Protein AF-0000000084737582 (afdb_homodimer)

pLDDT: mean 80.28, std 23.09, range [20.3, 98.44]

Nearest PDB structures (foldseek):
  6pgi-assembly1_A  TM=8.277E-01  e=4.341E-05  Bordetella bronchiseptica
  8czj-assembly1_A  TM=6.745E-01  e=1.883E-05  Bordetella bronchiseptica RB50
  8czj-assembly1_B  TM=6.999E-01  e=3.993E-05  Bordetella bronchiseptica RB50
  7z6m-assembly1_A-2  TM=7.904E-01  e=2.985E-05  Bordetella bronchiseptica
  6pgi-assembly1_A  TM=8.278E-01  e=7.444E-05  Bordetella bronchiseptica

Organism: Rhizopus delemar (strain RA 99-880 / ATCC MYA-4621 / FGSC 9543 / NRRL 43880) (NCBI:txid246409)

Foldseek 3Di:
DPPLVVVLCVQQVDALLRSLLSLLCLLQPVLLVCLVVDDLDDDPLVLLLLLLLLLLQLVLLLPLFLVCCLQQHLCPAPPDDDDDDPVSNVVLLVLLVLLLVVLVVLQVVLCVVLVNPHPPVPPPVVVVPPVPVVPDDPDDDDDDCPPPDDDPPVPDPPPVVVVVVVVLVSLVSVLVSVLVSLLQLLLLLSLQLSLQSLSDSLSNSSSSVSSSSNSNSVLSVSLSSCVVSPDDSVVSSVSSSVSSVSNVNSNVVNNVQSVVVVVVVVVVVVVPPDQCPDDPNDVHHPSSSSSSSSSSNSVNCSPVNRVVSSVDDPPDPVVRVVSNVSSVVSSVVSSVVSVVSSVPPNPD/DPPLVVVLCVQQVDALLRSLLSLLCLLQPVLLVCLVVDDLPDDPLVLLLLLLLLLLQLVLLLPLFLVCCLQQHLCPAPPDDDDDDPVSNVVLLVLLVLLLVVLVVLQVVLCVVLVNPPPPVPPPVPVPPVPPPVPPPVDDPDDDCPPPPDDCPVPDPPPVVVVVVVVLVSLVSVLVSVLVSLLQLLLLLSLQLSLQSLSDSLSNSSSSVSSSSNSNSVLSVSLSSVVVSPDDSVRSSVSSSVSSVSNVNSNVVNNVQSVVQVVVVVVVVVVPDDQCPDDPNDVHHPSSSSSSSSSSNSVNCSPVNRVVSSVDDDPDPVVRVVSNVSSVVSSVVSSVVSVVSSVPPNPD

InterPro domains:
  IPR003689 Zinc/iron permease [PF02535] (18-342)

Radius of gyration: 29.08 Å; Cα contacts (8 Å, |Δi|>4): 947; chains: 2; bounding box: 103×105×59 Å

Sequence (696 aa):
MSLQAAAFALLFPGNAMTNSILATAYISIFPNLLLYFVPPDINTGSLNVLVSFAVGGLLGDVFLHLLPHAFLGEHTEENAVVVIDNQKNVLIGSGIFVGLFFFFFMDKMMRVFNGGSGHSHSHIEEVKAAGDSLAVKKESEKEGLRQRKPTNKKENEVSLDAGVHKHEHGIKLSAYLNLLADFTHNMTDGLAMAASFYASPAVGATTAVAVFFHEIPHEVGDYAILVQSGFSKKKAMMAQFTTAVGAFLGTFIGIMIEESSLSSVVAEEKNAGTKANGLLGTDLRIGDLVIPFAAGGFLYIATVGVIPELLEVTGNIKKDRKQAVTEFVAMFIGLGLMFFIAWNDIPAMSLQAAAFALLFPGNAMTNSILATAYISIFPNLLLYFVPPDINTGSLNVLVSFAVGGLLGDVFLHLLPHAFLGEHTEENAVVVIDNQKNVLIGSGIFVGLFFFFFMDKMMRVFNGGSGHSHSHIEEVKAAGDSLAVKKESEKEGLRQRKPTNKKENEVSLDAGVHKHEHGIKLSAYLNLLADFTHNMTDGLAMAASFYASPAVGATTAVAVFFHEIPHEVGDYAILVQSGFSKKKAMMAQFTTAVGAFLGTFIGIMIEESSLSSVVAEEKNAGTKANGLLGTDLRIGDLVIPFAAGGFLYIATVGVIPELLEVTGNIKKDRKQAVTEFVAMFIGLGLMFFIAWNDIPA

Solvent-accessible surface area (backbone atoms only — not comparable to full-atom values): 35823 Å² total; per-residue (Å²): 127,55,74,64,56,53,51,46,46,68,76,42,72,56,56,40,70,54,30,20,54,50,44,43,46,51,43,45,47,52,41,57,57,49,49,79,74,52,65,80,78,63,55,64,67,62,49,46,29,48,38,26,19,17,41,19,16,39,51,26,35,34,37,40,44,50,47,50,40,55,74,66,36,70,62,68,44,78,65,34,75,40,68,46,50,68,62,53,43,36,51,43,19,46,25,21,48,50,19,25,44,51,50,51,51,51,55,37,51,52,28,31,74,52,40,32,65,49,84,60,78,71,69,74,67,64,64,65,63,65,66,59,66,72,62,63,84,64,75,73,81,76,78,80,75,78,73,68,79,77,77,84,77,74,68,79,70,62,68,68,54,55,59,57,48,51,55,50,51,50,43,46,51,52,48,52,51,49,47,49,52,46,18,53,50,27,17,41,52,10,24,34,33,17,36,28,17,65,52,33,65,66,53,18,49,52,47,44,52,24,51,34,52,33,35,35,43,50,51,50,51,50,36,39,52,32,38,73,58,67,39,50,71,67,57,27,51,52,51,53,56,56,25,37,50,26,15,50,52,18,22,52,51,25,42,51,41,41,53,53,46,53,51,51,50,54,52,40,63,71,43,74,79,57,71,75,84,24,57,95,82,28,82,46,51,74,44,66,36,41,47,22,20,31,42,15,33,50,48,34,45,45,31,52,65,40,44,58,67,69,49,63,59,83,35,47,46,70,62,33,46,53,51,49,52,50,24,53,52,29,17,49,48,20,25,47,52,39,48,53,52,54,65,62,60,60,78,126,128,55,73,65,55,53,52,45,46,68,76,42,72,56,55,40,69,54,29,20,53,50,45,44,46,51,45,44,47,52,41,57,57,51,49,78,74,53,64,81,76,62,54,65,67,62,49,46,30,48,38,26,20,17,42,18,16,39,51,26,34,34,36,40,45,50,46,50,40,55,74,65,36,70,62,65,42,78,64,33,74,40,68,46,48,65,60,54,42,35,51,42,19,47,25,22,48,51,20,25,44,52,51,52,50,49,52,37,51,53,29,32,75,54,42,33,67,50,85,60,77,70,71,75,66,67,65,62,66,70,65,61,67,73,59,76,78,69,79,79,79,75,80,83,73,80,77,70,82,78,80,83,79,74,71,82,71,64,70,66,56,59,60,56,49,53,54,49,50,52,42,46,50,52,48,51,49,48,45,50,53,45,18,53,51,27,17,43,53,11,25,32,34,18,36,26,18,64,51,33,65,65,53,17,50,52,47,43,52,26,50,35,52,34,35,35,44,50,51,51,52,52,35,38,51,32,38,73,58,68,40,50,70,67,55,26,51,50,49,54,57,55,24,37,50,25,16,51,53,18,23,53,51,26,42,50,41,44,54,52,46,52,50,50,51,55,52,44,66,72,44,79,79,59,71,75,83,25,56,96,82,29,82,46,51,73,44,65,35,41,47,24,20,30,42,15,32,50,48,36,45,46,32,53,64,41,43,59,67,68,48,63,58,83,37,47,46,70,62,33,48,52,50,48,51,50,23,52,51,30,17,48,51,20,26,46,52,37,48,52,51,52,66,62,58,60,73,126

Structure (mmCIF, N/CA/C/O backbone):
data_AF-0000000084737582-model_v1
#
loop_
_entity.id
_entity.type
_entity.pdbx_description
1 polymer 'Zinc/iron permease'
#
loop_
_atom_site.group_PDB
_atom_site.id
_atom_site.type_symbol
_atom_site.label_atom_id
_atom_site.label_alt_id
_atom_site.label_comp_id
_atom_site.label_asym_id
_atom_site.label_entity_id
_atom_site.label_seq_id
_atom_site.pdbx_PDB_ins_code
_atom_site.Cartn_x
_atom_site.Cartn_y
_atom_site.Cartn_z
_atom_site.occupancy
_atom_site.B_iso_or_equiv
_atom_site.auth_seq_id
_atom_site.auth_comp_id
_atom_site.auth_asym_id
_atom_site.auth_atom_id
_atom_site.pdbx_PDB_model_num
ATOM 1 N N . MET A 1 1 ? -29.969 -9.547 17.469 1 61.69 1 MET A N 1
ATOM 2 C CA . MET A 1 1 ? -29.125 -8.648 16.688 1 61.69 1 MET A CA 1
ATOM 3 C C . MET A 1 1 ? -27.844 -8.312 17.438 1 61.69 1 MET A C 1
ATOM 5 O O . MET A 1 1 ? -27.891 -8.078 18.656 1 61.69 1 MET A O 1
ATOM 9 N N . SER A 1 2 ? -26.766 -8.516 16.922 1 80.25 2 SER A N 1
ATOM 10 C CA . SER A 1 2 ? -25.5 -8.203 17.594 1 80.25 2 SER A CA 1
ATOM 11 C C . SER A 1 2 ? -25.406 -6.723 17.938 1 80.25 2 SER A C 1
ATOM 13 O O . SER A 1 2 ? -26.062 -5.891 17.312 1 80.25 2 SER A O 1
ATOM 15 N N . LEU A 1 3 ? -24.844 -6.336 19.094 1 82.19 3 LEU A N 1
ATOM 16 C CA . LEU A 1 3 ? -24.609 -4.953 19.5 1 82.19 3 LEU A CA 1
ATOM 17 C C . LEU A 1 3 ? -24.078 -4.121 18.328 1 82.19 3 LEU A C 1
ATOM 19 O O . LEU A 1 3 ? -24.469 -2.961 18.172 1 82.19 3 LEU A O 1
ATOM 23 N N . GLN A 1 4 ? -23.312 -4.66 17.531 1 85.38 4 GLN A N 1
ATOM 24 C CA . GLN A 1 4 ? -22.766 -3.99 16.359 1 85.38 4 GLN A CA 1
ATOM 25 C C . GLN A 1 4 ? -23.844 -3.643 15.352 1 85.38 4 GLN A C 1
ATOM 27 O O . GLN A 1 4 ? -23.891 -2.518 14.852 1 85.38 4 GLN A O 1
ATOM 32 N N . ALA A 1 5 ? -24.703 -4.578 15.109 1 85.38 5 ALA A N 1
ATOM 33 C CA . ALA A 1 5 ? -25.781 -4.367 14.148 1 85.38 5 ALA A CA 1
ATOM 34 C C . ALA A 1 5 ? -26.734 -3.273 14.625 1 85.38 5 ALA A C 1
ATOM 36 O O . ALA A 1 5 ? -27.188 -2.443 13.836 1 85.38 5 ALA A O 1
ATOM 37 N N . ALA A 1 6 ? -26.953 -3.305 15.922 1 87.38 6 ALA A N 1
ATOM 38 C CA . ALA A 1 6 ? -27.844 -2.301 16.5 1 87.38 6 ALA A CA 1
ATOM 39 C C . ALA A 1 6 ? -27.234 -0.907 16.406 1 87.38 6 ALA A C 1
ATOM 41 O O . ALA A 1 6 ? -27.922 0.062 16.078 1 87.38 6 ALA A O 1
ATOM 42 N N . ALA A 1 7 ? -25.984 -0.81 16.688 1 89.38 7 ALA A N 1
ATOM 43 C CA . ALA A 1 7 ? -25.266 0.467 16.609 1 89.38 7 ALA A CA 1
ATOM 44 C C . ALA A 1 7 ? -25.266 1.002 15.172 1 89.38 7 ALA A C 1
ATOM 46 O O . ALA A 1 7 ? -25.516 2.186 14.945 1 89.38 7 ALA A O 1
ATOM 47 N N . PHE A 1 8 ? -25.031 0.159 14.234 1 89.56 8 PHE A N 1
ATOM 48 C CA . PHE A 1 8 ? -24.984 0.561 12.836 1 89.56 8 PHE A CA 1
ATOM 49 C C . PHE A 1 8 ? -26.344 1.013 12.352 1 89.56 8 PHE A C 1
ATOM 51 O O . PHE A 1 8 ? -26.469 1.99 11.609 1 89.56 8 PHE A O 1
ATOM 58 N N . ALA A 1 9 ? -27.391 0.307 12.82 1 90.25 9 ALA A N 1
ATOM 59 C CA . ALA A 1 9 ? -28.75 0.668 12.43 1 90.25 9 ALA A CA 1
ATOM 60 C C . ALA A 1 9 ? -29.141 2.029 13 1 90.25 9 ALA A C 1
ATOM 62 O O . ALA A 1 9 ? -29.891 2.781 12.367 1 90.25 9 ALA A O 1
ATOM 63 N N . LEU A 1 10 ? -28.625 2.271 14.117 1 91.12 10 LEU A N 1
ATOM 64 C CA . LEU A 1 10 ? -28.906 3.547 14.766 1 91.12 10 LEU A CA 1
ATOM 65 C C . LEU A 1 10 ? -28.172 4.688 14.07 1 91.12 10 LEU A C 1
ATOM 67 O O . LEU A 1 10 ? -28.75 5.754 13.844 1 91.12 10 LEU A O 1
ATOM 71 N N . LEU A 1 11 ? -26.922 4.508 13.695 1 92.75 11 LEU A N 1
ATOM 72 C CA . LEU A 1 11 ? -26.062 5.547 13.125 1 92.75 11 LEU A CA 1
ATOM 73 C C . LEU A 1 11 ? -26.406 5.773 11.656 1 92.75 11 LEU A C 1
ATOM 75 O O . LEU A 1 11 ? -26.234 6.883 11.141 1 92.75 11 LEU A O 1
ATOM 79 N N . PHE A 1 12 ? -26.812 4.73 11.062 1 95.44 12 PHE A N 1
ATOM 80 C CA . PHE A 1 12 ? -27.078 4.781 9.633 1 95.44 12 PHE A CA 1
ATOM 81 C C . PHE A 1 12 ? -28.438 4.184 9.312 1 95.44 12 PHE A C 1
ATOM 83 O O . PHE A 1 12 ? -28.531 3.119 8.695 1 95.44 12 PHE A O 1
ATOM 90 N N . PRO A 1 13 ? -29.562 4.883 9.508 1 92.88 13 PRO A N 1
ATOM 91 C CA . PRO A 1 13 ? -30.922 4.352 9.398 1 92.88 13 PRO A CA 1
ATOM 92 C C . PRO A 1 13 ? -31.5 4.469 7.984 1 92.88 13 PRO A C 1
ATOM 94 O O . PRO A 1 13 ? -32.531 3.891 7.691 1 92.88 13 PRO A O 1
ATOM 97 N N . GLY A 1 14 ? -30.812 5.129 7.125 1 94.31 14 GLY A N 1
ATOM 98 C CA . GLY A 1 14 ? -31.391 5.43 5.82 1 94.31 14 GLY A CA 1
ATOM 99 C C . GLY A 1 14 ? -30.938 4.469 4.738 1 94.31 14 GLY A C 1
ATOM 100 O O . GLY A 1 14 ? -30.391 3.4 5.031 1 94.31 14 GLY A O 1
ATOM 101 N N . ASN A 1 15 ? -31.328 4.832 3.562 1 95.56 15 ASN A N 1
ATOM 102 C CA . ASN A 1 15 ? -30.859 4.055 2.416 1 95.56 15 ASN A CA 1
ATOM 103 C C . ASN A 1 15 ? -29.406 4.387 2.061 1 95.56 15 ASN A C 1
ATOM 105 O O . ASN A 1 15 ? -28.766 5.191 2.738 1 95.56 15 ASN A O 1
ATOM 109 N N . ALA A 1 16 ? -28.875 3.781 1.104 1 95.94 16 ALA A N 1
ATOM 110 C CA . ALA A 1 16 ? -27.469 3.916 0.737 1 95.94 16 ALA A CA 1
ATOM 111 C C . ALA A 1 16 ? -27.094 5.379 0.529 1 95.94 16 ALA A C 1
ATOM 113 O O . ALA A 1 16 ? -26.062 5.836 1.019 1 95.94 16 ALA A O 1
ATOM 114 N N . MET A 1 17 ? -27.969 6.125 -0.202 1 97.12 17 MET A N 1
ATOM 115 C CA . MET A 1 17 ? -27.719 7.539 -0.476 1 97.12 17 MET A CA 1
ATOM 116 C C . MET A 1 17 ? -27.672 8.344 0.817 1 97.12 17 MET A C 1
ATOM 118 O O . MET A 1 17 ? -26.719 9.086 1.067 1 97.12 17 MET A O 1
ATOM 122 N N . THR A 1 18 ? -28.625 8.188 1.605 1 97.81 18 THR A N 1
ATOM 123 C CA . THR A 1 18 ? -28.75 8.938 2.855 1 97.81 18 THR A CA 1
ATOM 124 C C . THR A 1 18 ? -27.609 8.57 3.809 1 97.81 18 THR A C 1
ATOM 126 O O . THR A 1 18 ? -27.016 9.445 4.43 1 97.81 18 THR A O 1
ATOM 129 N N . ASN A 1 19 ? -27.328 7.316 3.908 1 97.88 19 ASN A N 1
ATOM 130 C CA . ASN A 1 19 ? -26.281 6.859 4.805 1 97.88 19 ASN A CA 1
ATOM 131 C C . ASN A 1 19 ? -24.906 7.359 4.352 1 97.88 19 ASN A C 1
ATOM 133 O O . ASN A 1 19 ? -24.047 7.645 5.184 1 97.88 19 ASN A O 1
ATOM 137 N N . SER A 1 20 ? -24.703 7.422 3.027 1 98.06 20 SER A N 1
ATOM 138 C CA . SER A 1 20 ? -23.453 7.973 2.506 1 98.06 20 SER A CA 1
ATOM 139 C C . SER A 1 20 ? -23.266 9.422 2.934 1 98.06 20 SER A C 1
ATOM 141 O O . SER A 1 20 ? -22.172 9.812 3.363 1 98.06 20 SER A O 1
ATOM 143 N N . ILE A 1 21 ? -24.312 10.18 2.812 1 98.12 21 ILE A N 1
ATOM 144 C CA . ILE A 1 21 ? -24.266 11.594 3.154 1 98.12 21 ILE A CA 1
ATOM 145 C C . ILE A 1 21 ? -24.094 11.758 4.664 1 98.12 21 ILE A C 1
ATOM 147 O O . ILE A 1 21 ? -23.297 12.578 5.117 1 98.12 21 ILE A O 1
ATOM 151 N N . LEU A 1 22 ? -24.812 10.977 5.406 1 97.94 22 LEU A N 1
ATOM 152 C CA . LEU A 1 22 ? -24.719 11.023 6.863 1 97.94 22 LEU A CA 1
ATOM 153 C C . LEU A 1 22 ? -23.312 10.648 7.336 1 97.94 22 LEU A C 1
ATOM 155 O O . LEU A 1 22 ? -22.75 11.32 8.203 1 97.94 22 LEU A O 1
ATOM 159 N N . ALA A 1 23 ? -22.812 9.594 6.82 1 98 23 ALA A N 1
ATOM 160 C CA . ALA A 1 23 ? -21.469 9.164 7.176 1 98 23 ALA A CA 1
ATOM 161 C C . ALA A 1 23 ? -20.438 10.258 6.863 1 98 23 ALA A C 1
ATOM 163 O O . ALA A 1 23 ? -19.531 10.508 7.656 1 98 23 ALA A O 1
ATOM 164 N N . THR A 1 24 ? -20.594 10.867 5.707 1 98.19 24 THR A N 1
ATOM 165 C CA . THR A 1 24 ? -19.703 11.953 5.32 1 98.19 24 THR A CA 1
ATOM 166 C C . THR A 1 24 ? -19.797 13.109 6.309 1 98.19 24 THR A C 1
ATOM 168 O O . THR A 1 24 ? -18.781 13.695 6.684 1 98.19 24 THR A O 1
ATOM 171 N N . ALA A 1 25 ? -21 13.391 6.684 1 97.75 25 ALA A N 1
ATOM 172 C CA . ALA A 1 25 ? -21.188 14.43 7.691 1 97.75 25 ALA A CA 1
ATOM 173 C C . ALA A 1 25 ? -20.469 14.062 8.992 1 97.75 25 ALA A C 1
ATOM 175 O O . ALA A 1 25 ? -19.781 14.891 9.578 1 97.75 25 ALA A O 1
ATOM 176 N N . TYR A 1 26 ? -20.609 12.852 9.438 1 97.06 26 TYR A N 1
ATOM 177 C CA . TYR A 1 26 ? -19.984 12.398 10.672 1 97.06 26 TYR A CA 1
ATOM 178 C C . TYR A 1 26 ? -18.469 12.531 10.586 1 97.06 26 TYR A C 1
ATOM 180 O O . TYR A 1 26 ? -17.828 13.07 11.5 1 97.06 26 TYR A O 1
ATOM 188 N N . ILE A 1 27 ? -17.844 12.117 9.477 1 96.38 27 ILE A N 1
ATOM 189 C CA . ILE A 1 27 ? -16.391 12.047 9.391 1 96.38 27 ILE A CA 1
ATOM 190 C C . ILE A 1 27 ? -15.812 13.445 9.141 1 96.38 27 ILE A C 1
ATOM 192 O O . ILE A 1 27 ? -14.617 13.672 9.328 1 96.38 27 ILE A O 1
ATOM 196 N N . SER A 1 28 ? -16.688 14.367 8.703 1 96.38 28 SER A N 1
ATOM 197 C CA . SER A 1 28 ? -16.234 15.719 8.398 1 96.38 28 SER A CA 1
ATOM 198 C C . SER A 1 28 ? -16.422 16.641 9.594 1 96.38 28 SER A C 1
ATOM 200 O O . SER A 1 28 ? -15.578 17.5 9.867 1 96.38 28 SER A O 1
ATOM 202 N N . ILE A 1 29 ? -17.5 16.453 10.312 1 94.88 29 ILE A N 1
ATOM 203 C CA . ILE A 1 29 ? -17.891 17.422 11.344 1 94.88 29 ILE A CA 1
ATOM 204 C C . ILE A 1 29 ? -17.203 17.062 12.656 1 94.88 29 ILE A C 1
ATOM 206 O O . ILE A 1 29 ? -16.516 17.891 13.25 1 94.88 29 ILE A O 1
ATOM 210 N N . PHE A 1 30 ? -17.25 15.898 13.094 1 94.25 30 PHE A N 1
ATOM 211 C CA . PHE A 1 30 ? -16.859 15.539 14.453 1 94.25 30 PHE A CA 1
ATOM 212 C C . PHE A 1 30 ? -15.352 15.656 14.617 1 94.25 30 PHE A C 1
ATOM 214 O O . PHE A 1 30 ? -14.867 16.281 15.562 1 94.25 30 PHE A O 1
ATOM 221 N N . PRO A 1 31 ? -14.562 15.117 13.742 1 93.88 31 PRO A N 1
ATOM 222 C CA . PRO A 1 31 ? -13.117 15.289 13.906 1 93.88 31 PRO A CA 1
ATOM 223 C C . PRO A 1 31 ? -12.688 16.75 13.883 1 93.88 31 PRO A C 1
ATOM 225 O O . PRO A 1 31 ? -11.781 17.141 14.617 1 93.88 31 PRO A O 1
ATOM 228 N N . ASN A 1 32 ? -13.344 17.5 13.055 1 91.69 32 ASN A N 1
ATOM 229 C CA . ASN A 1 32 ? -13.023 18.922 12.984 1 91.69 32 ASN A CA 1
ATOM 230 C C . ASN A 1 32 ? -13.398 19.641 14.273 1 91.69 32 ASN A C 1
ATOM 232 O O . ASN A 1 32 ? -12.68 20.531 14.727 1 91.69 32 ASN A O 1
ATOM 236 N N . LEU A 1 33 ? -14.477 19.281 14.867 1 91.31 33 LEU A N 1
ATOM 237 C CA . LEU A 1 33 ? -14.898 19.891 16.125 1 91.31 33 LEU A CA 1
ATOM 238 C C . LEU A 1 33 ? -13.938 19.531 17.25 1 91.31 33 LEU A C 1
ATOM 240 O O . LEU A 1 33 ? -13.719 20.328 18.156 1 91.31 33 LEU A O 1
ATOM 244 N N . LEU A 1 34 ? -13.398 18.391 17.172 1 90.5 34 LEU A N 1
ATOM 245 C CA . LEU A 1 34 ? -12.469 17.938 18.203 1 90.5 34 LEU A CA 1
ATOM 246 C C . LEU A 1 34 ? -11.211 18.797 18.219 1 90.5 34 LEU A C 1
ATOM 248 O O . LEU A 1 34 ? -10.5 18.844 19.234 1 90.5 34 LEU A O 1
ATOM 252 N N . LEU A 1 35 ? -10.906 19.438 17.125 1 88.19 35 LEU A N 1
ATOM 253 C CA . LEU A 1 35 ? -9.719 20.297 17.031 1 88.19 35 LEU A CA 1
ATOM 254 C C . LEU A 1 35 ? -9.797 21.438 18.031 1 88.19 35 LEU A C 1
ATOM 256 O O . LEU A 1 35 ? -8.758 21.969 18.453 1 88.19 35 LEU A O 1
ATOM 260 N N . TYR A 1 36 ? -10.984 21.812 18.391 1 85.94 36 TYR A N 1
ATOM 261 C CA . TYR A 1 36 ? -11.18 22.891 19.359 1 85.94 36 TYR A CA 1
ATOM 262 C C . TYR A 1 36 ? -10.531 22.562 20.688 1 85.94 36 TYR A C 1
ATOM 264 O O . TYR A 1 36 ? -10.07 23.453 21.406 1 85.94 36 TYR A O 1
ATOM 272 N N . PHE A 1 37 ? -10.352 21.281 20.891 1 85.12 37 PHE A N 1
ATOM 273 C CA . PHE A 1 37 ? -9.836 20.859 22.188 1 85.12 37 PHE A CA 1
ATOM 274 C C . PHE A 1 37 ? -8.375 20.453 22.078 1 85.12 37 PHE A C 1
ATOM 276 O O . PHE A 1 37 ? -7.758 20.078 23.078 1 85.12 37 PHE A O 1
ATOM 283 N N . VAL A 1 38 ? -7.832 20.516 20.969 1 81.19 38 VAL A N 1
ATOM 284 C CA . VAL A 1 38 ? -6.449 20.094 20.781 1 81.19 38 VAL A CA 1
ATOM 285 C C . VAL A 1 38 ? -5.52 21.297 20.875 1 81.19 38 VAL A C 1
ATOM 287 O O . VAL A 1 38 ? -5.707 22.297 20.172 1 81.19 38 VAL A O 1
ATOM 290 N N . PRO A 1 39 ? -4.566 21.203 21.781 1 79.56 39 PRO A N 1
ATOM 291 C CA . PRO A 1 39 ? -3.598 22.297 21.859 1 79.56 39 PRO A CA 1
ATOM 292 C C . PRO A 1 39 ? -2.699 22.391 20.625 1 79.56 39 PRO A C 1
ATOM 294 O O . PRO A 1 39 ? -2.398 21.375 20 1 79.56 39 PRO A O 1
ATOM 297 N N . PRO A 1 40 ? -2.273 23.547 20.234 1 71.94 40 PRO A N 1
ATOM 298 C CA . PRO A 1 40 ? -1.438 23.719 19.047 1 71.94 40 PRO A CA 1
ATOM 299 C C . PRO A 1 40 ? -0.067 23.062 19.203 1 71.94 40 PRO A C 1
ATOM 301 O O . PRO A 1 40 ? 0.588 22.75 18.188 1 71.94 40 PRO A O 1
ATOM 304 N N . ASP A 1 41 ? 0.323 22.812 20.375 1 78.81 41 ASP A N 1
ATOM 305 C CA . ASP A 1 41 ? 1.644 22.234 20.609 1 78.81 41 ASP A CA 1
ATOM 306 C C . ASP A 1 41 ? 1.536 20.781 21.047 1 78.81 41 ASP A C 1
ATOM 308 O O . ASP A 1 41 ? 2.213 20.344 21.984 1 78.81 41 ASP A O 1
ATOM 312 N N . ILE A 1 42 ? 0.82 20.125 20.344 1 80.31 42 ILE A N 1
ATOM 313 C CA . ILE A 1 42 ? 0.657 18.719 20.703 1 80.31 42 ILE A CA 1
ATOM 314 C C . ILE A 1 42 ? 1.992 17.984 20.547 1 80.31 42 ILE A C 1
ATOM 316 O O . ILE A 1 42 ? 2.754 18.266 19.609 1 80.31 42 ILE A O 1
ATOM 320 N N . ASN A 1 43 ? 2.188 17.141 21.5 1 87.38 43 ASN A N 1
ATOM 321 C CA . ASN A 1 43 ? 3.389 16.312 21.5 1 87.38 43 ASN A CA 1
ATOM 322 C C . ASN A 1 43 ? 3.412 15.367 20.297 1 87.38 43 ASN A C 1
ATOM 324 O O . ASN A 1 43 ? 2.453 14.625 20.062 1 87.38 43 ASN A O 1
ATOM 328 N N . THR A 1 44 ? 4.461 15.352 19.609 1 87.31 44 THR A N 1
ATOM 329 C CA . THR A 1 44 ? 4.605 14.57 18.391 1 87.31 44 THR A CA 1
ATOM 330 C C . THR A 1 44 ? 4.496 13.078 18.688 1 87.31 44 THR A C 1
ATOM 332 O O . THR A 1 44 ? 3.943 12.32 17.891 1 87.31 44 THR A O 1
ATOM 335 N N . GLY A 1 45 ? 4.965 12.688 19.766 1 92.12 45 GLY A N 1
ATOM 336 C CA . GLY A 1 45 ? 4.867 11.289 20.141 1 92.12 45 GLY A CA 1
ATOM 337 C C . GLY A 1 45 ? 3.436 10.812 20.312 1 92.12 45 GLY A C 1
ATOM 338 O O . GLY A 1 45 ? 3.068 9.75 19.812 1 92.12 45 GLY A O 1
ATOM 339 N N . SER A 1 46 ? 2.711 11.633 21.031 1 92.5 46 SER A N 1
ATOM 340 C CA . SER A 1 46 ? 1.305 11.297 21.234 1 92.5 46 SER A CA 1
ATOM 341 C C . SER A 1 46 ? 0.537 11.305 19.922 1 92.5 46 SER A C 1
ATOM 343 O O . SER A 1 46 ? -0.312 10.445 19.688 1 92.5 46 SER A O 1
ATOM 345 N N . LEU A 1 47 ? 0.828 12.242 19.156 1 92.44 47 LEU A N 1
ATOM 346 C CA . LEU A 1 47 ? 0.187 12.312 17.844 1 92.44 47 LEU A CA 1
ATOM 347 C C . LEU A 1 47 ? 0.529 11.086 17.016 1 92.44 47 LEU A C 1
ATOM 349 O O . LEU A 1 47 ? -0.348 10.5 16.359 1 92.44 47 LEU A O 1
ATOM 353 N N . ASN A 1 48 ? 1.771 10.68 17.078 1 95.5 48 ASN A N 1
ATOM 354 C CA . ASN A 1 48 ? 2.211 9.523 16.297 1 95.5 48 ASN A CA 1
ATOM 355 C C . ASN A 1 48 ? 1.514 8.242 16.75 1 95.5 48 ASN A C 1
ATOM 357 O O . ASN A 1 48 ? 1.247 7.359 15.938 1 95.5 48 ASN A O 1
ATOM 361 N N . VAL A 1 49 ? 1.229 8.18 17.984 1 96 49 VAL A N 1
ATOM 362 C CA . VAL A 1 49 ? 0.511 7.02 18.5 1 96 49 VAL A CA 1
ATOM 363 C C . VAL A 1 49 ? -0.909 7 17.938 1 96 49 VAL A C 1
ATOM 365 O O . VAL A 1 49 ? -1.393 5.953 17.484 1 96 49 VAL A O 1
ATOM 368 N N . LEU A 1 50 ? -1.533 8.148 17.984 1 94.31 50 LEU A N 1
ATOM 369 C CA . LEU A 1 50 ? -2.875 8.258 17.422 1 94.31 50 LEU A CA 1
ATOM 370 C C . LEU A 1 50 ? -2.867 7.941 15.922 1 94.31 50 LEU A C 1
ATOM 372 O O . LEU A 1 50 ? -3.758 7.25 15.43 1 94.31 50 LEU A O 1
ATOM 376 N N . VAL A 1 51 ? -1.901 8.445 15.273 1 95.81 51 VAL A N 1
ATOM 377 C CA . VAL A 1 51 ? -1.731 8.211 13.844 1 95.81 51 VAL A CA 1
ATOM 378 C C . VAL A 1 51 ? -1.535 6.723 13.578 1 95.81 51 VAL A C 1
ATOM 380 O O . VAL A 1 51 ? -2.111 6.168 12.641 1 95.81 51 VAL A O 1
ATOM 383 N N . SER A 1 52 ? -0.756 6.102 14.398 1 97.94 52 SER A N 1
ATOM 384 C CA . SER A 1 52 ? -0.504 4.668 14.25 1 97.94 52 SER A CA 1
ATOM 385 C C . SER A 1 52 ? -1.789 3.863 14.406 1 97.94 52 SER A C 1
ATOM 387 O O . SER A 1 52 ? -2.031 2.92 13.648 1 97.94 52 SER A O 1
ATOM 389 N N . PHE A 1 53 ? -2.561 4.195 15.391 1 97.44 53 PHE A N 1
ATOM 390 C CA . PHE A 1 53 ? -3.867 3.574 15.57 1 97.44 53 PHE A CA 1
ATOM 391 C C . PHE A 1 53 ? -4.719 3.74 14.32 1 97.44 53 PHE A C 1
ATOM 393 O O . PHE A 1 53 ? -5.336 2.779 13.844 1 97.44 53 PHE A O 1
ATOM 400 N N . ALA A 1 54 ? -4.727 4.898 13.781 1 95.81 54 ALA A N 1
ATOM 401 C CA . ALA A 1 54 ? -5.52 5.219 12.602 1 95.81 54 ALA A CA 1
ATOM 402 C C . ALA A 1 54 ? -5.043 4.43 11.383 1 95.81 54 ALA A C 1
ATOM 404 O O . ALA A 1 54 ? -5.852 3.975 10.578 1 95.81 54 ALA A O 1
ATOM 405 N N . VAL A 1 55 ? -3.721 4.309 11.234 1 97.56 55 VAL A N 1
ATOM 406 C CA . VAL A 1 55 ? -3.145 3.553 10.125 1 97.56 55 VAL A CA 1
ATOM 407 C C . VAL A 1 55 ? -3.557 2.086 10.227 1 97.56 55 VAL A C 1
ATOM 409 O O . VAL A 1 55 ? -3.938 1.47 9.234 1 97.56 55 VAL A O 1
ATOM 412 N N . GLY A 1 56 ? -3.531 1.548 11.438 1 97.94 56 GLY A N 1
ATOM 413 C CA . GLY A 1 56 ? -4.008 0.19 11.648 1 97.94 56 GLY A CA 1
ATOM 414 C C . GLY A 1 56 ? -5.461 -0 11.25 1 97.94 56 GLY A C 1
ATOM 415 O O . GLY A 1 56 ? -5.809 -0.996 10.609 1 97.94 56 GLY A O 1
ATOM 416 N N . GLY A 1 57 ? -6.246 0.951 11.648 1 96.75 57 GLY A N 1
ATOM 417 C CA . GLY A 1 57 ? -7.656 0.9 11.289 1 96.75 57 GLY A CA 1
ATOM 418 C C . GLY A 1 57 ? -7.898 1.055 9.797 1 96.75 57 GLY A C 1
ATOM 419 O O . GLY A 1 57 ? -8.695 0.318 9.219 1 96.75 57 GLY A O 1
ATOM 420 N N . LEU A 1 58 ? -7.234 2.002 9.219 1 96.81 58 LEU A N 1
ATOM 421 C CA . LEU A 1 58 ? -7.43 2.295 7.801 1 96.81 58 LEU A CA 1
ATOM 422 C C . LEU A 1 58 ? -6.949 1.135 6.934 1 96.81 58 LEU A C 1
ATOM 424 O O . LEU A 1 58 ? -7.668 0.684 6.039 1 96.81 58 LEU A O 1
ATOM 428 N N . LEU A 1 59 ? -5.758 0.625 7.184 1 98.12 59 LEU A N 1
ATOM 429 C CA . LEU A 1 59 ? -5.25 -0.526 6.445 1 98.12 59 LEU A CA 1
ATOM 430 C C . LEU A 1 59 ? -6.086 -1.768 6.734 1 98.12 59 LEU A C 1
ATOM 432 O O . LEU A 1 59 ? -6.277 -2.611 5.855 1 98.12 59 LEU A O 1
ATOM 436 N N . GLY A 1 60 ? -6.512 -1.845 7.992 1 97.12 60 GLY A N 1
ATOM 437 C CA . GLY A 1 60 ? -7.449 -2.912 8.305 1 97.12 60 GLY A CA 1
ATOM 438 C C . GLY A 1 60 ? -8.703 -2.879 7.449 1 97.12 60 GLY A C 1
ATOM 439 O O . GLY A 1 60 ? -9.156 -3.916 6.961 1 97.12 60 GLY A O 1
ATOM 440 N N . ASP A 1 61 ? -9.273 -1.739 7.297 1 95.12 61 ASP A N 1
ATOM 441 C CA . ASP A 1 61 ? -10.453 -1.599 6.449 1 95.12 61 ASP A CA 1
ATOM 442 C C . ASP A 1 61 ? -10.141 -1.988 5.008 1 95.12 61 ASP A C 1
ATOM 444 O O . ASP A 1 61 ? -10.906 -2.721 4.379 1 95.12 61 ASP A O 1
ATOM 448 N N . VAL A 1 62 ? -9.016 -1.545 4.488 1 96.88 62 VAL A N 1
ATOM 449 C CA . VAL A 1 62 ? -8.633 -1.805 3.104 1 96.88 62 VAL A CA 1
ATOM 450 C C . VAL A 1 62 ? -8.461 -3.305 2.889 1 96.88 62 VAL A C 1
ATOM 452 O O . VAL A 1 62 ? -9.055 -3.885 1.979 1 96.88 62 VAL A O 1
ATOM 455 N N . PHE A 1 63 ? -7.738 -3.965 3.775 1 97.12 63 PHE A N 1
ATOM 456 C CA . PHE A 1 63 ? -7.34 -5.348 3.545 1 97.12 63 PHE A CA 1
ATOM 457 C C . PHE A 1 63 ? -8.461 -6.305 3.938 1 97.12 63 PHE A C 1
ATOM 459 O O . PHE A 1 63 ? -8.633 -7.355 3.312 1 97.12 63 PHE A O 1
ATOM 466 N N . LEU A 1 64 ? -9.195 -5.934 4.98 1 94.31 64 LEU A N 1
ATOM 467 C CA . LEU A 1 64 ? -10.133 -6.902 5.531 1 94.31 64 LEU A CA 1
ATOM 468 C C . LEU A 1 64 ? -11.531 -6.688 4.961 1 94.31 64 LEU A C 1
ATOM 470 O O . LEU A 1 64 ? -12.375 -7.586 5.02 1 94.31 64 LEU A O 1
ATOM 474 N N . HIS A 1 65 ? -11.766 -5.504 4.414 1 91.75 65 HIS A N 1
ATOM 475 C CA . HIS A 1 65 ? -13.133 -5.215 3.994 1 91.75 65 HIS A CA 1
ATOM 476 C C . HIS A 1 65 ? -13.18 -4.777 2.535 1 91.75 65 HIS A C 1
ATOM 478 O O . HIS A 1 65 ? -13.773 -5.457 1.696 1 91.75 65 HIS A O 1
ATOM 484 N N . LEU A 1 66 ? -12.484 -3.799 2.168 1 93 66 LEU A N 1
ATOM 485 C CA . LEU A 1 66 ? -12.625 -3.193 0.848 1 93 66 LEU A CA 1
ATOM 486 C C . LEU A 1 66 ? -12.094 -4.125 -0.236 1 93 66 LEU A C 1
ATOM 488 O O . LEU A 1 66 ? -12.75 -4.328 -1.261 1 93 66 LEU A O 1
ATOM 492 N N . LEU A 1 67 ? -10.938 -4.715 -0 1 94 67 LEU A N 1
ATOM 493 C CA . LEU A 1 67 ? -10.328 -5.555 -1.028 1 94 67 LEU A CA 1
ATOM 494 C C . LEU A 1 67 ? -11.148 -6.824 -1.247 1 94 67 LEU A C 1
ATOM 496 O O . LEU A 1 67 ? -11.469 -7.172 -2.385 1 94 67 LEU A O 1
ATOM 500 N N . PRO A 1 68 ? -11.516 -7.504 -0.218 1 90.81 68 PRO A N 1
ATOM 501 C CA . PRO A 1 68 ? -12.383 -8.664 -0.435 1 90.81 68 PRO A CA 1
ATOM 502 C C . PRO A 1 68 ? -13.672 -8.305 -1.171 1 90.81 68 PRO A C 1
ATOM 504 O O . PRO A 1 68 ? -14.102 -9.039 -2.062 1 90.81 68 PRO A O 1
ATOM 507 N N . HIS A 1 69 ? -14.227 -7.246 -0.815 1 87.19 69 HIS A N 1
ATOM 508 C CA . HIS A 1 69 ? -15.445 -6.828 -1.488 1 87.19 69 HIS A CA 1
ATOM 509 C C . HIS A 1 69 ? -15.188 -6.52 -2.959 1 87.19 69 HIS A C 1
ATOM 511 O O . HIS A 1 69 ? -16.016 -6.832 -3.818 1 87.19 69 HIS A O 1
ATOM 517 N N . ALA A 1 70 ? -14.133 -5.93 -3.213 1 89.94 70 ALA A N 1
ATOM 518 C CA . ALA A 1 70 ? -13.797 -5.57 -4.586 1 89.94 70 ALA A CA 1
ATOM 519 C C . ALA A 1 70 ? -13.633 -6.816 -5.457 1 89.94 70 ALA A C 1
ATOM 521 O O . ALA A 1 70 ? -14.125 -6.855 -6.586 1 89.94 70 ALA A O 1
ATOM 522 N N . PHE A 1 71 ? -13.008 -7.836 -4.969 1 88.06 71 PHE A N 1
ATOM 523 C CA . PHE A 1 71 ? -12.68 -9.008 -5.773 1 88.06 71 PHE A CA 1
ATOM 524 C C . PHE A 1 71 ? -13.812 -10.023 -5.734 1 88.06 71 PHE A C 1
ATOM 526 O O . PHE A 1 71 ? -14.039 -10.742 -6.711 1 88.06 71 PHE A O 1
ATOM 533 N N . LEU A 1 72 ? -14.5 -10.117 -4.652 1 83.31 72 LEU A N 1
ATOM 534 C CA . LEU A 1 72 ? -15.5 -11.172 -4.5 1 83.31 72 LEU A CA 1
ATOM 535 C C . LEU A 1 72 ? -16.891 -10.641 -4.793 1 83.31 72 LEU A C 1
ATOM 537 O O . LEU A 1 72 ? -17.812 -11.422 -5.07 1 83.31 72 LEU A O 1
ATOM 541 N N . GLY A 1 73 ? -17.109 -9.383 -5.008 1 71.12 73 GLY A N 1
ATOM 542 C CA . GLY A 1 73 ? -18.359 -8.797 -5.43 1 71.12 73 GLY A CA 1
ATOM 543 C C . GLY A 1 73 ? -19.328 -8.555 -4.281 1 71.12 73 GLY A C 1
ATOM 544 O O . GLY A 1 73 ? -18.984 -8.812 -3.121 1 71.12 73 GLY A O 1
ATOM 545 N N . GLU A 1 74 ? -20.484 -7.809 -4.648 1 55.53 74 GLU A N 1
ATOM 546 C CA . GLU A 1 74 ? -21.531 -7.223 -3.82 1 55.53 74 GLU A CA 1
ATOM 547 C C . GLU A 1 74 ? -22.281 -8.297 -3.033 1 55.53 74 GLU A C 1
ATOM 549 O O . GLU A 1 74 ? -22.797 -8.031 -1.948 1 55.53 74 GLU A O 1
ATOM 554 N N . HIS A 1 75 ? -22.297 -9.539 -3.586 1 50.38 75 HIS A N 1
ATOM 555 C CA . HIS A 1 75 ? -23.203 -10.414 -2.861 1 50.38 75 HIS A CA 1
ATOM 556 C C . HIS A 1 75 ? -22.469 -11.203 -1.783 1 50.38 75 HIS A C 1
ATOM 558 O O . HIS A 1 75 ? -22.203 -12.398 -1.956 1 50.38 75 HIS A O 1
ATOM 564 N N . THR A 1 76 ? -21.734 -10.422 -1.162 1 51.72 76 THR A N 1
ATOM 565 C CA . THR A 1 76 ? -21 -11.008 -0.046 1 51.72 76 THR A CA 1
ATOM 566 C C . THR A 1 76 ? -21.953 -11.75 0.892 1 51.72 76 THR A C 1
ATOM 568 O O . THR A 1 76 ? -21.766 -11.719 2.111 1 51.72 76 THR A O 1
ATOM 571 N N . GLU A 1 77 ? -23.156 -12.055 0.324 1 50.81 77 GLU A N 1
ATOM 572 C CA . GLU A 1 77 ? -23.922 -12.938 1.206 1 50.81 77 GLU A CA 1
ATOM 573 C C . GLU A 1 77 ? -23.203 -14.273 1.408 1 50.81 77 GLU A C 1
ATOM 575 O O . GLU A 1 77 ? -22.5 -14.75 0.509 1 50.81 77 GLU A O 1
ATOM 580 N N . GLU A 1 78 ? -23.141 -14.516 2.5 1 54.97 78 GLU A N 1
ATOM 581 C CA . GLU A 1 78 ? -22.562 -15.805 2.885 1 54.97 78 GLU A CA 1
ATOM 582 C C . GLU A 1 78 ? -23.062 -16.922 1.967 1 54.97 78 GLU A C 1
ATOM 584 O O . GLU A 1 78 ? -24.25 -16.984 1.651 1 54.97 78 GLU A O 1
ATOM 589 N N . ASN A 1 79 ? -22.109 -17.656 1.28 1 52.09 79 ASN A N 1
ATOM 590 C CA . ASN A 1 79 ? -22.406 -18.859 0.5 1 52.09 79 ASN A CA 1
ATOM 591 C C . ASN A 1 79 ? -22.766 -18.516 -0.942 1 52.09 79 ASN A C 1
ATOM 593 O O . ASN A 1 79 ? -23.312 -19.344 -1.662 1 52.09 79 ASN A O 1
ATOM 597 N N . ALA A 1 80 ? -22.516 -17.203 -1.262 1 53.84 80 ALA A N 1
ATOM 598 C CA . ALA A 1 80 ? -22.75 -16.875 -2.664 1 53.84 80 ALA A CA 1
ATOM 599 C C . ALA A 1 80 ? -21.656 -17.484 -3.559 1 53.84 80 ALA A C 1
ATOM 601 O O . ALA A 1 80 ? -20.531 -17.719 -3.111 1 53.84 80 ALA A O 1
ATOM 602 N N . VAL A 1 81 ? -22.109 -17.969 -4.809 1 53.62 81 VAL A N 1
ATOM 603 C CA . VAL A 1 81 ? -21.203 -18.578 -5.773 1 53.62 81 VAL A CA 1
ATOM 604 C C . VAL A 1 81 ? -20.672 -17.516 -6.742 1 53.62 81 VAL A C 1
ATOM 606 O O . VAL A 1 81 ? -21.453 -16.766 -7.316 1 53.62 81 VAL A O 1
ATOM 609 N N . VAL A 1 82 ? -19.438 -17.266 -6.723 1 59.28 82 VAL A N 1
ATOM 610 C CA . VAL A 1 82 ? -18.828 -16.312 -7.648 1 59.28 82 VAL A CA 1
ATOM 611 C C . VAL A 1 82 ? -18.078 -17.078 -8.734 1 59.28 82 VAL A C 1
ATOM 613 O O . VAL A 1 82 ? -17.344 -18.031 -8.445 1 59.28 82 VAL A O 1
ATOM 616 N N . VAL A 1 83 ? -18.406 -16.734 -10.008 1 60.31 83 VAL A N 1
ATOM 617 C CA . VAL A 1 83 ? -17.672 -17.281 -11.141 1 60.31 83 VAL A CA 1
ATOM 618 C C . VAL A 1 83 ? -16.391 -16.469 -11.375 1 60.31 83 VAL A C 1
ATOM 620 O O . VAL A 1 83 ? -16.438 -15.242 -11.469 1 60.31 83 VAL A O 1
ATOM 623 N N . ILE A 1 84 ? -15.406 -17.219 -11.414 1 66.56 84 ILE A N 1
ATOM 624 C CA . ILE A 1 84 ? -14.109 -16.578 -11.57 1 66.56 84 ILE A CA 1
ATOM 625 C C . ILE A 1 84 ? -13.961 -16.062 -13.008 1 66.56 84 ILE A C 1
ATOM 627 O O . ILE A 1 84 ? -14.133 -16.828 -13.961 1 66.56 84 ILE A O 1
ATOM 631 N N . ASP A 1 85 ? -13.828 -14.703 -13.125 1 75.56 85 ASP A N 1
ATOM 632 C CA . ASP A 1 85 ? -13.492 -14.023 -14.367 1 75.56 85 ASP A CA 1
ATOM 633 C C . ASP A 1 85 ? -12.148 -13.297 -14.242 1 75.56 85 ASP A C 1
ATOM 635 O O . ASP A 1 85 ? -12.055 -12.258 -13.602 1 75.56 85 ASP A O 1
ATOM 639 N N . ASN A 1 86 ? -11.141 -13.859 -14.844 1 79.25 86 ASN A N 1
ATOM 640 C CA . ASN A 1 86 ? -9.773 -13.367 -14.703 1 79.25 86 ASN A CA 1
ATOM 641 C C . ASN A 1 86 ? -9.641 -11.938 -15.227 1 79.25 86 ASN A C 1
ATOM 643 O O . ASN A 1 86 ? -8.938 -11.117 -14.633 1 79.25 86 ASN A O 1
ATOM 647 N N . GLN A 1 87 ? -10.359 -11.648 -16.266 1 82.12 87 GLN A N 1
ATOM 648 C CA . GLN A 1 87 ? -10.281 -10.312 -16.844 1 82.12 87 GLN A CA 1
ATOM 649 C C . GLN A 1 87 ? -10.914 -9.273 -15.93 1 82.12 87 GLN A C 1
ATOM 651 O O . GLN A 1 87 ? -10.422 -8.148 -15.836 1 82.12 87 GLN A O 1
ATOM 656 N N . LYS A 1 88 ? -11.969 -9.688 -15.305 1 86.12 88 LYS A N 1
ATOM 657 C CA . LYS A 1 88 ? -12.602 -8.812 -14.336 1 86.12 88 LYS A CA 1
ATOM 658 C C . LYS A 1 88 ? -11.656 -8.477 -13.188 1 86.12 88 LYS A C 1
ATOM 660 O O . LYS A 1 88 ? -11.555 -7.324 -12.766 1 86.12 88 LYS A O 1
ATOM 665 N N . ASN A 1 89 ? -10.945 -9.469 -12.758 1 88.75 89 ASN A N 1
ATOM 666 C CA . ASN A 1 89 ? -10.023 -9.289 -11.641 1 88.75 89 ASN A CA 1
ATOM 667 C C . ASN A 1 89 ? -8.859 -8.375 -12.016 1 88.75 89 ASN A C 1
ATOM 669 O O . ASN A 1 89 ? -8.383 -7.602 -11.188 1 88.75 89 ASN A O 1
ATOM 673 N N . VAL A 1 90 ? -8.461 -8.461 -13.234 1 91.25 90 VAL A N 1
ATOM 674 C CA . VAL A 1 90 ? -7.387 -7.605 -13.727 1 91.25 90 VAL A CA 1
ATOM 675 C C . VAL A 1 90 ? -7.84 -6.148 -13.727 1 91.25 90 VAL A C 1
ATOM 677 O O . VAL A 1 90 ? -7.082 -5.254 -13.336 1 91.25 90 VAL A O 1
ATOM 680 N N . LEU A 1 91 ? -9.07 -5.914 -14.094 1 92.81 91 LEU A N 1
ATOM 681 C CA . LEU A 1 91 ? -9.609 -4.559 -14.133 1 92.81 91 LEU A CA 1
ATOM 682 C C . LEU A 1 91 ? -9.773 -4 -12.719 1 92.81 91 LEU A C 1
ATOM 684 O O . LEU A 1 91 ? -9.492 -2.822 -12.477 1 92.81 91 LEU A O 1
ATOM 688 N N . ILE A 1 92 ? -10.195 -4.828 -11.859 1 94.25 92 ILE A N 1
ATOM 689 C CA . ILE A 1 92 ? -10.328 -4.43 -10.461 1 94.25 92 ILE A CA 1
ATOM 690 C C . ILE A 1 92 ? -8.961 -4.051 -9.898 1 94.25 92 ILE A C 1
ATOM 692 O O . ILE A 1 92 ? -8.805 -2.99 -9.289 1 94.25 92 ILE A O 1
ATOM 696 N N . GLY A 1 93 ? -7.977 -4.938 -10.133 1 95.94 93 GLY A N 1
ATOM 697 C CA . GLY A 1 93 ? -6.617 -4.633 -9.711 1 95.94 93 GLY A CA 1
ATOM 698 C C . GLY A 1 93 ? -6.078 -3.352 -10.328 1 95.94 93 GLY A C 1
ATOM 699 O O . GLY A 1 93 ? -5.387 -2.582 -9.656 1 95.94 93 GLY A O 1
ATOM 700 N N . SER A 1 94 ? -6.391 -3.105 -11.555 1 96.38 94 SER A N 1
ATOM 701 C CA . SER A 1 94 ? -5.992 -1.868 -12.219 1 96.38 94 SER A CA 1
ATOM 702 C C . SER A 1 94 ? -6.648 -0.656 -11.57 1 96.38 94 SER A C 1
ATOM 704 O O . SER A 1 94 ? -6.043 0.416 -11.492 1 96.38 94 SER A O 1
ATOM 706 N N . GLY A 1 95 ? -7.906 -0.836 -11.18 1 96.44 95 GLY A N 1
ATOM 707 C CA . GLY A 1 95 ? -8.578 0.232 -10.453 1 96.44 95 GLY A CA 1
ATOM 708 C C . GLY A 1 95 ? -7.871 0.616 -9.164 1 96.44 95 GLY A C 1
ATOM 709 O O . GLY A 1 95 ? -7.777 1.799 -8.836 1 96.44 95 GLY A O 1
ATOM 710 N N . ILE A 1 96 ? -7.398 -0.428 -8.43 1 97.81 96 ILE A N 1
ATOM 711 C CA . ILE A 1 96 ? -6.641 -0.183 -7.211 1 97.81 96 ILE A CA 1
ATOM 712 C C . ILE A 1 96 ? -5.371 0.604 -7.535 1 97.81 96 ILE A C 1
ATOM 714 O O . ILE A 1 96 ? -5.055 1.588 -6.863 1 97.81 96 ILE A O 1
ATOM 718 N N . PHE A 1 97 ? -4.707 0.245 -8.578 1 98.25 97 PHE A N 1
ATOM 719 C CA . PHE A 1 97 ? -3.482 0.917 -8.992 1 98.25 97 PHE A CA 1
ATOM 720 C C . PHE A 1 97 ? -3.756 2.373 -9.344 1 98.25 97 PHE A C 1
ATOM 722 O O . PHE A 1 97 ? -3.002 3.266 -8.953 1 98.25 97 PHE A O 1
ATOM 729 N N . VAL A 1 98 ? -4.773 2.6 -10.094 1 97.62 98 VAL A N 1
ATOM 730 C CA . VAL A 1 98 ? -5.098 3.949 -10.539 1 97.62 98 VAL A CA 1
ATOM 731 C C . VAL A 1 98 ? -5.391 4.836 -9.336 1 97.62 98 VAL A C 1
ATOM 733 O O . VAL A 1 98 ? -5.012 6.012 -9.312 1 97.62 98 VAL A O 1
ATOM 736 N N . GLY A 1 99 ? -6.129 4.277 -8.367 1 97.31 99 GLY A N 1
ATOM 737 C CA . GLY A 1 99 ? -6.352 5.023 -7.137 1 97.31 99 GLY A CA 1
ATOM 738 C C . GLY A 1 99 ? -5.066 5.406 -6.43 1 97.31 99 GLY A C 1
ATOM 739 O O . GLY A 1 99 ? -4.895 6.559 -6.023 1 97.31 99 GLY A O 1
ATOM 740 N N . LEU A 1 100 ? -4.164 4.43 -6.301 1 98.06 100 LEU A N 1
ATOM 741 C CA . LEU A 1 100 ? -2.863 4.684 -5.684 1 98.06 100 LEU A CA 1
ATOM 742 C C . LEU A 1 100 ? -2.061 5.691 -6.5 1 98.06 100 LEU A C 1
ATOM 744 O O . LEU A 1 100 ? -1.487 6.629 -5.945 1 98.06 100 LEU A O 1
ATOM 748 N N . PHE A 1 101 ? -2.094 5.551 -7.77 1 98.12 101 PHE A N 1
ATOM 749 C CA . PHE A 1 101 ? -1.341 6.41 -8.672 1 98.12 101 PHE A CA 1
ATOM 750 C C . PHE A 1 101 ? -1.869 7.84 -8.625 1 98.12 101 PHE A C 1
ATOM 752 O O . PHE A 1 101 ? -1.098 8.797 -8.727 1 98.12 101 PHE A O 1
ATOM 759 N N . PHE A 1 102 ? -3.135 7.992 -8.547 1 96.88 102 PHE A N 1
ATOM 760 C CA . PHE A 1 102 ? -3.738 9.32 -8.484 1 96.88 102 PHE A CA 1
ATOM 761 C C . PHE A 1 102 ? -3.105 10.148 -7.375 1 96.88 102 PHE A C 1
ATOM 763 O O . PHE A 1 102 ? -2.734 11.305 -7.59 1 96.88 102 PHE A O 1
ATOM 770 N N . PHE A 1 103 ? -2.924 9.555 -6.27 1 95.62 103 PHE A N 1
ATOM 771 C CA . PHE A 1 103 ? -2.348 10.281 -5.148 1 95.62 103 PHE A CA 1
ATOM 772 C C . PHE A 1 103 ? -0.847 10.469 -5.336 1 95.62 103 PHE A C 1
ATOM 774 O O . PHE A 1 103 ? -0.287 11.492 -4.938 1 95.62 103 PHE A O 1
ATOM 781 N N . PHE A 1 104 ? -0.187 9.508 -5.867 1 97.62 104 PHE A N 1
ATOM 782 C CA . PHE A 1 104 ? 1.224 9.672 -6.203 1 97.62 104 PHE A CA 1
ATOM 783 C C . PHE A 1 104 ? 1.42 10.836 -7.164 1 97.62 104 PHE A C 1
ATOM 785 O O . PHE A 1 104 ? 2.322 11.656 -6.98 1 97.62 104 PHE A O 1
ATOM 792 N N . PHE A 1 105 ? 0.57 10.852 -8.172 1 96.69 105 PHE A N 1
ATOM 793 C CA . PHE A 1 105 ? 0.601 11.906 -9.172 1 96.69 105 PHE A CA 1
ATOM 794 C C . PHE A 1 105 ? 0.401 13.273 -8.516 1 96.69 105 PHE A C 1
ATOM 796 O O . PHE A 1 105 ? 1.17 14.203 -8.766 1 96.69 105 PHE A O 1
ATOM 803 N N . MET A 1 106 ? -0.555 13.367 -7.676 1 94 106 MET A N 1
ATOM 804 C CA . MET A 1 106 ? -0.846 14.625 -7 1 94 106 MET A CA 1
ATOM 805 C C . MET A 1 106 ? 0.32 15.047 -6.113 1 94 106 MET A C 1
ATOM 807 O O . MET A 1 106 ? 0.743 16.203 -6.145 1 94 106 MET A O 1
ATOM 811 N N . ASP A 1 107 ? 0.781 14.109 -5.355 1 94.19 107 ASP A N 1
ATOM 812 C CA . ASP A 1 107 ? 1.901 14.391 -4.461 1 94.19 107 ASP A CA 1
ATOM 813 C C . ASP A 1 107 ? 3.123 14.867 -5.242 1 94.19 107 ASP A C 1
ATOM 815 O O . ASP A 1 107 ? 3.725 15.891 -4.902 1 94.19 107 ASP A O 1
ATOM 819 N N . LYS A 1 108 ? 3.449 14.156 -6.27 1 95.69 108 LYS A N 1
ATOM 820 C CA . LYS A 1 108 ? 4.617 14.484 -7.078 1 95.69 108 LYS A CA 1
ATOM 821 C C . LYS A 1 108 ? 4.449 15.836 -7.762 1 95.69 108 LYS A C 1
ATOM 823 O O . LYS A 1 108 ? 5.371 16.656 -7.773 1 95.69 108 LYS A O 1
ATOM 828 N N . MET A 1 109 ? 3.328 16.094 -8.289 1 93.62 109 MET A N 1
ATOM 829 C CA . MET A 1 109 ? 3.068 17.359 -8.992 1 93.62 109 MET A CA 1
ATOM 830 C C . MET A 1 109 ? 3.098 18.531 -8.023 1 93.62 109 MET A C 1
ATOM 832 O O . MET A 1 109 ? 3.6 19.609 -8.359 1 93.62 109 MET A O 1
ATOM 836 N N . MET A 1 110 ? 2.6 18.359 -6.859 1 91.44 110 MET A N 1
ATOM 837 C CA . MET A 1 110 ? 2.631 19.422 -5.855 1 91.44 110 MET A CA 1
ATOM 838 C C . MET A 1 110 ? 4.066 19.766 -5.465 1 91.44 110 MET A C 1
ATOM 840 O O . MET A 1 110 ? 4.402 20.938 -5.277 1 91.44 110 MET A O 1
ATOM 844 N N . ARG A 1 111 ? 4.895 18.797 -5.379 1 91.69 111 ARG A N 1
ATOM 845 C CA . ARG A 1 111 ? 6.293 19.016 -5.043 1 91.69 111 ARG A CA 1
ATOM 846 C C . ARG A 1 111 ? 7.031 19.703 -6.188 1 91.69 111 ARG A C 1
ATOM 848 O O . ARG A 1 111 ? 7.879 20.562 -5.957 1 91.69 111 ARG A O 1
ATOM 855 N N . VAL A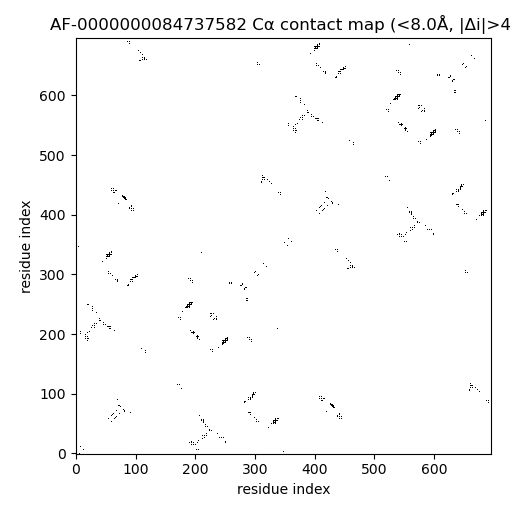 1 112 ? 6.75 19.328 -7.352 1 91.62 112 VAL A N 1
ATOM 856 C CA . VAL A 1 112 ? 7.355 19.922 -8.531 1 91.62 112 VAL A CA 1
ATOM 857 C C . VAL A 1 112 ? 6.992 21.406 -8.602 1 91.62 112 VAL A C 1
ATOM 859 O O . VAL A 1 112 ? 7.855 22.25 -8.836 1 91.62 112 VAL A O 1
ATOM 862 N N . PHE A 1 113 ? 5.809 21.734 -8.367 1 88.75 113 PHE A N 1
ATOM 863 C CA . PHE A 1 113 ? 5.324 23.109 -8.484 1 88.75 113 PHE A CA 1
ATOM 864 C C . PHE A 1 113 ? 5.805 23.969 -7.32 1 88.75 113 PHE A C 1
ATOM 866 O O . PHE A 1 113 ? 5.922 25.188 -7.441 1 88.75 113 PHE A O 1
ATOM 873 N N . ASN A 1 114 ? 6.09 23.297 -6.168 1 82.5 114 ASN A N 1
ATOM 874 C CA . ASN A 1 114 ? 6.566 24.031 -5 1 82.5 114 ASN A CA 1
ATOM 875 C C . ASN A 1 114 ? 8.07 24.281 -5.066 1 82.5 114 ASN A C 1
ATOM 877 O O . ASN A 1 114 ? 8.633 24.922 -4.18 1 82.5 114 ASN A O 1
ATOM 881 N N . GLY A 1 115 ? 8.734 23.984 -6.164 1 70.62 115 GLY A N 1
ATOM 882 C CA . GLY A 1 115 ? 10.156 24.25 -6.336 1 70.62 115 GLY A CA 1
ATOM 883 C C . GLY A 1 115 ? 11.023 23.484 -5.359 1 70.62 115 GLY A C 1
ATOM 884 O O . GLY A 1 115 ? 12.07 23.984 -4.93 1 70.62 115 GLY A O 1
ATOM 885 N N . GLY A 1 116 ? 10.68 22.297 -5.043 1 59.84 116 GLY A N 1
ATOM 886 C CA . GLY A 1 116 ? 11.508 21.453 -4.211 1 59.84 116 GLY A CA 1
ATOM 887 C C . GLY A 1 116 ? 11.289 21.672 -2.727 1 59.84 116 GLY A C 1
ATOM 888 O O . GLY A 1 116 ? 11.922 21.016 -1.897 1 59.84 116 GLY A O 1
ATOM 889 N N . SER A 1 117 ? 10.812 22.844 -2.266 1 50.47 117 SER A N 1
ATOM 890 C CA . SER A 1 117 ? 10.602 23 -0.83 1 50.47 117 SER A CA 1
ATOM 891 C C . SER A 1 117 ? 9.711 21.891 -0.285 1 50.47 117 SER A C 1
ATOM 893 O O . SER A 1 117 ? 8.5 21.875 -0.536 1 50.47 117 SER A O 1
ATOM 895 N N . GLY A 1 118 ? 10.094 20.812 -0.559 1 45.34 118 GLY A N 1
ATOM 896 C CA . GLY A 1 118 ? 9.383 19.625 -0.116 1 45.34 118 GLY A CA 1
ATOM 897 C C . GLY A 1 118 ? 8.75 19.781 1.252 1 45.34 118 GLY A C 1
ATOM 898 O O . GLY A 1 118 ? 9.156 20.641 2.035 1 45.34 118 GLY A O 1
ATOM 899 N N . HIS A 1 119 ? 7.617 19.344 1.443 1 40.34 119 HIS A N 1
ATOM 900 C CA . HIS A 1 119 ? 7.016 19.25 2.77 1 40.34 119 HIS A CA 1
ATOM 901 C C . HIS A 1 119 ? 8.008 18.703 3.791 1 40.34 119 HIS A C 1
ATOM 903 O O . HIS A 1 119 ? 8.102 17.5 3.975 1 40.34 119 HIS A O 1
ATOM 909 N N . SER A 1 120 ? 9.234 18.953 3.668 1 33.12 120 SER A N 1
ATOM 910 C CA . SER A 1 120 ? 9.914 18.469 4.863 1 33.12 120 SER A CA 1
ATOM 911 C C . SER A 1 120 ? 9.266 19.016 6.129 1 33.12 120 SER A C 1
ATOM 913 O O . SER A 1 120 ? 8.945 20.203 6.207 1 33.12 120 SER A O 1
ATOM 915 N N . HIS A 1 121 ? 8.547 18.203 6.758 1 30.77 121 HIS A N 1
ATOM 916 C CA . HIS A 1 121 ? 8.195 18.562 8.125 1 30.77 121 HIS A CA 1
ATOM 917 C C . HIS A 1 121 ? 9.336 19.328 8.805 1 30.77 121 HIS A C 1
ATOM 919 O O . HIS A 1 121 ? 10.422 18.766 9 1 30.77 121 HIS A O 1
ATOM 925 N N . SER A 1 122 ? 9.633 20.516 8.453 1 30.84 122 SER A N 1
ATOM 926 C CA . SER A 1 122 ? 10.539 21.328 9.266 1 30.84 122 SER A CA 1
ATOM 927 C C . SER A 1 122 ? 10.5 20.891 10.727 1 30.84 122 SER A C 1
ATOM 929 O O . SER A 1 122 ? 9.438 20.828 11.336 1 30.84 122 SER A O 1
ATOM 931 N N . HIS A 1 123 ? 11.344 20.078 11.156 1 30.59 123 HIS A N 1
ATOM 932 C CA . HIS A 1 123 ? 11.531 19.859 12.586 1 30.59 123 HIS A CA 1
ATOM 933 C C . HIS A 1 123 ? 11.383 21.156 13.375 1 30.59 123 HIS A C 1
ATOM 935 O O . HIS A 1 123 ? 11.883 22.203 12.953 1 30.59 123 HIS A O 1
ATOM 941 N N . ILE A 1 124 ? 10.336 21.234 14.156 1 32.53 124 ILE A N 1
ATOM 942 C CA . ILE A 1 124 ? 10.023 22.125 15.273 1 32.53 124 ILE A CA 1
ATOM 943 C C . ILE A 1 124 ? 11.305 22.469 16.016 1 32.53 124 ILE A C 1
ATOM 945 O O . ILE A 1 124 ? 11.258 23.078 17.094 1 32.53 124 ILE A O 1
ATOM 949 N N . GLU A 1 125 ? 12.477 22.094 15.516 1 32.69 125 GLU A N 1
ATOM 950 C CA . GLU A 1 125 ? 13.578 22.438 16.422 1 32.69 125 GLU A CA 1
ATOM 951 C C . GLU A 1 125 ? 13.758 23.938 16.516 1 32.69 125 GLU A C 1
ATOM 953 O O . GLU A 1 125 ? 14.414 24.438 17.438 1 32.69 125 GLU A O 1
ATOM 958 N N . GLU A 1 126 ? 13.438 24.688 15.477 1 32.84 126 GLU A N 1
ATOM 959 C CA . GLU A 1 126 ? 13.969 26.047 15.57 1 32.84 126 GLU A CA 1
ATOM 960 C C . GLU A 1 126 ? 13.117 26.891 16.516 1 32.84 126 GLU A C 1
ATOM 962 O O . GLU A 1 126 ? 13.414 28.078 16.719 1 32.84 126 GLU A O 1
ATOM 967 N N . VAL A 1 127 ? 11.93 26.391 16.844 1 34 127 VAL A N 1
ATOM 968 C CA . VAL A 1 127 ? 11.141 27.406 17.562 1 34 127 VAL A CA 1
ATOM 969 C C . VAL A 1 127 ? 11.742 27.656 18.938 1 34 127 VAL A C 1
ATOM 971 O O . VAL A 1 127 ? 11.195 28.422 19.719 1 34 127 VAL A O 1
ATOM 974 N N . LYS A 1 128 ? 12.711 26.828 19.406 1 34.03 128 LYS A N 1
ATOM 975 C CA . LYS A 1 128 ? 13.125 27.203 20.766 1 34.03 128 LYS A CA 1
ATOM 976 C C . LYS A 1 128 ? 13.789 28.578 20.781 1 34.03 128 LYS A C 1
ATOM 978 O O . LYS A 1 128 ? 13.898 29.203 21.828 1 34.03 128 LYS A O 1
ATOM 983 N N . ALA A 1 129 ? 14.453 28.922 19.672 1 30.55 129 ALA A N 1
ATOM 984 C CA . ALA A 1 129 ? 15.375 30.016 19.922 1 30.55 129 ALA A CA 1
ATOM 985 C C . ALA A 1 129 ? 14.633 31.359 19.984 1 30.55 129 ALA A C 1
ATOM 987 O O . ALA A 1 129 ? 15.164 32.344 20.484 1 30.55 129 ALA A O 1
ATOM 988 N N . ALA A 1 130 ? 13.469 31.391 19.281 1 32.06 130 ALA A N 1
ATOM 989 C CA . ALA A 1 130 ? 13.055 32.781 19.156 1 32.06 130 ALA A CA 1
ATOM 990 C C . ALA A 1 130 ? 12.398 33.281 20.438 1 32.06 130 ALA A C 1
ATOM 992 O O . ALA A 1 130 ? 12.055 34.469 20.547 1 32.06 130 ALA A O 1
ATOM 993 N N . GLY A 1 131 ? 11.914 32.281 21.266 1 28.45 131 GLY A N 1
ATOM 994 C CA . GLY A 1 131 ? 11.211 32.781 22.422 1 28.45 131 GLY A CA 1
ATOM 995 C C . GLY A 1 131 ? 12.086 33.656 23.328 1 28.45 131 GLY A C 1
ATOM 996 O O . GLY A 1 131 ? 11.578 34.375 24.172 1 28.45 131 GLY A O 1
ATOM 997 N N . ASP A 1 132 ? 13.328 33.156 23.359 1 28.94 132 ASP A N 1
ATOM 998 C CA . ASP A 1 132 ? 14.039 33.688 24.516 1 28.94 132 ASP A CA 1
ATOM 999 C C . ASP A 1 132 ? 14.453 35.156 24.281 1 28.94 132 ASP A C 1
ATOM 1001 O O . ASP A 1 132 ? 15.102 35.75 25.141 1 28.94 132 ASP A O 1
ATOM 1005 N N . SER A 1 133 ? 14.461 35.344 22.938 1 28.78 133 SER A N 1
ATOM 1006 C CA . SER A 1 133 ? 15.25 36.562 22.828 1 28.78 133 SER A CA 1
ATOM 1007 C C . SER A 1 133 ? 14.469 37.781 23.359 1 28.78 133 SER A C 1
ATOM 1009 O O . SER A 1 133 ? 14.922 38.906 23.234 1 28.78 133 SER A O 1
ATOM 1011 N N . LEU A 1 134 ? 13.094 37.469 23.391 1 27.19 134 LEU A N 1
ATOM 1012 C CA . LEU A 1 134 ? 12.391 38.75 23.625 1 27.19 134 LEU A CA 1
ATOM 1013 C C . LEU A 1 134 ? 12.703 39.281 25.031 1 27.19 134 LEU A C 1
ATOM 1015 O O . LEU A 1 134 ? 12.133 40.281 25.453 1 27.19 134 LEU A O 1
ATOM 1019 N N . ALA A 1 135 ? 13.344 38.25 25.797 1 25.38 135 ALA A N 1
ATOM 1020 C CA . ALA A 1 135 ? 13.219 38.625 27.188 1 25.38 135 ALA A CA 1
ATOM 1021 C C . ALA A 1 135 ? 13.875 40 27.438 1 25.38 135 ALA A C 1
ATOM 1023 O O . ALA A 1 135 ? 13.344 40.812 28.188 1 25.38 135 ALA A O 1
ATOM 1024 N N . VAL A 1 136 ? 15.203 39.906 27.078 1 23.98 136 VAL A N 1
ATOM 1025 C CA . VAL A 1 136 ? 16.031 40.438 28.156 1 23.98 136 VAL A CA 1
ATOM 1026 C C . VAL A 1 136 ? 15.859 41.938 28.266 1 23.98 136 VAL A C 1
ATOM 1028 O O . VAL A 1 136 ? 15.734 42.5 29.375 1 23.98 136 VAL A O 1
ATOM 1031 N N . LYS A 1 137 ? 16.281 42.688 27.188 1 25.77 137 LYS A N 1
ATOM 1032 C CA . LYS A 1 137 ? 17.172 43.75 27.609 1 25.77 137 LYS A CA 1
ATOM 1033 C C . LYS A 1 137 ? 16.391 44.938 28.156 1 25.77 137 LYS A C 1
ATOM 1035 O O . LYS A 1 137 ? 15.805 45.719 27.391 1 25.77 137 LYS A O 1
ATOM 1040 N N . LYS A 1 138 ? 15.523 44.688 29.062 1 24.42 138 LYS A N 1
ATOM 1041 C CA . LYS A 1 138 ? 14.797 45.844 29.578 1 24.42 138 LYS A CA 1
ATOM 1042 C C . LYS A 1 138 ? 15.75 46.938 29.984 1 24.42 138 LYS A C 1
ATOM 1044 O O . LYS A 1 138 ? 15.352 47.906 30.656 1 24.42 138 LYS A O 1
ATOM 1049 N N . GLU A 1 139 ? 17.172 46.656 29.812 1 22.56 139 GLU A N 1
ATOM 1050 C CA . GLU A 1 139 ? 17.859 47.562 30.734 1 22.56 139 GLU A CA 1
ATOM 1051 C C . GLU A 1 139 ? 17.531 49.031 30.422 1 22.56 139 GLU A C 1
ATOM 1053 O O . GLU A 1 139 ? 17.375 49.406 29.25 1 22.56 139 GLU A O 1
ATOM 1058 N N . SER A 1 140 ? 17.25 49.75 31.453 1 22.59 140 SER A N 1
ATOM 1059 C CA . SER A 1 140 ? 16.656 51.031 31.812 1 22.59 140 SER A CA 1
ATOM 1060 C C . SER A 1 140 ? 17.469 52.188 31.266 1 22.59 140 SER A C 1
ATOM 1062 O O . SER A 1 140 ? 17.141 53.375 31.5 1 22.59 140 SER A O 1
ATOM 1064 N N . GLU A 1 141 ? 18.75 51.938 30.656 1 22.3 141 GLU A N 1
ATOM 1065 C CA . GLU A 1 141 ? 19.609 53.094 30.984 1 22.3 141 GLU A CA 1
ATOM 1066 C C . GLU A 1 141 ? 19.078 54.375 30.359 1 22.3 141 GLU A C 1
ATOM 1068 O O . GLU A 1 141 ? 18.516 54.344 29.266 1 22.3 141 GLU A O 1
ATOM 1073 N N . LYS A 1 142 ? 19.125 55.5 31.141 1 22.3 142 LYS A N 1
ATOM 1074 C CA . LYS A 1 142 ? 18.625 56.875 31.25 1 22.3 142 LYS A CA 1
ATOM 1075 C C . LYS A 1 142 ? 19.141 57.75 30.094 1 22.3 142 LYS A C 1
ATOM 1077 O O . LYS A 1 142 ? 18.75 58.906 29.969 1 22.3 142 LYS A O 1
ATOM 1082 N N . GLU A 1 143 ? 20.375 57.281 29.516 1 23.06 143 GLU A N 1
ATOM 1083 C CA . GLU A 1 143 ? 21.141 58.5 29.266 1 23.06 143 GLU A CA 1
ATOM 1084 C C . GLU A 1 143 ? 20.453 59.406 28.219 1 23.06 143 GLU A C 1
ATOM 1086 O O . GLU A 1 143 ? 19.594 58.906 27.469 1 23.06 143 GLU A O 1
ATOM 1091 N N . GLY A 1 144 ? 21.062 60.656 28.094 1 23.45 144 GLY A N 1
ATOM 1092 C CA . GLY A 1 144 ? 20.781 62 27.656 1 23.45 144 GLY A CA 1
ATOM 1093 C C . GLY A 1 144 ? 20.531 62.125 26.172 1 23.45 144 GLY A C 1
ATOM 1094 O O . GLY A 1 144 ? 20.922 61.25 25.406 1 23.45 144 GLY A O 1
ATOM 1095 N N . LEU A 1 145 ? 19.516 62.812 25.859 1 23.22 145 LEU A N 1
ATOM 1096 C CA . LEU A 1 145 ? 18.625 63.062 24.75 1 23.22 145 LEU A CA 1
ATOM 1097 C C . LEU A 1 145 ? 19.375 63.719 23.594 1 23.22 145 LEU A C 1
ATOM 1099 O O . LEU A 1 145 ? 18.781 64.375 22.75 1 23.22 145 LEU A O 1
ATOM 1103 N N . ARG A 1 146 ? 20.859 63.656 23.547 1 27.5 146 ARG A N 1
ATOM 1104 C CA . ARG A 1 146 ? 21.219 64.688 22.562 1 27.5 146 ARG A CA 1
ATOM 1105 C C . ARG A 1 146 ? 20.672 64.312 21.188 1 27.5 146 ARG A C 1
ATOM 1107 O O . ARG A 1 146 ? 20.828 63.219 20.719 1 27.5 146 ARG A O 1
ATOM 1114 N N . GLN A 1 147 ? 19.734 65.062 20.828 1 24 147 GLN A N 1
ATOM 1115 C CA . GLN A 1 147 ? 18.875 65.062 19.641 1 24 147 GLN A CA 1
ATOM 1116 C C . GLN A 1 147 ? 19.688 65.062 18.359 1 24 147 GLN A C 1
ATOM 1118 O O . GLN A 1 147 ? 20.219 66.062 17.953 1 24 147 GLN A O 1
ATOM 1123 N N . ARG A 1 148 ? 20.859 64.25 18.297 1 26.03 148 ARG A N 1
ATOM 1124 C CA . ARG A 1 148 ? 21.484 64.562 17.016 1 26.03 148 ARG A CA 1
ATOM 1125 C C . ARG A 1 148 ? 20.547 64.188 15.859 1 26.03 148 ARG A C 1
ATOM 1127 O O . ARG A 1 148 ? 19.766 63.219 15.969 1 26.03 148 ARG A O 1
ATOM 1134 N N . LYS A 1 149 ? 20.547 65.062 14.93 1 29.69 149 LYS A N 1
ATOM 1135 C CA . LYS A 1 149 ? 19.781 65.125 13.688 1 29.69 149 LYS A CA 1
ATOM 1136 C C . LYS A 1 149 ? 20.047 63.938 12.789 1 29.69 149 LYS A C 1
ATOM 1138 O O . LYS A 1 149 ? 21.203 63.688 12.438 1 29.69 149 LYS A O 1
ATOM 1143 N N . PRO A 1 150 ? 19.344 62.781 13.07 1 28.06 150 PRO A N 1
ATOM 1144 C CA . PRO A 1 150 ? 19.672 61.625 12.266 1 28.06 150 PRO A CA 1
ATOM 1145 C C . PRO A 1 150 ? 19.562 61.875 10.766 1 28.06 150 PRO A C 1
ATOM 1147 O O . PRO A 1 150 ? 18.719 62.688 10.336 1 28.06 150 PRO A O 1
ATOM 1150 N N . THR A 1 151 ? 20.688 61.875 10.078 1 27.94 151 THR A N 1
ATOM 1151 C CA . THR A 1 151 ? 20.812 61.875 8.625 1 27.94 151 THR A CA 1
ATOM 1152 C C . THR A 1 151 ? 20.047 60.688 8.023 1 27.94 151 THR A C 1
ATOM 1154 O O . THR A 1 151 ? 20.094 59.594 8.547 1 27.94 151 THR A O 1
ATOM 1157 N N . ASN A 1 152 ? 19.062 60.938 7.195 1 26.7 152 ASN A N 1
ATOM 1158 C CA . ASN A 1 152 ? 18.078 60.156 6.445 1 26.7 152 ASN A CA 1
ATOM 1159 C C . ASN A 1 152 ? 18.766 59.125 5.551 1 26.7 152 ASN A C 1
ATOM 1161 O O . ASN A 1 152 ? 19.25 59.469 4.473 1 26.7 152 ASN A O 1
ATOM 1165 N N . LYS A 1 153 ? 19.75 58.312 5.949 1 26.98 153 LYS A N 1
ATOM 1166 C CA . LYS A 1 153 ? 20.141 57.312 4.945 1 26.98 153 LYS A CA 1
ATOM 1167 C C . LYS A 1 153 ? 19.016 56.312 4.691 1 26.98 153 LYS A C 1
ATOM 1169 O O . LYS A 1 153 ? 18.75 55.469 5.527 1 26.98 153 LYS A O 1
ATOM 1174 N N . LYS A 1 154 ? 18.062 56.594 3.893 1 31.22 154 LYS A N 1
ATOM 1175 C CA . LYS A 1 154 ? 16.953 55.781 3.385 1 31.22 154 LYS A CA 1
ATOM 1176 C C . LYS A 1 154 ? 17.484 54.594 2.605 1 31.22 154 LYS A C 1
ATOM 1178 O O . LYS A 1 154 ? 16.703 53.812 2.037 1 31.22 154 LYS A O 1
ATOM 1183 N N . GLU A 1 155 ? 18.766 54.5 2.373 1 32.34 155 GLU A N 1
ATOM 1184 C CA . GLU A 1 155 ? 18.859 53.656 1.176 1 32.34 155 GLU A CA 1
ATOM 1185 C C . GLU A 1 155 ? 18.516 52.188 1.487 1 32.34 155 GLU A C 1
ATOM 1187 O O . GLU A 1 155 ? 17.828 51.531 0.708 1 32.34 155 GLU A O 1
ATOM 1192 N N . ASN A 1 156 ? 19.344 51.5 2.26 1 33.34 156 ASN A N 1
ATOM 1193 C CA . ASN A 1 156 ? 19.562 50.094 1.946 1 33.34 156 ASN A CA 1
ATOM 1194 C C . ASN A 1 156 ? 18.5 49.188 2.6 1 33.34 156 ASN A C 1
ATOM 1196 O O . ASN A 1 156 ? 18.828 48.125 3.143 1 33.34 156 ASN A O 1
ATOM 1200 N N . GLU A 1 157 ? 17.438 49.656 3.104 1 36.34 157 GLU A N 1
ATOM 1201 C CA . GLU A 1 157 ? 16.562 48.719 3.803 1 36.34 157 GLU A CA 1
ATOM 1202 C C . GLU A 1 157 ? 15.883 47.75 2.83 1 36.34 157 GLU A C 1
ATOM 1204 O O . GLU A 1 157 ? 15.07 46.938 3.232 1 36.34 157 GLU A O 1
ATOM 1209 N N . VAL A 1 158 ? 16.156 47.938 1.558 1 39.72 158 VAL A N 1
ATOM 1210 C CA . VAL A 1 158 ? 15.305 47.156 0.649 1 39.72 158 VAL A CA 1
ATOM 1211 C C . VAL A 1 158 ? 15.75 45.719 0.629 1 39.72 158 VAL A C 1
ATOM 1213 O O . VAL A 1 158 ? 14.961 44.812 0.297 1 39.72 158 VAL A O 1
ATOM 1216 N N . SER A 1 159 ? 17.016 45.375 0.896 1 42.03 159 SER A N 1
ATOM 1217 C CA . SER A 1 159 ? 17.422 44.062 0.48 1 42.03 159 SER A CA 1
ATOM 1218 C C . SER A 1 159 ? 16.984 43 1.486 1 42.03 159 SER A C 1
ATOM 1220 O O . SER A 1 159 ? 16.891 41.812 1.153 1 42.03 159 SER A O 1
ATOM 1222 N N . LEU A 1 160 ? 16.844 43.312 2.721 1 42.22 160 LEU A N 1
ATOM 1223 C CA . LEU A 1 160 ? 16.516 42.25 3.689 1 42.22 160 LEU A CA 1
ATOM 1224 C C . LEU A 1 160 ? 15.062 41.812 3.543 1 42.22 160 LEU A C 1
ATOM 1226 O O . LEU A 1 160 ? 14.688 40.719 3.992 1 42.22 160 LEU A O 1
ATOM 1230 N N . ASP A 1 161 ? 14.266 42.688 3.006 1 44.53 161 ASP A N 1
ATOM 1231 C CA . ASP A 1 161 ? 12.836 42.406 2.93 1 44.53 161 ASP A CA 1
ATOM 1232 C C . ASP A 1 161 ? 12.555 41.344 1.868 1 44.53 161 ASP A C 1
ATOM 1234 O O . ASP A 1 161 ? 11.641 40.531 2.025 1 44.53 161 ASP A O 1
ATOM 1238 N N . ALA A 1 162 ? 13.453 41.25 0.847 1 47.47 162 ALA A N 1
ATOM 1239 C CA . ALA A 1 162 ? 13.156 40.312 -0.247 1 47.47 162 ALA A CA 1
ATOM 1240 C C . ALA A 1 162 ? 13.383 38.875 0.178 1 47.47 162 ALA A C 1
ATOM 1242 O O . ALA A 1 162 ? 12.648 37.969 -0.239 1 47.47 162 ALA A O 1
ATOM 1243 N N . GLY A 1 163 ? 14.398 38.531 0.933 1 43.88 163 GLY A N 1
ATOM 1244 C CA . GLY A 1 163 ? 14.672 37.188 1.405 1 43.88 163 GLY A CA 1
ATOM 1245 C C . GLY A 1 163 ? 13.602 36.656 2.346 1 43.88 163 GLY A C 1
ATOM 1246 O O . GLY A 1 163 ? 13.227 35.469 2.271 1 43.88 163 GLY A O 1
ATOM 1247 N N . VAL A 1 164 ? 13.188 37.5 3.289 1 47.56 164 VAL A N 1
ATOM 1248 C CA . VAL A 1 164 ? 12.156 37.156 4.25 1 47.56 164 VAL A CA 1
ATOM 1249 C C . VAL A 1 164 ? 10.836 36.906 3.525 1 47.56 164 VAL A C 1
ATOM 1251 O O . VAL A 1 164 ? 10.102 35.969 3.842 1 47.56 164 VAL A O 1
ATOM 1254 N N . HIS A 1 165 ? 10.594 37.625 2.492 1 50.56 165 HIS A N 1
ATOM 1255 C CA . HIS A 1 165 ? 9.344 37.5 1.751 1 50.56 165 HIS A CA 1
ATOM 1256 C C . HIS A 1 165 ? 9.32 36.219 0.926 1 50.56 165 HIS A C 1
ATOM 1258 O O . HIS A 1 165 ? 8.281 35.562 0.795 1 50.56 165 HIS A O 1
ATOM 1264 N N . LYS A 1 166 ? 10.477 35.875 0.367 1 52.31 166 LYS A N 1
ATOM 1265 C CA . LYS A 1 166 ? 10.523 34.656 -0.43 1 52.31 166 LYS A CA 1
ATOM 1266 C C . LYS A 1 166 ? 10.328 33.406 0.445 1 52.31 166 LYS A C 1
ATOM 1268 O O . LYS A 1 166 ? 9.617 32.5 0.06 1 52.31 166 LYS A O 1
ATOM 1273 N N . HIS A 1 167 ? 10.906 33.406 1.622 1 59.47 167 HIS A N 1
ATOM 1274 C CA . HIS A 1 167 ? 10.75 32.312 2.557 1 59.47 167 HIS A CA 1
ATOM 1275 C C . HIS A 1 167 ? 9.312 32.188 3.053 1 59.47 167 HIS A C 1
ATOM 1277 O O . HIS A 1 167 ? 8.766 31.094 3.141 1 59.47 167 HIS A O 1
ATOM 1283 N N . GLU A 1 168 ? 8.742 33.406 3.246 1 63.34 168 GLU A N 1
ATOM 1284 C CA . GLU A 1 168 ? 7.359 33.406 3.703 1 63.34 168 GLU A CA 1
ATOM 1285 C C . GLU A 1 168 ? 6.414 32.938 2.605 1 63.34 168 GLU A C 1
ATOM 1287 O O . GLU A 1 168 ? 5.461 32.188 2.875 1 63.34 168 GLU A O 1
ATOM 1292 N N . HIS A 1 169 ? 6.711 33.312 1.358 1 67.44 169 HIS A N 1
ATOM 1293 C CA . HIS A 1 169 ? 5.895 32.875 0.224 1 67.44 169 HIS A CA 1
ATOM 1294 C C . HIS A 1 169 ? 5.984 31.375 0.007 1 67.44 169 HIS A C 1
ATOM 1296 O O . HIS A 1 169 ? 4.984 30.734 -0.309 1 67.44 169 HIS A O 1
ATOM 1302 N N . GLY A 1 170 ? 7.164 30.906 0.294 1 71.75 170 GLY A N 1
ATOM 1303 C CA . GLY A 1 170 ? 7.355 29.469 0.155 1 71.75 170 GLY A CA 1
ATOM 1304 C C . GLY A 1 170 ? 6.59 28.672 1.189 1 71.75 170 GLY A C 1
ATOM 1305 O O . GLY A 1 170 ? 5.965 27.656 0.858 1 71.75 170 GLY A O 1
ATOM 1306 N N . ILE A 1 171 ? 6.516 29.234 2.318 1 73.69 171 ILE A N 1
ATOM 1307 C CA . ILE A 1 171 ? 5.844 28.562 3.424 1 73.69 171 ILE A CA 1
ATOM 1308 C C . ILE A 1 171 ? 4.332 28.594 3.207 1 73.69 171 ILE A C 1
ATOM 1310 O O . ILE A 1 171 ? 3.65 27.594 3.418 1 73.69 171 ILE A O 1
ATOM 1314 N N . LYS A 1 172 ? 3.914 29.656 2.695 1 79.25 172 LYS A N 1
ATOM 1315 C CA . LYS A 1 172 ? 2.48 29.781 2.453 1 79.25 172 LYS A CA 1
ATOM 1316 C C . LYS A 1 172 ? 2.041 28.906 1.277 1 79.25 172 LYS A C 1
ATOM 1318 O O . LYS A 1 172 ? 0.972 28.297 1.315 1 79.25 172 LYS A O 1
ATOM 1323 N N . LEU A 1 173 ? 2.822 28.875 0.322 1 82.94 173 LEU A N 1
ATOM 1324 C CA . LEU A 1 173 ? 2.51 28.016 -0.818 1 82.94 173 LEU A CA 1
ATOM 1325 C C . LEU A 1 173 ? 2.434 26.547 -0.395 1 82.94 173 LEU A C 1
ATOM 1327 O O . LEU A 1 173 ? 1.525 25.828 -0.809 1 82.94 173 LEU A O 1
ATOM 1331 N N . SER A 1 174 ? 3.33 26.188 0.454 1 85.06 174 SER A N 1
ATOM 1332 C CA . SER A 1 174 ? 3.33 24.828 0.965 1 85.06 174 SER A CA 1
ATOM 1333 C C . SER A 1 174 ? 2.061 24.531 1.758 1 85.06 174 SER A C 1
ATOM 1335 O O . SER A 1 174 ? 1.5 23.438 1.66 1 85.06 174 SER A O 1
ATOM 1337 N N . ALA A 1 175 ? 1.618 25.484 2.41 1 88.19 175 ALA A N 1
ATOM 1338 C CA . ALA A 1 175 ? 0.397 25.344 3.199 1 88.19 175 ALA A CA 1
ATOM 1339 C C . ALA A 1 175 ? -0.822 25.172 2.297 1 88.19 175 ALA A C 1
ATOM 1341 O O . ALA A 1 175 ? -1.684 24.328 2.555 1 88.19 175 ALA A O 1
ATOM 1342 N N . TYR A 1 176 ? -0.87 25.891 1.238 1 87.38 176 TYR A N 1
ATOM 1343 C CA . TYR A 1 176 ? -1.989 25.797 0.307 1 87.38 176 TYR A CA 1
ATOM 1344 C C . TYR A 1 176 ? -1.972 24.484 -0.448 1 87.38 176 TYR A C 1
ATOM 1346 O O . TYR A 1 176 ? -3.025 23.906 -0.725 1 87.38 176 TYR A O 1
ATOM 1354 N N . LEU A 1 177 ? -0.814 24.094 -0.722 1 87.56 177 LEU A N 1
ATOM 1355 C CA . LEU A 1 177 ? -0.699 22.812 -1.39 1 87.56 177 LEU A CA 1
ATOM 1356 C C . LEU A 1 177 ? -1.126 21.672 -0.46 1 87.56 177 LEU A C 1
ATOM 1358 O O . LEU A 1 177 ? -1.729 20.703 -0.905 1 87.56 177 LEU A O 1
ATOM 1362 N N . ASN A 1 178 ? -0.812 21.875 0.746 1 87.81 178 ASN A N 1
ATOM 1363 C CA . ASN A 1 178 ? -1.279 20.922 1.738 1 87.81 178 ASN A CA 1
ATOM 1364 C C . ASN A 1 178 ? -2.803 20.891 1.824 1 87.81 178 ASN A C 1
ATOM 1366 O O . ASN A 1 178 ? -3.404 19.828 1.991 1 87.81 178 ASN A O 1
ATOM 1370 N N . LEU A 1 179 ? -3.354 22.062 1.702 1 91.88 179 LEU A N 1
ATOM 1371 C CA . LEU A 1 179 ? -4.809 22.156 1.737 1 91.88 179 LEU A CA 1
ATOM 1372 C C . LEU A 1 179 ? -5.426 21.484 0.516 1 91.88 179 LEU A C 1
ATOM 1374 O O . LEU A 1 179 ? -6.473 20.844 0.619 1 91.88 179 LEU A O 1
ATOM 1378 N N . LEU A 1 180 ? -4.82 21.625 -0.581 1 91.06 180 LEU A N 1
ATOM 1379 C CA . LEU A 1 180 ? -5.297 20.953 -1.789 1 91.06 180 LEU A CA 1
ATOM 1380 C C . LEU A 1 180 ? -5.207 19.438 -1.648 1 91.06 180 LEU A C 1
ATOM 1382 O O . LEU A 1 180 ? -6.129 18.719 -2.035 1 91.06 180 LEU A O 1
ATOM 1386 N N . ALA A 1 181 ? -4.086 19.016 -1.131 1 91.31 181 ALA A N 1
ATOM 1387 C CA . ALA A 1 181 ? -3.92 17.578 -0.877 1 91.31 181 ALA A CA 1
ATOM 1388 C C . ALA A 1 181 ? -5.004 17.062 0.065 1 91.31 181 ALA A C 1
ATOM 1390 O O . ALA A 1 181 ? -5.582 16 -0.169 1 91.31 181 ALA A O 1
ATOM 1391 N N . ASP A 1 182 ? -5.262 17.844 1.05 1 94.5 182 ASP A N 1
ATOM 1392 C CA . ASP A 1 182 ? -6.281 17.484 2.027 1 94.5 182 ASP A CA 1
ATOM 1393 C C . ASP A 1 182 ? -7.668 17.453 1.387 1 94.5 182 ASP A C 1
ATOM 1395 O O . ASP A 1 182 ? -8.469 16.547 1.674 1 94.5 182 ASP A O 1
ATOM 1399 N N . PHE A 1 183 ? -7.926 18.391 0.55 1 94.81 183 PHE A N 1
ATOM 1400 C CA . PHE A 1 183 ? -9.188 18.438 -0.18 1 94.81 183 PHE A CA 1
ATOM 1401 C C . PHE A 1 183 ? -9.383 17.172 -1.019 1 94.81 183 PHE A C 1
ATOM 1403 O O . PHE A 1 183 ? -10.445 16.562 -0.98 1 94.81 183 PHE A O 1
ATOM 1410 N N . THR A 1 184 ? -8.391 16.812 -1.713 1 93.75 184 THR A N 1
ATOM 1411 C CA . THR A 1 184 ? -8.445 15.641 -2.578 1 93.75 184 THR A CA 1
ATOM 1412 C C . THR A 1 184 ? -8.594 14.367 -1.751 1 93.75 184 THR A C 1
ATOM 1414 O O . THR A 1 184 ? -9.328 13.453 -2.129 1 93.75 184 THR A O 1
ATOM 1417 N N . HIS A 1 185 ? -7.91 14.344 -0.688 1 94.62 185 HIS A N 1
ATOM 1418 C CA . HIS A 1 185 ? -8.031 13.234 0.251 1 94.62 185 HIS A CA 1
ATOM 1419 C C . HIS A 1 185 ? -9.469 13.094 0.748 1 94.62 185 HIS A C 1
ATOM 1421 O O . HIS A 1 185 ? -10.023 11.992 0.729 1 94.62 185 HIS A O 1
ATOM 1427 N N . ASN A 1 186 ? -9.984 14.188 1.127 1 96.5 186 ASN A N 1
ATOM 1428 C CA . ASN A 1 186 ? -11.359 14.18 1.609 1 96.5 186 ASN A CA 1
ATOM 1429 C C . ASN A 1 186 ? -12.336 13.773 0.51 1 96.5 186 ASN A C 1
ATOM 1431 O O . ASN A 1 186 ? -13.352 13.133 0.784 1 96.5 186 ASN A O 1
ATOM 1435 N N . MET A 1 187 ? -12.031 14.164 -0.67 1 96.38 187 MET A N 1
ATOM 1436 C CA . MET A 1 187 ? -12.875 13.758 -1.791 1 96.38 187 MET A CA 1
ATOM 1437 C C . MET A 1 187 ? -12.867 12.242 -1.951 1 96.38 187 MET A C 1
ATOM 1439 O O . MET A 1 187 ? -13.914 11.641 -2.211 1 96.38 187 MET A O 1
ATOM 1443 N N . THR A 1 188 ? -11.758 11.664 -1.788 1 95.56 188 THR A N 1
ATOM 1444 C CA . THR A 1 188 ? -11.641 10.219 -1.88 1 95.56 188 THR A CA 1
ATOM 1445 C C . THR A 1 188 ? -12.414 9.539 -0.751 1 95.56 188 THR A C 1
ATOM 1447 O O . THR A 1 188 ? -13.031 8.492 -0.956 1 95.56 188 THR A O 1
ATOM 1450 N N . ASP A 1 189 ? -12.344 10.133 0.445 1 97.31 189 ASP A N 1
ATOM 1451 C CA . ASP A 1 189 ? -13.164 9.641 1.546 1 97.31 189 ASP A CA 1
ATOM 1452 C C . ASP A 1 189 ? -14.641 9.594 1.159 1 97.31 189 ASP A C 1
ATOM 1454 O O . ASP A 1 189 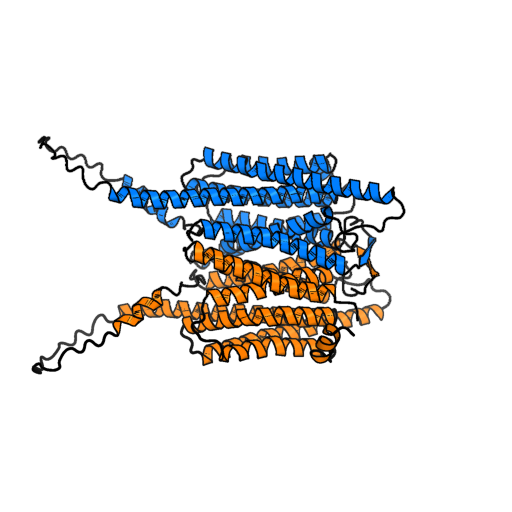? -15.32 8.594 1.39 1 97.31 189 ASP A O 1
ATOM 1458 N N . GLY A 1 190 ? -15.07 10.672 0.591 1 98 190 GLY A N 1
ATOM 1459 C CA . GLY A 1 190 ? -16.453 10.75 0.166 1 98 190 GLY A CA 1
ATOM 1460 C C . GLY A 1 190 ? -16.828 9.703 -0.868 1 98 190 GLY A C 1
ATOM 1461 O O . GLY A 1 190 ? -17.891 9.078 -0.782 1 98 190 GLY A O 1
ATOM 1462 N N . LEU A 1 191 ? -15.984 9.531 -1.864 1 96.75 191 LEU A N 1
ATOM 1463 C CA . LEU A 1 191 ? -16.188 8.484 -2.863 1 96.75 191 LEU A CA 1
ATOM 1464 C C . LEU A 1 191 ? -16.312 7.121 -2.199 1 96.75 191 LEU A C 1
ATOM 1466 O O . LEU A 1 191 ? -17.203 6.336 -2.555 1 96.75 191 LEU A O 1
ATOM 1470 N N . ALA A 1 192 ? -15.469 6.895 -1.238 1 96.38 192 ALA A N 1
ATOM 1471 C CA . ALA A 1 192 ? -15.461 5.617 -0.531 1 96.38 192 ALA A CA 1
ATOM 1472 C C . ALA A 1 192 ? -16.75 5.414 0.252 1 96.38 192 ALA A C 1
ATOM 1474 O O . ALA A 1 192 ? -17.297 4.305 0.3 1 96.38 192 ALA A O 1
ATOM 1475 N N . MET A 1 193 ? -17.25 6.457 0.876 1 97.44 193 MET A N 1
ATOM 1476 C CA . MET A 1 193 ? -18.484 6.363 1.637 1 97.44 193 MET A CA 1
ATOM 1477 C C . MET A 1 193 ? -19.656 5.957 0.736 1 97.44 193 MET A C 1
ATOM 1479 O O . MET A 1 193 ? -20.391 5.02 1.05 1 97.44 193 MET A O 1
ATOM 1483 N N . ALA A 1 194 ? -19.75 6.672 -0.377 1 97.5 194 ALA A N 1
ATOM 1484 C CA . ALA A 1 194 ? -20.828 6.363 -1.299 1 97.5 194 ALA A CA 1
ATOM 1485 C C . ALA A 1 194 ? -20.719 4.938 -1.836 1 97.5 194 ALA A C 1
ATOM 1487 O O . ALA A 1 194 ? -21.656 4.148 -1.743 1 97.5 194 ALA A O 1
ATOM 1488 N N . ALA A 1 195 ? -19.594 4.59 -2.32 1 95.56 195 ALA A N 1
ATOM 1489 C CA . ALA A 1 195 ? -19.391 3.283 -2.936 1 95.56 195 ALA A CA 1
ATOM 1490 C C . ALA A 1 195 ? -19.609 2.162 -1.924 1 95.56 195 ALA A C 1
ATOM 1492 O O . ALA A 1 195 ? -20.203 1.13 -2.248 1 95.56 195 ALA A O 1
ATOM 1493 N N . SER A 1 196 ? -19.156 2.346 -0.725 1 95.19 196 SER A N 1
ATOM 1494 C CA . SER A 1 196 ? -19.25 1.303 0.291 1 95.19 196 SER A CA 1
ATOM 1495 C C . SER A 1 196 ? -20.688 1.096 0.747 1 95.19 196 SER A C 1
ATOM 1497 O O . SER A 1 196 ? -21.125 -0.041 0.918 1 95.19 196 SER A O 1
ATOM 1499 N N . PHE A 1 197 ? -21.453 2.158 0.94 1 95.38 197 PHE A N 1
ATOM 1500 C CA . PHE A 1 197 ? -22.844 2.014 1.379 1 95.38 197 PHE A CA 1
ATOM 1501 C C . PHE A 1 197 ? -23.703 1.45 0.259 1 95.38 197 PHE A C 1
ATOM 1503 O O . PHE A 1 197 ? -24.688 0.746 0.519 1 95.38 197 PHE A O 1
ATOM 1510 N N . TYR A 1 198 ? -23.406 1.762 -0.989 1 93.62 198 TYR A N 1
ATOM 1511 C CA . TYR A 1 198 ? -24.141 1.182 -2.107 1 93.62 198 TYR A CA 1
ATOM 1512 C C . TYR A 1 198 ? -23.812 -0.297 -2.271 1 93.62 198 TYR A C 1
ATOM 1514 O O . TYR A 1 198 ? -24.594 -1.058 -2.844 1 93.62 198 TYR A O 1
ATOM 1522 N N . ALA A 1 199 ? -22.641 -0.676 -1.811 1 89.75 199 ALA A N 1
ATOM 1523 C CA . ALA A 1 199 ? -22.312 -2.098 -1.803 1 89.75 199 ALA A CA 1
ATOM 1524 C C . ALA A 1 199 ? -23.141 -2.848 -0.759 1 89.75 199 ALA A C 1
ATOM 1526 O O . ALA A 1 199 ? -23.75 -3.869 -1.064 1 89.75 199 ALA A O 1
ATOM 1527 N N . SER A 1 200 ? -23.141 -2.412 0.481 1 89.25 200 SER A N 1
ATOM 1528 C CA . SER A 1 200 ? -23.969 -2.932 1.563 1 89.25 200 SER A CA 1
ATOM 1529 C C . SER A 1 200 ? -23.906 -2.029 2.793 1 89.25 200 SER A C 1
ATOM 1531 O O . SER A 1 200 ? -22.906 -1.326 3 1 89.25 200 SER A O 1
ATOM 1533 N N . PRO A 1 201 ? -24.859 -2.088 3.576 1 91.06 201 PRO A N 1
ATOM 1534 C CA . PRO A 1 201 ? -24.844 -1.286 4.801 1 91.06 201 PRO A CA 1
ATOM 1535 C C . PRO A 1 201 ? -23.672 -1.643 5.719 1 91.06 201 PRO A C 1
ATOM 1537 O O . PRO A 1 201 ? -23.078 -0.756 6.328 1 91.06 201 PRO A O 1
ATOM 1540 N N . ALA A 1 202 ? -23.312 -2.879 5.742 1 87.31 202 ALA A N 1
ATOM 1541 C CA . ALA A 1 202 ? -22.234 -3.342 6.613 1 87.31 202 ALA A CA 1
ATOM 1542 C C . ALA A 1 202 ? -20.891 -2.809 6.148 1 87.31 202 ALA A C 1
ATOM 1544 O O . ALA A 1 202 ? -20.094 -2.314 6.957 1 87.31 202 ALA A O 1
ATOM 1545 N N . VAL A 1 203 ? -20.656 -2.9 4.879 1 89.31 203 VAL A N 1
ATOM 1546 C CA . VAL A 1 203 ? -19.406 -2.414 4.324 1 89.31 203 VAL A CA 1
ATOM 1547 C C . VAL A 1 203 ? -19.297 -0.904 4.516 1 89.31 203 VAL A C 1
ATOM 1549 O O . VAL A 1 203 ? -18.25 -0.391 4.91 1 89.31 203 VAL A O 1
ATOM 1552 N N . GLY A 1 204 ? -20.406 -0.248 4.25 1 94.94 204 GLY A N 1
ATOM 1553 C CA . GLY A 1 204 ? -20.438 1.193 4.434 1 94.94 204 GLY A CA 1
ATOM 1554 C C . GLY A 1 204 ? -20.172 1.619 5.863 1 94.94 204 GLY A C 1
ATOM 1555 O O . GLY A 1 204 ? -19.344 2.51 6.105 1 94.94 204 GLY A O 1
ATOM 1556 N N . ALA A 1 205 ? -20.828 0.974 6.762 1 94.12 205 ALA A N 1
ATOM 1557 C CA . ALA A 1 205 ? -20.672 1.31 8.172 1 94.12 205 ALA A CA 1
ATOM 1558 C C . ALA A 1 205 ? -19.25 1.036 8.648 1 94.12 205 ALA A C 1
ATOM 1560 O O . ALA A 1 205 ? -18.672 1.836 9.391 1 94.12 205 ALA A O 1
ATOM 1561 N N . THR A 1 206 ? -18.688 -0.041 8.25 1 92.38 206 THR A N 1
ATOM 1562 C CA . THR A 1 206 ? -17.344 -0.407 8.641 1 92.38 206 THR A CA 1
ATOM 1563 C C . THR A 1 206 ? -16.328 0.597 8.094 1 92.38 206 THR A C 1
ATOM 1565 O O . THR A 1 206 ? -15.438 1.046 8.812 1 92.38 206 THR A O 1
ATOM 1568 N N . THR A 1 207 ? -16.453 0.941 6.863 1 95.25 207 THR A N 1
ATOM 1569 C CA . THR A 1 207 ? -15.57 1.929 6.25 1 95.25 207 THR A CA 1
ATOM 1570 C C . THR A 1 207 ? -15.719 3.283 6.938 1 95.25 207 THR A C 1
ATOM 1572 O O . THR A 1 207 ? -14.727 3.988 7.145 1 95.25 207 THR A O 1
ATOM 1575 N N . ALA A 1 208 ? -16.953 3.609 7.273 1 96.69 208 ALA A N 1
ATOM 1576 C CA . ALA A 1 208 ? -17.203 4.871 7.969 1 96.69 208 ALA A CA 1
ATOM 1577 C C . ALA A 1 208 ? -16.438 4.93 9.289 1 96.69 208 ALA A C 1
ATOM 1579 O O . ALA A 1 208 ? -15.859 5.961 9.625 1 96.69 208 ALA A O 1
ATOM 1580 N N . VAL A 1 209 ? -16.391 3.879 9.984 1 94.69 209 VAL A N 1
ATOM 1581 C CA . VAL A 1 209 ? -15.688 3.82 11.258 1 94.69 209 VAL A CA 1
ATOM 1582 C C . VAL A 1 209 ? -14.195 4.004 11.031 1 94.69 209 VAL A C 1
ATOM 1584 O O . VAL A 1 209 ? -13.547 4.797 11.719 1 94.69 209 VAL A O 1
ATOM 1587 N N . ALA A 1 210 ? -13.664 3.289 10.102 1 94.75 210 ALA A N 1
ATOM 1588 C CA . ALA A 1 210 ? -12.234 3.373 9.812 1 94.75 210 ALA A CA 1
ATOM 1589 C C . ALA A 1 210 ? -11.836 4.789 9.398 1 94.75 210 ALA A C 1
ATOM 1591 O O . ALA A 1 210 ? -10.844 5.332 9.891 1 94.75 210 ALA A O 1
ATOM 1592 N N . VAL A 1 211 ? -12.672 5.395 8.531 1 96.25 211 VAL A N 1
ATOM 1593 C CA . VAL A 1 211 ? -12.367 6.727 8.023 1 96.25 211 VAL A CA 1
ATOM 1594 C C . VAL A 1 211 ? -12.555 7.762 9.133 1 96.25 211 VAL A C 1
ATOM 1596 O O . VAL A 1 211 ? -11.781 8.719 9.234 1 96.25 211 VAL A O 1
ATOM 1599 N N . PHE A 1 212 ? -13.562 7.551 9.977 1 95.75 212 PHE A N 1
ATOM 1600 C CA . PHE A 1 212 ? -13.797 8.445 11.102 1 95.75 212 PHE A CA 1
ATOM 1601 C C . PHE A 1 212 ? -12.555 8.539 11.984 1 95.75 212 PHE A C 1
ATOM 1603 O O . PHE A 1 212 ? -12.094 9.641 12.305 1 95.75 212 PHE A O 1
ATOM 1610 N N . PHE A 1 213 ? -11.977 7.441 12.305 1 93.56 213 PHE A N 1
ATOM 1611 C CA . PHE A 1 213 ? -10.859 7.418 13.242 1 93.56 213 PHE A CA 1
ATOM 1612 C C . PHE A 1 213 ? -9.586 7.918 12.57 1 93.56 213 PHE A C 1
ATOM 1614 O O . PHE A 1 213 ? -8.719 8.508 13.227 1 93.56 213 PHE A O 1
ATOM 1621 N N . HIS A 1 214 ? -9.43 7.684 11.297 1 93.44 214 HIS A N 1
ATOM 1622 C CA . HIS A 1 214 ? -8.195 8.172 10.688 1 93.44 214 HIS A CA 1
ATOM 1623 C C . HIS A 1 214 ? -8.258 9.672 10.445 1 93.44 214 HIS A C 1
ATOM 1625 O O . HIS A 1 214 ? -7.227 10.352 10.43 1 93.44 214 HIS A O 1
ATOM 1631 N N . GLU A 1 215 ? -9.484 10.25 10.375 1 95 215 GLU A N 1
ATOM 1632 C CA . GLU A 1 215 ? -9.641 11.68 10.164 1 95 215 GLU A CA 1
ATOM 1633 C C . GLU A 1 215 ? -9.234 12.469 11.406 1 95 215 GLU A C 1
ATOM 1635 O O . GLU A 1 215 ? -8.773 13.609 11.297 1 95 215 GLU A O 1
ATOM 1640 N N . ILE A 1 216 ? -9.273 11.875 12.531 1 93.56 216 ILE A N 1
ATOM 1641 C CA . ILE A 1 216 ? -8.953 12.578 13.766 1 93.56 216 ILE A CA 1
ATOM 1642 C C . ILE A 1 216 ? -7.473 12.953 13.789 1 93.56 216 ILE A C 1
ATOM 1644 O O . ILE A 1 216 ? -7.121 14.133 13.75 1 93.56 216 ILE A O 1
ATOM 1648 N N . PRO A 1 217 ? -6.609 11.977 13.781 1 91.88 217 PRO A N 1
ATOM 1649 C CA . PRO A 1 217 ? -5.199 12.367 13.766 1 91.88 217 PRO A CA 1
ATOM 1650 C C . PRO A 1 217 ? -4.812 13.141 12.508 1 91.88 217 PRO A C 1
ATOM 1652 O O . PRO A 1 217 ? -3.932 14 12.555 1 91.88 217 PRO A O 1
ATOM 1655 N N . HIS A 1 218 ? -5.453 12.891 11.391 1 92.38 218 HIS A N 1
ATOM 1656 C CA . HIS A 1 218 ? -5.176 13.586 10.133 1 92.38 218 HIS A CA 1
ATOM 1657 C C . HIS A 1 218 ? -5.465 15.078 10.25 1 92.38 218 HIS A C 1
ATOM 1659 O O . HIS A 1 218 ? -4.629 15.906 9.891 1 92.38 218 HIS A O 1
ATOM 1665 N N . GLU A 1 219 ? -6.539 15.453 10.797 1 92.12 219 GLU A N 1
ATOM 1666 C CA . GLU A 1 219 ? -6.922 16.859 10.953 1 92.12 219 GLU A CA 1
ATOM 1667 C C . GLU A 1 219 ? -6.059 17.547 12 1 92.12 219 GLU A C 1
ATOM 1669 O O . GLU A 1 219 ? -5.738 18.734 11.859 1 92.12 219 GLU A O 1
ATOM 1674 N N . VAL A 1 220 ? -5.77 16.781 12.992 1 90.56 220 VAL A N 1
ATOM 1675 C CA . VAL A 1 220 ? -4.898 17.359 14.008 1 90.56 220 VAL A CA 1
ATOM 1676 C C . VAL A 1 220 ? -3.531 17.672 13.406 1 90.56 220 VAL A C 1
ATOM 1678 O O . VAL A 1 220 ? -2.957 18.734 13.672 1 90.56 220 VAL A O 1
ATOM 1681 N N . GLY A 1 221 ? -3.02 16.75 12.648 1 90.06 221 GLY A N 1
ATOM 1682 C CA . GLY A 1 221 ? -1.752 16.984 11.969 1 90.06 221 GLY A CA 1
ATOM 1683 C C . GLY A 1 221 ? -1.78 18.172 11.031 1 90.06 221 GLY A C 1
ATOM 1684 O O . GLY A 1 221 ? -0.877 19.016 11.055 1 90.06 221 GLY A O 1
ATOM 1685 N N . ASP A 1 222 ? -2.74 18.297 10.227 1 91.31 222 ASP A N 1
ATOM 1686 C CA . ASP A 1 222 ? -2.881 19.406 9.273 1 91.31 222 ASP A CA 1
ATOM 1687 C C . ASP A 1 222 ? -3.037 20.734 10.008 1 91.31 222 ASP A C 1
ATOM 1689 O O . ASP A 1 222 ? -2.475 21.75 9.586 1 91.31 222 ASP A O 1
ATOM 1693 N N . TYR A 1 223 ? -3.834 20.641 11.008 1 91.06 223 TYR A N 1
ATOM 1694 C CA . TYR A 1 223 ? -4.031 21.812 11.844 1 91.06 223 TYR A CA 1
ATOM 1695 C C . TYR A 1 223 ? -2.701 22.328 12.391 1 91.06 223 TYR A C 1
ATOM 1697 O O . TYR A 1 223 ? -2.418 23.516 12.336 1 91.06 223 TYR A O 1
ATOM 1705 N N . ALA A 1 224 ? -1.94 21.453 12.867 1 87 224 ALA A N 1
ATOM 1706 C CA . ALA A 1 224 ? -0.634 21.797 13.422 1 87 224 ALA A CA 1
ATOM 1707 C C . ALA A 1 224 ? 0.272 22.406 12.352 1 87 224 ALA A C 1
ATOM 1709 O O . ALA A 1 224 ? 0.968 23.391 12.602 1 87 224 ALA A O 1
ATOM 1710 N N . ILE A 1 225 ? 0.253 21.891 11.211 1 85.81 225 ILE A N 1
ATOM 1711 C CA . ILE A 1 225 ? 1.075 22.359 10.102 1 85.81 225 ILE A CA 1
ATOM 1712 C C . ILE A 1 225 ? 0.657 23.781 9.719 1 85.81 225 ILE A C 1
ATOM 1714 O O . ILE A 1 225 ? 1.507 24.641 9.492 1 85.81 225 ILE A O 1
ATOM 1718 N N . LEU A 1 226 ? -0.609 24.047 9.656 1 91.06 226 LEU A N 1
ATOM 1719 C CA . LEU A 1 226 ? -1.109 25.359 9.281 1 91.06 226 LEU A CA 1
ATOM 1720 C C . LEU A 1 226 ? -0.737 26.406 10.336 1 91.06 226 LEU A C 1
ATOM 1722 O O . LEU A 1 226 ? -0.296 27.5 9.992 1 91.06 226 LEU A O 1
ATOM 1726 N N . VAL A 1 227 ? -0.831 26.031 11.57 1 89.19 227 VAL A N 1
ATOM 1727 C CA . VAL A 1 227 ? -0.483 26.938 12.656 1 89.19 227 VAL A CA 1
ATOM 1728 C C . VAL A 1 227 ? 1.014 27.234 12.617 1 89.19 227 VAL A C 1
ATOM 1730 O O . VAL A 1 227 ? 1.428 28.391 12.758 1 89.19 227 VAL A O 1
ATOM 1733 N N . GLN A 1 228 ? 1.71 26.266 12.352 1 85 228 GLN A N 1
ATOM 1734 C CA . GLN A 1 228 ? 3.156 26.438 12.258 1 85 228 GLN A CA 1
ATOM 1735 C C . GLN A 1 228 ? 3.535 27.281 11.047 1 85 228 GLN A C 1
ATOM 1737 O O . GLN A 1 228 ? 4.598 27.906 11.023 1 85 228 GLN A O 1
ATOM 1742 N N . SER A 1 229 ? 2.709 27.234 10.102 1 88.12 229 SER A N 1
ATOM 1743 C CA . SER A 1 229 ? 2.955 28 8.883 1 88.12 229 SER A CA 1
ATOM 1744 C C . SER A 1 229 ? 2.477 29.438 9.023 1 88.12 229 SER A C 1
ATOM 1746 O O . SER A 1 229 ? 2.492 30.203 8.055 1 88.12 229 SER A O 1
ATOM 1748 N N . GLY A 1 230 ? 1.868 29.781 10.219 1 88.75 230 GLY A N 1
ATOM 1749 C CA . GLY A 1 230 ? 1.555 31.172 10.492 1 88.75 230 GLY A CA 1
ATOM 1750 C C . GLY A 1 230 ? 0.064 31.453 10.547 1 88.75 230 GLY A C 1
ATOM 1751 O O . GLY A 1 230 ? -0.353 32.594 10.773 1 88.75 230 GLY A O 1
ATOM 1752 N N . PHE A 1 231 ? -0.668 30.422 10.344 1 91.69 231 PHE A N 1
ATOM 1753 C CA . PHE 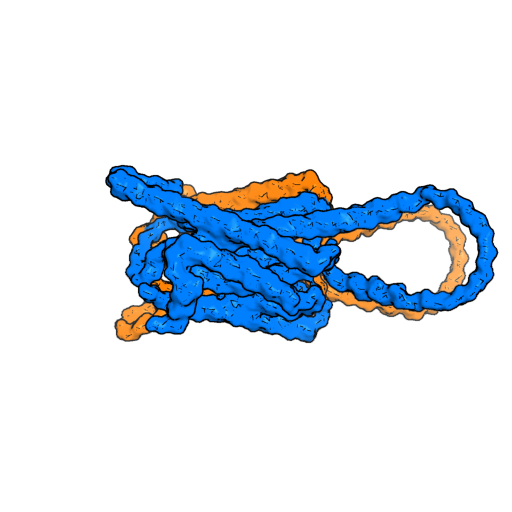A 1 231 ? -2.109 30.609 10.453 1 91.69 231 PHE A CA 1
ATOM 1754 C C . PHE A 1 231 ? -2.529 30.75 11.906 1 91.69 231 PHE A C 1
ATOM 1756 O O . PHE A 1 231 ? -1.92 30.141 12.797 1 91.69 231 PHE A O 1
ATOM 1763 N N . SER A 1 232 ? -3.549 31.562 12.102 1 91.75 232 SER A N 1
ATOM 1764 C CA . SER A 1 232 ? -4.168 31.562 13.422 1 91.75 232 SER A CA 1
ATOM 1765 C C . SER A 1 232 ? -4.938 30.266 13.672 1 91.75 232 SER A C 1
ATOM 1767 O O . SER A 1 232 ? -5.277 29.547 12.727 1 91.75 232 SER A O 1
ATOM 1769 N N . LYS A 1 233 ? -5.227 29.953 14.883 1 90.25 233 LYS A N 1
ATOM 1770 C CA . LYS A 1 233 ? -5.977 28.75 15.25 1 90.25 233 LYS A CA 1
ATOM 1771 C C . LYS A 1 233 ? -7.332 28.719 14.539 1 90.25 233 LYS A C 1
ATOM 1773 O O . LYS A 1 233 ? -7.715 27.688 13.977 1 90.25 233 LYS A O 1
ATOM 1778 N N . LYS A 1 234 ? -7.996 29.812 14.555 1 92.5 234 LYS A N 1
ATOM 1779 C CA . LYS A 1 234 ? -9.32 29.891 13.945 1 92.5 234 LYS A CA 1
ATOM 1780 C C . LYS A 1 234 ? -9.258 29.688 12.438 1 92.5 234 LYS A C 1
ATOM 1782 O O . LYS A 1 234 ? -10.07 28.953 11.875 1 92.5 234 LYS A O 1
ATOM 1787 N N . LYS A 1 235 ? -8.312 30.266 11.836 1 93.88 235 LYS A N 1
ATOM 1788 C CA . LYS A 1 235 ? -8.172 30.125 10.391 1 93.88 235 LYS A CA 1
ATOM 1789 C C . LYS A 1 235 ? -7.801 28.688 10.016 1 93.88 235 LYS A C 1
ATOM 1791 O O . LYS A 1 235 ? -8.266 28.172 9 1 93.88 235 LYS A O 1
ATOM 1796 N N . ALA A 1 236 ? -6.898 28.141 10.828 1 93.44 236 ALA A N 1
ATOM 1797 C CA . ALA A 1 236 ? -6.504 26.766 10.586 1 93.44 236 ALA A CA 1
ATOM 1798 C C . ALA A 1 236 ? -7.703 25.828 10.695 1 93.44 236 ALA A C 1
ATOM 1800 O O . ALA A 1 236 ? -7.875 24.938 9.852 1 93.44 236 ALA A O 1
ATOM 1801 N N . MET A 1 237 ? -8.516 26.078 11.641 1 91.81 237 MET A N 1
ATOM 1802 C CA . MET A 1 237 ? -9.703 25.25 11.82 1 91.81 237 MET A CA 1
ATOM 1803 C C . MET A 1 237 ? -10.688 25.438 10.672 1 91.81 237 MET A C 1
ATOM 1805 O O . MET A 1 237 ? -11.25 24.469 10.156 1 91.81 237 MET A O 1
ATOM 1809 N N . MET A 1 238 ? -10.914 26.625 10.281 1 93.62 238 MET A N 1
ATOM 1810 C CA . MET A 1 238 ? -11.828 26.906 9.18 1 93.62 238 MET A CA 1
ATOM 1811 C C . MET A 1 238 ? -11.336 26.281 7.879 1 93.62 238 MET A C 1
ATOM 1813 O O . MET A 1 238 ? -12.133 25.844 7.055 1 93.62 238 MET A O 1
ATOM 1817 N N . ALA A 1 239 ? -10.039 26.312 7.727 1 94.5 239 ALA A N 1
ATOM 1818 C CA . ALA A 1 239 ? -9.453 25.688 6.543 1 94.5 239 ALA A CA 1
ATOM 1819 C C . ALA A 1 239 ? -9.781 24.203 6.488 1 94.5 239 ALA A C 1
ATOM 1821 O O . ALA A 1 239 ? -10.047 23.656 5.418 1 94.5 239 ALA A O 1
ATOM 1822 N N . GLN A 1 240 ? -9.734 23.578 7.625 1 92.94 240 GLN A N 1
ATOM 1823 C CA . GLN A 1 240 ? -10.078 22.156 7.691 1 92.94 240 GLN A CA 1
ATOM 1824 C C . GLN A 1 240 ? -11.539 21.922 7.297 1 92.94 240 GLN A C 1
ATOM 1826 O O . GLN A 1 240 ? -11.852 20.953 6.617 1 92.94 240 GLN A O 1
ATOM 1831 N N . PHE A 1 241 ? -12.367 22.844 7.676 1 93.62 241 PHE A N 1
ATOM 1832 C CA . PHE A 1 241 ? -13.773 22.734 7.301 1 93.62 241 PHE A CA 1
ATOM 1833 C C . PHE A 1 241 ? -13.945 22.938 5.797 1 93.62 241 PHE A C 1
ATOM 1835 O O . PHE A 1 241 ? -14.805 22.312 5.18 1 93.62 241 PHE A O 1
ATOM 1842 N N . THR A 1 242 ? -13.18 23.75 5.285 1 94.12 242 THR A N 1
ATOM 1843 C CA . THR A 1 242 ? -13.234 23.984 3.846 1 94.12 242 THR A CA 1
ATOM 1844 C C . THR A 1 242 ? -12.836 22.734 3.07 1 94.12 242 THR A C 1
ATOM 1846 O O . THR A 1 242 ? -13.461 22.391 2.07 1 94.12 242 THR A O 1
ATOM 1849 N N . THR A 1 243 ? -11.805 22.078 3.555 1 94.69 243 THR A N 1
ATOM 1850 C CA . THR A 1 243 ? -11.352 20.875 2.855 1 94.69 243 THR A CA 1
ATOM 1851 C C . THR A 1 243 ? -12.383 19.766 2.975 1 94.69 243 THR A C 1
ATOM 1853 O O . THR A 1 243 ? -12.414 18.844 2.148 1 94.69 243 THR A O 1
ATOM 1856 N N . ALA A 1 244 ? -13.227 19.875 4.012 1 94.75 244 ALA A N 1
ATOM 1857 C CA . ALA A 1 244 ? -14.289 18.891 4.215 1 94.75 244 ALA A CA 1
ATOM 1858 C C . ALA A 1 244 ? -15.32 18.953 3.09 1 94.75 244 ALA A C 1
ATOM 1860 O O . ALA A 1 244 ? -16.047 17.984 2.857 1 94.75 244 ALA A O 1
ATOM 1861 N N . VAL A 1 245 ? -15.406 20.047 2.393 1 96.25 245 VAL A N 1
ATOM 1862 C CA . VAL A 1 245 ? -16.266 20.172 1.223 1 96.25 245 VAL A CA 1
ATOM 1863 C C . VAL A 1 245 ? -15.875 19.125 0.176 1 96.25 245 VAL A C 1
ATOM 1865 O O . VAL A 1 245 ? -16.734 18.609 -0.538 1 96.25 245 VAL A O 1
ATOM 1868 N N . GLY A 1 246 ? -14.625 18.875 0.154 1 97.12 246 GLY A N 1
ATOM 1869 C CA . GLY A 1 246 ? -14.156 17.828 -0.745 1 97.12 246 GLY A CA 1
ATOM 1870 C C . GLY A 1 246 ? -14.805 16.484 -0.485 1 97.12 246 GLY A C 1
ATOM 1871 O O . GLY A 1 246 ? -15.117 15.742 -1.423 1 97.12 246 GLY A O 1
ATOM 1872 N N . ALA A 1 247 ? -15 16.188 0.743 1 98 247 ALA A N 1
ATOM 1873 C CA . ALA A 1 247 ? -15.633 14.914 1.107 1 98 247 ALA A CA 1
ATOM 1874 C C . ALA A 1 247 ? -17.062 14.852 0.597 1 98 247 ALA A C 1
ATOM 1876 O O . ALA A 1 247 ? -17.5 13.828 0.063 1 98 247 ALA A O 1
ATOM 1877 N N . PHE A 1 248 ? -17.75 15.906 0.737 1 98.06 248 PHE A N 1
ATOM 1878 C CA . PHE A 1 248 ? -19.125 15.953 0.257 1 98.06 248 PHE A CA 1
ATOM 1879 C C . PHE A 1 248 ? -19.172 15.891 -1.265 1 98.06 248 PHE A C 1
ATOM 1881 O O . PHE A 1 248 ? -20 15.195 -1.838 1 98.06 248 PHE A O 1
ATOM 1888 N N . LEU A 1 249 ? -18.312 16.625 -1.866 1 98 249 LEU A N 1
ATOM 1889 C CA . LEU A 1 249 ? -18.234 16.547 -3.32 1 98 249 LEU A CA 1
ATOM 1890 C C . LEU A 1 249 ? -17.969 15.117 -3.775 1 98 249 LEU A C 1
ATOM 1892 O O . LEU A 1 249 ? -18.625 14.625 -4.703 1 98 249 LEU A O 1
ATOM 1896 N N . GLY A 1 250 ? -17 14.492 -3.105 1 98.19 250 GLY A N 1
ATOM 1897 C CA . GLY A 1 250 ? -16.734 13.094 -3.41 1 98.19 250 GLY A CA 1
ATOM 1898 C C . GLY A 1 250 ? -17.938 12.195 -3.195 1 98.19 250 GLY A C 1
ATOM 1899 O O . GLY A 1 250 ? -18.188 11.289 -3.996 1 98.19 250 GLY A O 1
ATOM 1900 N N . THR A 1 251 ? -18.609 12.445 -2.146 1 98.44 251 THR A N 1
ATOM 1901 C CA . THR A 1 251 ? -19.797 11.656 -1.837 1 98.44 251 THR A CA 1
ATOM 1902 C C . THR A 1 251 ? -20.844 11.812 -2.926 1 98.44 251 THR A C 1
ATOM 1904 O O . THR A 1 251 ? -21.406 10.828 -3.408 1 98.44 251 THR A O 1
ATOM 1907 N N . PHE A 1 252 ? -21.094 13.008 -3.352 1 98.25 252 PHE A N 1
ATOM 1908 C CA . PHE A 1 252 ? -22.094 13.258 -4.375 1 98.25 252 PHE A CA 1
ATOM 1909 C C . PHE A 1 252 ? -21.672 12.656 -5.711 1 98.25 252 PHE A C 1
ATOM 1911 O O . PHE A 1 252 ? -22.5 12.086 -6.43 1 98.25 252 PHE A O 1
ATOM 1918 N N . ILE A 1 253 ? -20.453 12.805 -6.039 1 97.69 253 ILE A N 1
ATOM 1919 C CA . ILE A 1 253 ? -19.953 12.18 -7.258 1 97.69 253 ILE A CA 1
ATOM 1920 C C . ILE A 1 253 ? -20.109 10.664 -7.172 1 97.69 253 ILE A C 1
ATOM 1922 O O . ILE A 1 253 ? -20.562 10.023 -8.125 1 97.69 253 ILE A O 1
ATOM 1926 N N . GLY A 1 254 ? -19.719 10.109 -6.047 1 97.38 254 GLY A N 1
ATOM 1927 C CA . GLY A 1 254 ? -19.891 8.68 -5.832 1 97.38 254 GLY A CA 1
ATOM 1928 C C . GLY A 1 254 ? -21.328 8.219 -5.973 1 97.38 254 GLY A C 1
ATOM 1929 O O . GLY A 1 254 ? -21.609 7.203 -6.613 1 97.38 254 GLY A O 1
ATOM 1930 N N . ILE A 1 255 ? -22.25 8.969 -5.379 1 97.06 255 ILE A N 1
ATOM 1931 C CA . ILE A 1 255 ? -23.672 8.656 -5.461 1 97.06 255 ILE A CA 1
ATOM 1932 C C . ILE A 1 255 ? -24.125 8.703 -6.922 1 97.06 255 ILE A C 1
ATOM 1934 O O . ILE A 1 255 ? -24.828 7.812 -7.383 1 97.06 255 ILE A O 1
ATOM 1938 N N . MET A 1 256 ? -23.688 9.703 -7.629 1 96.94 256 MET A N 1
ATOM 1939 C CA . MET A 1 256 ? -24.062 9.836 -9.031 1 96.94 256 MET A CA 1
ATOM 1940 C C . MET A 1 256 ? -23.562 8.648 -9.844 1 96.94 256 MET A C 1
ATOM 1942 O O . MET A 1 256 ? -24.281 8.133 -10.703 1 96.94 256 MET A O 1
ATOM 1946 N N . ILE A 1 257 ? -22.391 8.234 -9.594 1 95 257 ILE A N 1
ATOM 1947 C CA . ILE A 1 257 ? -21.797 7.105 -10.305 1 95 257 ILE A CA 1
ATOM 1948 C C . ILE A 1 257 ? -22.594 5.836 -10 1 95 257 ILE A C 1
ATOM 1950 O O . ILE A 1 257 ? -22.922 5.074 -10.914 1 95 257 ILE A O 1
ATOM 1954 N N . GLU A 1 258 ? -22.891 5.625 -8.766 1 93.56 258 GLU A N 1
ATOM 1955 C CA . GLU A 1 258 ? -23.594 4.418 -8.344 1 93.56 258 GLU A CA 1
ATOM 1956 C C . GLU A 1 258 ? -25.031 4.395 -8.883 1 93.56 258 GLU A C 1
ATOM 1958 O O . GLU A 1 258 ? -25.5 3.363 -9.367 1 93.56 258 GLU A O 1
ATOM 1963 N N . GLU A 1 259 ? -25.672 5.496 -8.82 1 93.31 259 GLU A N 1
ATOM 1964 C CA . GLU A 1 259 ? -27.047 5.59 -9.32 1 93.31 259 GLU A CA 1
ATOM 1965 C C . GLU A 1 259 ? -27.094 5.406 -10.836 1 93.31 259 GLU A C 1
ATOM 1967 O O . GLU A 1 259 ? -28.016 4.781 -11.359 1 93.31 259 GLU A O 1
ATOM 1972 N N . SER A 1 260 ? -26.172 5.969 -11.516 1 90.56 260 SER A N 1
ATOM 1973 C CA . SER A 1 260 ? -26.094 5.801 -12.961 1 90.56 260 SER A CA 1
ATOM 1974 C C . SER A 1 260 ? -25.812 4.352 -13.336 1 90.56 260 SER A C 1
ATOM 1976 O O . SER A 1 260 ? -26.359 3.85 -14.328 1 90.56 260 SER A O 1
ATOM 1978 N N . SER A 1 261 ? -25 3.697 -12.586 1 86.5 261 SER A N 1
ATOM 1979 C CA . SER A 1 261 ? -24.688 2.291 -12.82 1 86.5 261 SER A CA 1
ATOM 1980 C C . SER A 1 261 ? -25.922 1.412 -12.602 1 86.5 261 SER A C 1
ATOM 1982 O O . SER A 1 261 ? -26.156 0.466 -13.359 1 86.5 261 SER A O 1
ATOM 1984 N N . LEU A 1 262 ? -26.688 1.692 -11.602 1 83.69 262 LEU A N 1
ATOM 1985 C CA . LEU A 1 262 ? -27.891 0.938 -11.289 1 83.69 262 LEU A CA 1
ATOM 1986 C C . LEU A 1 262 ? -28.953 1.143 -12.375 1 83.69 262 LEU A C 1
ATOM 1988 O O . LEU A 1 262 ? -29.641 0.198 -12.758 1 83.69 262 LEU A O 1
ATOM 1992 N N . SER A 1 263 ? -29.031 2.301 -12.836 1 82.5 263 SER A N 1
ATOM 1993 C CA . SER A 1 263 ? -30 2.619 -13.883 1 82.5 263 SER A CA 1
ATOM 1994 C C . SER A 1 263 ? -29.656 1.9 -15.188 1 82.5 263 SER A C 1
ATOM 1996 O O . SER A 1 263 ? -30.547 1.444 -15.898 1 82.5 263 SER A O 1
ATOM 1998 N N . SER A 1 264 ? -28.391 1.765 -15.438 1 76.5 264 SER A N 1
ATOM 1999 C CA . SER A 1 264 ? -27.953 1.091 -16.656 1 76.5 264 SER A CA 1
ATOM 2000 C C . SER A 1 264 ? -28.281 -0.398 -16.609 1 76.5 264 SER A C 1
ATOM 2002 O O . SER A 1 264 ? -28.641 -0.991 -17.641 1 76.5 264 SER A O 1
ATOM 2004 N N . VAL A 1 265 ? -28.219 -0.971 -15.5 1 74.94 265 VAL A N 1
ATOM 2005 C CA . VAL A 1 265 ? -28.547 -2.383 -15.336 1 74.94 265 VAL A CA 1
ATOM 2006 C C . VAL A 1 265 ? -30.031 -2.6 -15.57 1 74.94 265 VAL A C 1
ATOM 2008 O O . VAL A 1 265 ? -30.422 -3.543 -16.266 1 74.94 265 VAL A O 1
ATOM 2011 N N . VAL A 1 266 ? -30.812 -1.744 -15.031 1 69.56 266 VAL A N 1
ATOM 2012 C CA . VAL A 1 266 ? -32.25 -1.845 -15.172 1 69.56 266 VAL A CA 1
ATOM 2013 C C . VAL A 1 266 ? -32.656 -1.661 -16.625 1 69.56 266 VAL A C 1
ATOM 2015 O O . VAL A 1 266 ? -33.5 -2.385 -17.141 1 69.56 266 VAL A O 1
ATOM 2018 N N . ALA A 1 267 ? -31.938 -0.792 -17.297 1 68.25 267 ALA A N 1
ATOM 2019 C CA . ALA A 1 267 ? -32.25 -0.524 -18.703 1 68.25 267 ALA A CA 1
ATOM 2020 C C . ALA A 1 267 ? -31.844 -1.708 -19.578 1 68.25 267 ALA A C 1
ATOM 2022 O O . ALA A 1 267 ? -32.531 -2.049 -20.531 1 68.25 267 ALA A O 1
ATOM 2023 N N . GLU A 1 268 ? -30.75 -2.332 -19.234 1 71 268 GLU A N 1
ATOM 2024 C CA . GLU A 1 268 ? -30.266 -3.49 -19.984 1 71 268 GLU A CA 1
ATOM 2025 C C . GLU A 1 268 ? -31.188 -4.699 -19.781 1 71 268 GLU A C 1
ATOM 2027 O O . GLU A 1 268 ? -31.391 -5.488 -20.703 1 71 268 GLU A O 1
ATOM 2032 N N . GLU A 1 269 ? -31.594 -4.906 -18.562 1 67.19 269 GLU A N 1
ATOM 2033 C CA . GLU A 1 269 ? -32.5 -6.004 -18.266 1 67.19 269 GLU A CA 1
ATOM 2034 C C . GLU A 1 269 ? -33.812 -5.848 -19.016 1 67.19 269 GLU A C 1
ATOM 2036 O O . GLU A 1 269 ? -34.438 -6.84 -19.406 1 67.19 269 GLU A O 1
ATOM 2041 N N . LYS A 1 270 ? -34.25 -4.668 -19.203 1 65.94 270 LYS A N 1
ATOM 2042 C CA . LYS A 1 270 ? -35.469 -4.402 -19.938 1 65.94 270 LYS A CA 1
ATOM 2043 C C . LYS A 1 270 ? -35.281 -4.633 -21.438 1 65.94 270 LYS A C 1
ATOM 2045 O O . LYS A 1 270 ? -36.219 -4.992 -22.141 1 65.94 270 LYS A O 1
ATOM 2050 N N . ASN A 1 271 ? -34.094 -4.289 -21.734 1 59.25 271 ASN A N 1
ATOM 2051 C CA . ASN A 1 271 ? -33.812 -4.477 -23.156 1 59.25 271 ASN A CA 1
ATOM 2052 C C . ASN A 1 271 ? -33.156 -5.828 -23.422 1 59.25 271 ASN A C 1
ATOM 2054 O O . ASN A 1 271 ? -32.031 -6.07 -22.984 1 59.25 271 ASN A O 1
ATOM 2058 N N . ALA A 1 272 ? -33.875 -6.992 -23.203 1 55.44 272 ALA A N 1
ATOM 2059 C CA . ALA A 1 272 ? -33.562 -8.422 -23.203 1 55.44 272 ALA A CA 1
ATOM 2060 C C . ALA A 1 272 ? -32.219 -8.695 -23.875 1 55.44 272 ALA A C 1
ATOM 2062 O O . ALA A 1 272 ? -31.484 -9.594 -23.453 1 55.44 272 ALA A O 1
ATOM 2063 N N . GLY A 1 273 ? -31.859 -8.484 -25.062 1 46.88 273 GLY A N 1
ATOM 2064 C CA . GLY A 1 273 ? -30.906 -8.969 -26.047 1 46.88 273 GLY A CA 1
ATOM 2065 C C . GLY A 1 273 ? -29.531 -8.352 -25.891 1 46.88 273 GLY A C 1
ATOM 2066 O O . GLY A 1 273 ? -28.625 -8.641 -26.672 1 46.88 273 GLY A O 1
ATOM 2067 N N . THR A 1 274 ? -29.391 -7.344 -25.281 1 48.09 274 THR A N 1
ATOM 2068 C CA . THR A 1 274 ? -28.109 -6.684 -25.469 1 48.09 274 THR A CA 1
ATOM 2069 C C . THR A 1 274 ? -27.094 -7.168 -24.453 1 48.09 274 THR A C 1
ATOM 2071 O O . THR A 1 274 ? -27.406 -7.281 -23.266 1 48.09 274 THR A O 1
ATOM 2074 N N . LYS A 1 275 ? -26.188 -8.008 -24.922 1 49.53 275 LYS A N 1
ATOM 2075 C CA . LYS A 1 275 ? -25 -8.492 -24.25 1 49.53 275 LYS A CA 1
ATOM 2076 C C . LYS A 1 275 ? -24.5 -7.477 -23.219 1 49.53 275 LYS A C 1
ATOM 2078 O O . LYS A 1 275 ? -24.547 -6.266 -23.453 1 49.53 275 LYS A O 1
ATOM 2083 N N . ALA A 1 276 ? -24.594 -7.785 -21.969 1 54.47 276 ALA A N 1
ATOM 2084 C CA . ALA A 1 276 ? -24.109 -6.988 -20.844 1 54.47 276 ALA A CA 1
ATOM 2085 C C . ALA A 1 276 ? -22.844 -6.234 -21.203 1 54.47 276 ALA A C 1
ATOM 2087 O O . ALA A 1 276 ? -21.875 -6.836 -21.688 1 54.47 276 ALA A O 1
ATOM 2088 N N . ASN A 1 277 ? -22.922 -4.844 -21.672 1 64.12 277 ASN A N 1
ATOM 2089 C CA . ASN A 1 277 ? -21.891 -3.934 -22.172 1 64.12 277 ASN A CA 1
ATOM 2090 C C . ASN A 1 277 ? -21 -3.426 -21.047 1 64.12 277 ASN A C 1
ATOM 2092 O O . ASN A 1 277 ? -21.172 -2.307 -20.562 1 64.12 277 ASN A O 1
ATOM 2096 N N . GLY A 1 278 ? -20.422 -4.355 -20.266 1 72 278 GLY A N 1
ATOM 2097 C CA . GLY A 1 278 ? -19.516 -3.857 -19.25 1 72 278 GLY A CA 1
ATOM 2098 C C . GLY A 1 278 ? -18.188 -3.379 -19.812 1 72 278 GLY A C 1
ATOM 2099 O O . GLY A 1 278 ? -18.078 -3.123 -21 1 72 278 GLY A O 1
ATOM 2100 N N . LEU A 1 279 ? -17.312 -3.047 -19 1 78.31 279 LEU A N 1
ATOM 2101 C CA . LEU A 1 279 ? -16.016 -2.492 -19.359 1 78.31 279 LEU A CA 1
ATOM 2102 C C . LEU A 1 279 ? -15.148 -3.545 -20.031 1 78.31 279 LEU A C 1
ATOM 2104 O O . LEU A 1 279 ? -14.961 -4.641 -19.5 1 78.31 279 LEU A O 1
ATOM 2108 N N . LEU A 1 280 ? -14.695 -3.285 -21.25 1 80.31 280 LEU A N 1
ATOM 2109 C CA . LEU A 1 280 ? -13.734 -4.074 -22 1 80.31 280 LEU A CA 1
ATOM 2110 C C . LEU A 1 280 ? -14.203 -5.52 -22.141 1 80.31 280 LEU A C 1
ATOM 2112 O O . LEU A 1 280 ? -13.422 -6.453 -21.953 1 80.31 280 LEU A O 1
ATOM 2116 N N . GLY A 1 281 ? -15.477 -5.754 -22.297 1 75.62 281 GLY A N 1
ATOM 2117 C CA . GLY A 1 281 ? -16.031 -7.07 -22.562 1 75.62 281 GLY A CA 1
ATOM 2118 C C . GLY A 1 281 ? -16.422 -7.824 -21.312 1 75.62 281 GLY A C 1
ATOM 2119 O O . GLY A 1 281 ? -16.859 -8.977 -21.375 1 75.62 281 GLY A O 1
ATOM 2120 N N . THR A 1 282 ? -16.141 -7.199 -20.156 1 79.88 282 THR A N 1
ATOM 2121 C CA . THR A 1 282 ? -16.547 -7.828 -18.906 1 79.88 282 THR A CA 1
ATOM 2122 C C . THR A 1 282 ? -17.891 -7.254 -18.438 1 79.88 282 THR A C 1
ATOM 2124 O O . THR A 1 282 ? -18.453 -6.359 -19.062 1 79.88 282 THR A O 1
ATOM 2127 N N . ASP A 1 283 ? -18.422 -7.816 -17.359 1 79.75 283 ASP A N 1
ATOM 2128 C CA . ASP A 1 283 ? -19.688 -7.324 -16.797 1 79.75 283 ASP A CA 1
ATOM 2129 C C . ASP A 1 283 ? -19.438 -6.219 -15.773 1 79.75 283 ASP A C 1
ATOM 2131 O O . ASP A 1 283 ? -20.359 -5.781 -15.086 1 79.75 283 ASP A O 1
ATOM 2135 N N . LEU A 1 284 ? -18.203 -5.754 -15.75 1 86.5 284 LEU A N 1
ATOM 2136 C CA . LEU A 1 284 ? -17.844 -4.723 -14.789 1 86.5 284 LEU A CA 1
ATOM 2137 C C . LEU A 1 284 ? -18.359 -3.357 -15.234 1 86.5 284 LEU A C 1
ATOM 2139 O O . LEU A 1 284 ? -18.281 -3.016 -16.422 1 86.5 284 LEU A O 1
ATOM 2143 N N . ARG A 1 285 ? -18.906 -2.615 -14.297 1 86.62 285 ARG A N 1
ATOM 2144 C CA . ARG A 1 285 ? -19.359 -1.245 -14.531 1 86.62 285 ARG A CA 1
ATOM 2145 C C . ARG A 1 285 ? -18.453 -0.248 -13.812 1 86.62 285 ARG A C 1
ATOM 2147 O O . ARG A 1 285 ? -17.641 -0.633 -12.969 1 86.62 285 ARG A O 1
ATOM 2154 N N . ILE A 1 286 ? -18.625 1.007 -14.109 1 88.19 286 ILE A N 1
ATOM 2155 C CA . ILE A 1 286 ? -17.797 2.057 -13.523 1 88.19 286 ILE A CA 1
ATOM 2156 C C . ILE A 1 286 ? -18 2.092 -12.008 1 88.19 286 ILE A C 1
ATOM 2158 O O . ILE A 1 286 ? -17.062 2.344 -11.25 1 88.19 286 ILE A O 1
ATOM 2162 N N . GLY A 1 287 ? -19.203 1.9 -11.586 1 89.19 287 GLY A N 1
ATOM 2163 C CA . GLY A 1 287 ? -19.516 1.868 -10.164 1 89.19 287 GLY A CA 1
ATOM 2164 C C . GLY A 1 287 ? -18.719 0.812 -9.406 1 89.19 287 GLY A C 1
ATOM 2165 O O . GLY A 1 287 ? -18.391 0.996 -8.234 1 89.19 287 GLY A O 1
ATOM 2166 N N . ASP A 1 288 ? -18.344 -0.238 -10.117 1 91.06 288 ASP A N 1
ATOM 2167 C CA . ASP A 1 288 ? -17.625 -1.349 -9.508 1 91.06 288 ASP A CA 1
ATOM 2168 C C . ASP A 1 288 ? -16.156 -0.982 -9.266 1 91.06 288 ASP A C 1
ATOM 2170 O O . ASP A 1 288 ? -15.453 -1.67 -8.523 1 91.06 288 ASP A O 1
ATOM 2174 N N . LEU A 1 289 ? -15.742 0.095 -9.844 1 93.94 289 LEU A N 1
ATOM 2175 C CA . LEU A 1 289 ? -14.328 0.443 -9.758 1 93.94 289 LEU A CA 1
ATOM 2176 C C . LEU A 1 289 ? -14.102 1.549 -8.734 1 93.94 289 LEU A C 1
ATOM 2178 O O . LEU A 1 289 ? -12.953 1.92 -8.453 1 93.94 289 LEU A O 1
ATOM 2182 N N . VAL A 1 290 ? -15.18 2.039 -8.125 1 94.81 290 VAL A N 1
ATOM 2183 C CA . VAL A 1 290 ? -15.039 3.137 -7.172 1 94.81 290 VAL A CA 1
ATOM 2184 C C . VAL A 1 290 ? -14.383 2.631 -5.891 1 94.81 290 VAL A C 1
ATOM 2186 O O . VAL A 1 290 ? -13.484 3.283 -5.344 1 94.81 290 VAL A O 1
ATOM 2189 N N . ILE A 1 291 ? -14.758 1.434 -5.469 1 94.12 291 ILE A N 1
ATOM 2190 C CA . ILE A 1 291 ? -14.18 0.872 -4.254 1 94.12 291 ILE A CA 1
ATOM 2191 C C . ILE A 1 291 ? -12.703 0.553 -4.48 1 94.12 291 ILE A C 1
ATOM 2193 O O . ILE A 1 291 ? -11.844 0.959 -3.691 1 94.12 291 ILE A O 1
ATOM 2197 N N . PRO A 1 292 ? -12.391 -0.109 -5.586 1 96.62 292 PRO A N 1
ATOM 2198 C CA . PRO A 1 292 ? -10.969 -0.338 -5.855 1 96.62 292 PRO A CA 1
ATOM 2199 C C . PRO A 1 292 ? -10.164 0.958 -5.926 1 96.62 292 PRO A C 1
ATOM 2201 O O . PRO A 1 292 ? -9.055 1.028 -5.395 1 96.62 292 PRO A O 1
ATOM 2204 N N . PHE A 1 293 ? -10.688 1.952 -6.547 1 96.94 293 PHE A N 1
ATOM 2205 C CA . PHE A 1 293 ? -10.016 3.242 -6.645 1 96.94 293 PHE A CA 1
ATOM 2206 C C . PHE A 1 293 ? -9.773 3.83 -5.258 1 96.94 293 PHE A C 1
ATOM 2208 O O . PHE A 1 293 ? -8.664 4.27 -4.953 1 96.94 293 PHE A O 1
ATOM 2215 N N . ALA A 1 294 ? -10.781 3.805 -4.449 1 95.38 294 ALA A N 1
ATOM 2216 C CA . ALA A 1 294 ? -10.664 4.344 -3.096 1 95.38 294 ALA A CA 1
ATOM 2217 C C . ALA A 1 294 ? -9.656 3.545 -2.271 1 95.38 294 ALA A C 1
ATOM 2219 O O . ALA A 1 294 ? -8.867 4.121 -1.521 1 95.38 294 ALA A O 1
ATOM 2220 N N . ALA A 1 295 ? -9.719 2.203 -2.389 1 97.19 295 ALA A N 1
ATOM 2221 C CA . ALA A 1 295 ? -8.789 1.341 -1.67 1 97.19 295 ALA A CA 1
ATOM 2222 C C . ALA A 1 295 ? -7.34 1.68 -2.025 1 97.19 295 ALA A C 1
ATOM 2224 O O . ALA A 1 295 ? -6.484 1.774 -1.144 1 97.19 295 ALA A O 1
ATOM 2225 N N . GLY A 1 296 ? -7.086 1.895 -3.299 1 98.06 296 GLY A N 1
ATOM 2226 C CA . GLY A 1 296 ? -5.762 2.305 -3.732 1 98.06 296 GLY A CA 1
ATOM 2227 C C . GLY A 1 296 ? -5.324 3.635 -3.146 1 98.06 296 GLY A C 1
ATOM 2228 O O . GLY A 1 296 ? -4.172 3.793 -2.74 1 98.06 296 GLY A O 1
ATOM 2229 N N . GLY A 1 297 ? -6.238 4.551 -3.18 1 96.88 297 GLY A N 1
ATOM 2230 C CA . GLY A 1 297 ? -5.949 5.836 -2.562 1 96.88 297 GLY A CA 1
ATOM 2231 C C . GLY A 1 297 ? -5.617 5.727 -1.086 1 96.88 297 GLY A C 1
ATOM 2232 O O . GLY A 1 297 ? -4.652 6.336 -0.615 1 96.88 297 GLY A O 1
ATOM 2233 N N . PHE A 1 298 ? -6.379 4.934 -0.379 1 96.88 298 PHE A N 1
ATOM 2234 C CA . PHE A 1 298 ? -6.156 4.742 1.049 1 96.88 298 PHE A CA 1
ATOM 2235 C C . PHE A 1 298 ? -4.82 4.055 1.298 1 96.88 298 PHE A C 1
ATOM 2237 O O . PHE A 1 298 ? -4.133 4.352 2.279 1 96.88 298 PHE A O 1
ATOM 2244 N N . LEU A 1 299 ? -4.473 3.154 0.424 1 98 299 LEU A N 1
ATOM 2245 C CA . LEU A 1 299 ? -3.174 2.502 0.536 1 98 299 LEU A CA 1
ATOM 2246 C C . LEU A 1 299 ? -2.043 3.52 0.434 1 98 299 LEU A C 1
ATOM 2248 O O . LEU A 1 299 ? -1.11 3.502 1.24 1 98 299 LEU A O 1
ATOM 2252 N N . TYR A 1 300 ? -2.146 4.402 -0.518 1 97.62 300 TYR A N 1
ATOM 2253 C CA . TYR A 1 300 ? -1.119 5.426 -0.683 1 97.62 300 TYR A CA 1
ATOM 2254 C C . TYR A 1 300 ? -1.027 6.312 0.554 1 97.62 300 TYR A C 1
ATOM 2256 O O . TYR A 1 300 ? 0.069 6.598 1.04 1 97.62 300 TYR A O 1
ATOM 2264 N N . ILE A 1 301 ? -2.125 6.75 1.002 1 94.5 301 ILE A N 1
ATOM 2265 C CA . ILE A 1 301 ? -2.176 7.676 2.129 1 94.5 301 ILE A CA 1
ATOM 2266 C C . ILE A 1 301 ? -1.574 7.012 3.367 1 94.5 301 ILE A C 1
ATOM 2268 O O . ILE A 1 301 ? -0.747 7.613 4.059 1 94.5 301 ILE A O 1
ATOM 2272 N N . ALA A 1 302 ? -1.967 5.793 3.617 1 97 302 ALA A N 1
ATOM 2273 C CA . ALA A 1 302 ? -1.491 5.09 4.805 1 97 302 ALA A CA 1
ATOM 2274 C C . ALA A 1 302 ? -0.002 4.777 4.699 1 97 302 ALA A C 1
ATOM 2276 O O . ALA A 1 302 ? 0.734 4.883 5.684 1 97 302 ALA A O 1
ATOM 2277 N N . THR A 1 303 ? 0.465 4.434 3.549 1 97.44 303 THR A N 1
ATOM 2278 C CA . THR A 1 303 ? 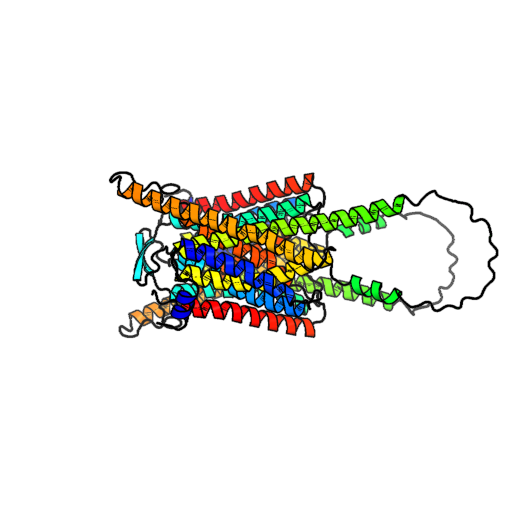1.831 3.943 3.395 1 97.44 303 THR A CA 1
ATOM 2279 C C . THR A 1 303 ? 2.779 5.09 3.049 1 97.44 303 THR A C 1
ATOM 2281 O O . THR A 1 303 ? 3.545 5.547 3.898 1 97.44 303 THR A O 1
ATOM 2284 N N . VAL A 1 304 ? 2.6 5.727 1.923 1 96.5 304 VAL A N 1
ATOM 2285 C CA . VAL A 1 304 ? 3.504 6.777 1.468 1 96.5 304 VAL A CA 1
ATOM 2286 C C . VAL A 1 304 ? 3.236 8.062 2.244 1 96.5 304 VAL A C 1
ATOM 2288 O O . VAL A 1 304 ? 4.168 8.789 2.598 1 96.5 304 VAL A O 1
ATOM 2291 N N . GLY A 1 305 ? 2.062 8.273 2.605 1 93.56 305 GLY A N 1
ATOM 2292 C CA . GLY A 1 305 ? 1.681 9.531 3.236 1 93.56 305 GLY A CA 1
ATOM 2293 C C . GLY A 1 305 ? 1.96 9.555 4.727 1 93.56 305 GLY A C 1
ATOM 2294 O O . GLY A 1 305 ? 2.352 10.586 5.273 1 93.56 305 GLY A O 1
ATOM 2295 N N . VAL A 1 306 ? 1.815 8.422 5.398 1 94.19 306 VAL A N 1
ATOM 2296 C CA . VAL A 1 306 ? 1.773 8.5 6.855 1 94.19 306 VAL A CA 1
ATOM 2297 C C . VAL A 1 306 ? 2.912 7.676 7.449 1 94.19 306 VAL A C 1
ATOM 2299 O O . VAL A 1 306 ? 3.633 8.148 8.336 1 94.19 306 VAL A O 1
ATOM 2302 N N . ILE A 1 307 ? 3.215 6.48 6.984 1 96.25 307 ILE A N 1
ATOM 2303 C CA . ILE A 1 307 ? 4.129 5.535 7.617 1 96.25 307 ILE A CA 1
ATOM 2304 C C . ILE A 1 307 ? 5.539 6.125 7.652 1 96.25 307 ILE A C 1
ATOM 2306 O O . ILE A 1 307 ? 6.254 5.984 8.648 1 96.25 307 ILE A O 1
ATOM 2310 N N . PRO A 1 308 ? 5.961 6.863 6.625 1 94.56 308 PRO A N 1
ATOM 2311 C CA . PRO A 1 308 ? 7.297 7.449 6.703 1 94.56 308 PRO A CA 1
ATOM 2312 C C . PRO A 1 308 ? 7.461 8.391 7.895 1 94.56 308 PRO A C 1
ATOM 2314 O O . PRO A 1 308 ? 8.539 8.477 8.484 1 94.56 308 PRO A O 1
ATOM 2317 N N . GLU A 1 309 ? 6.41 9.086 8.258 1 91.19 309 GLU A N 1
ATOM 2318 C CA . GLU A 1 309 ? 6.457 9.953 9.438 1 91.19 309 GLU A CA 1
ATOM 2319 C C . GLU A 1 309 ? 6.652 9.141 10.711 1 91.19 309 GLU A C 1
ATOM 2321 O O . GLU A 1 309 ? 7.34 9.586 11.633 1 91.19 309 GLU A O 1
ATOM 2326 N N . LEU A 1 310 ? 6.102 8 10.734 1 95.5 310 LEU A N 1
ATOM 2327 C CA . LEU A 1 310 ? 6.203 7.129 11.898 1 95.5 310 LEU A CA 1
ATOM 2328 C C . LEU A 1 310 ? 7.594 6.516 12 1 95.5 310 LEU A C 1
ATOM 2330 O O . LEU A 1 310 ? 7.969 5.988 13.047 1 95.5 310 LEU A O 1
ATOM 2334 N N . LEU A 1 311 ? 8.336 6.578 10.93 1 94.94 311 LEU A N 1
ATOM 2335 C CA . LEU A 1 311 ? 9.664 5.984 10.906 1 94.94 311 LEU A CA 1
ATOM 2336 C C . LEU A 1 311 ? 10.703 6.945 11.484 1 94.94 311 LEU A C 1
ATOM 2338 O O . LEU A 1 311 ? 11.828 6.543 11.781 1 94.94 311 LEU A O 1
ATOM 2342 N N . GLU A 1 312 ? 10.336 8.164 11.664 1 92 312 GLU A N 1
ATOM 2343 C CA . GLU A 1 312 ? 11.266 9.148 12.211 1 92 312 GLU A CA 1
ATOM 2344 C C . GLU A 1 312 ? 11.578 8.867 13.672 1 92 312 GLU A C 1
ATOM 2346 O O . GLU A 1 312 ? 10.703 8.477 14.438 1 92 312 GLU A O 1
ATOM 2351 N N . VAL A 1 313 ? 12.883 9.102 14.016 1 92.06 313 VAL A N 1
ATOM 2352 C CA . VAL A 1 313 ? 13.344 8.836 15.375 1 92.06 313 VAL A CA 1
ATOM 2353 C C . VAL A 1 313 ? 14.078 10.055 15.922 1 92.06 313 VAL A C 1
ATOM 2355 O O . VAL A 1 313 ? 14.516 10.922 15.164 1 92.06 313 VAL A O 1
ATOM 2358 N N . THR A 1 314 ? 14.188 10.188 17.234 1 89.25 314 THR A N 1
ATOM 2359 C CA . THR A 1 314 ? 14.82 11.328 17.906 1 89.25 314 THR A CA 1
ATOM 2360 C C . THR A 1 314 ? 16.328 11.102 18.047 1 89.25 314 THR A C 1
ATOM 2362 O O . THR A 1 314 ? 17.078 12.055 18.219 1 89.25 314 THR A O 1
ATOM 2365 N N . GLY A 1 315 ? 16.688 9.93 17.984 1 89.44 315 GLY A N 1
ATOM 2366 C CA . GLY A 1 315 ? 18.094 9.633 18.203 1 89.44 315 GLY A CA 1
ATOM 2367 C C . GLY A 1 315 ? 18.375 9.047 19.562 1 89.44 315 GLY A C 1
ATOM 2368 O O . GLY A 1 315 ? 19.469 8.523 19.812 1 89.44 315 GLY A O 1
ATOM 2369 N N . ASN A 1 316 ? 17.453 9.18 20.438 1 92.62 316 ASN A N 1
ATOM 2370 C CA . ASN A 1 316 ? 17.562 8.531 21.734 1 92.62 316 ASN A CA 1
ATOM 2371 C C . ASN A 1 316 ? 16.984 7.121 21.703 1 92.62 316 ASN A C 1
ATOM 2373 O O . ASN A 1 316 ? 15.773 6.941 21.672 1 92.62 316 ASN A O 1
ATOM 2377 N N . ILE A 1 317 ? 17.828 6.133 21.844 1 91.94 317 ILE A N 1
ATOM 2378 C CA . ILE A 1 317 ? 17.469 4.738 21.609 1 91.94 317 ILE A CA 1
ATOM 2379 C C . ILE A 1 317 ? 16.375 4.309 22.578 1 91.94 317 ILE A C 1
ATOM 2381 O O . ILE A 1 317 ? 15.398 3.66 22.172 1 91.94 317 ILE A O 1
ATOM 2385 N N . LYS A 1 318 ? 16.469 4.633 23.828 1 93.88 318 LYS A N 1
ATOM 2386 C CA . LYS A 1 318 ? 15.492 4.219 24.812 1 93.88 318 LYS A CA 1
ATOM 2387 C C . LYS A 1 318 ? 14.125 4.836 24.531 1 93.88 318 LYS A C 1
ATOM 2389 O O . LYS A 1 318 ? 13.109 4.137 24.531 1 93.88 318 LYS A O 1
ATOM 2394 N N . LYS A 1 319 ? 14.156 6.074 24.312 1 94.88 319 LYS A N 1
ATOM 2395 C CA . LYS A 1 319 ? 12.922 6.789 24.016 1 94.88 319 LYS A CA 1
ATOM 2396 C C . LYS A 1 319 ? 12.305 6.297 22.703 1 94.88 319 LYS A C 1
ATOM 2398 O O . LYS A 1 319 ? 11.094 6.09 22.609 1 94.88 319 LYS A O 1
ATOM 2403 N N . ASP A 1 320 ? 13.125 6.102 21.719 1 95.94 320 ASP A N 1
ATOM 2404 C CA . ASP A 1 320 ? 12.656 5.684 20.406 1 95.94 320 ASP A CA 1
ATOM 2405 C C . ASP A 1 320 ? 12.117 4.254 20.438 1 95.94 320 ASP A C 1
ATOM 2407 O O . ASP A 1 320 ? 11.156 3.932 19.75 1 95.94 320 ASP A O 1
ATOM 2411 N N . ARG A 1 321 ? 12.734 3.439 21.25 1 96 321 ARG A N 1
ATOM 2412 C CA . ARG A 1 321 ? 12.25 2.07 21.391 1 96 321 ARG A CA 1
ATOM 2413 C C . ARG A 1 321 ? 10.875 2.043 22.047 1 96 321 ARG A C 1
ATOM 2415 O O . ARG A 1 321 ? 9.977 1.336 21.578 1 96 321 ARG A O 1
ATOM 2422 N N . LYS A 1 322 ? 10.734 2.781 23.078 1 96.88 322 LYS A N 1
ATOM 2423 C CA . LYS A 1 322 ? 9.445 2.85 23.75 1 96.88 322 LYS A CA 1
ATOM 2424 C C . LYS A 1 322 ? 8.359 3.398 22.828 1 96.88 322 LYS A C 1
ATOM 2426 O O . LYS A 1 322 ? 7.246 2.877 22.797 1 96.88 322 LYS A O 1
ATOM 2431 N N . GLN A 1 323 ? 8.672 4.438 22.125 1 96.56 323 GLN A N 1
ATOM 2432 C CA . GLN A 1 323 ? 7.746 5.027 21.156 1 96.56 323 GLN A CA 1
ATOM 2433 C C . GLN A 1 323 ? 7.34 4.016 20.094 1 96.56 323 GLN A C 1
ATOM 2435 O O . GLN A 1 323 ? 6.164 3.902 19.75 1 96.56 323 GLN A O 1
ATOM 2440 N N . ALA A 1 324 ? 8.328 3.311 19.625 1 97.12 324 ALA A N 1
ATOM 2441 C CA . ALA A 1 324 ? 8.07 2.32 18.578 1 97.12 324 ALA A CA 1
ATOM 2442 C C . ALA A 1 324 ? 7.098 1.25 19.078 1 97.12 324 ALA A C 1
ATOM 2444 O O . ALA A 1 324 ? 6.125 0.927 18.391 1 97.12 324 ALA A O 1
ATOM 2445 N N . VAL A 1 325 ? 7.328 0.782 20.219 1 97.62 325 VAL A N 1
ATOM 2446 C CA . VAL A 1 325 ? 6.488 -0.275 20.766 1 97.62 325 VAL A CA 1
ATOM 2447 C C . VAL A 1 325 ? 5.062 0.244 20.953 1 97.62 325 VAL A C 1
ATOM 2449 O O . VAL A 1 325 ? 4.094 -0.442 20.625 1 97.62 325 VAL A O 1
ATOM 2452 N N . THR A 1 326 ? 4.973 1.426 21.453 1 98 326 THR A N 1
ATOM 2453 C CA . THR A 1 326 ? 3.658 2.016 21.672 1 98 326 THR A CA 1
ATOM 2454 C C . THR A 1 326 ? 2.92 2.193 20.344 1 98 326 THR A C 1
ATOM 2456 O O . THR A 1 326 ? 1.719 1.933 20.25 1 98 326 THR A O 1
ATOM 2459 N N . GLU A 1 327 ? 3.613 2.6 19.344 1 97.94 327 GLU A N 1
ATOM 2460 C CA . GLU A 1 327 ? 3.025 2.779 18.016 1 97.94 327 GLU A CA 1
ATOM 2461 C C . GLU A 1 327 ? 2.598 1.442 17.422 1 97.94 327 GLU A C 1
ATOM 2463 O O . GLU A 1 327 ? 1.532 1.344 16.812 1 97.94 327 GLU A O 1
ATOM 2468 N N . PHE A 1 328 ? 3.428 0.417 17.609 1 98.31 328 PHE A N 1
ATOM 2469 C CA . PHE A 1 328 ? 3.076 -0.908 17.109 1 98.31 328 PHE A CA 1
ATOM 2470 C C . PHE A 1 328 ? 1.8 -1.412 17.766 1 98.31 328 PHE A C 1
ATOM 2472 O O . PHE A 1 328 ? 0.898 -1.91 17.094 1 98.31 328 PHE A O 1
ATOM 2479 N N . VAL A 1 329 ? 1.709 -1.236 19.062 1 98.19 329 VAL A N 1
ATOM 2480 C CA . VAL A 1 329 ? 0.541 -1.688 19.812 1 98.19 329 VAL A CA 1
ATOM 2481 C C . VAL A 1 329 ? -0.697 -0.921 19.359 1 98.19 329 VAL A C 1
ATOM 2483 O O . VAL A 1 329 ? -1.751 -1.516 19.125 1 98.19 329 VAL A O 1
ATOM 2486 N N . ALA A 1 330 ? -0.568 0.369 19.219 1 97.94 330 ALA A N 1
ATOM 2487 C CA . ALA A 1 330 ? -1.68 1.196 18.766 1 97.94 330 ALA A CA 1
ATOM 2488 C C . ALA A 1 330 ? -2.162 0.75 17.391 1 97.94 330 ALA A C 1
ATOM 2490 O O . ALA A 1 330 ? -3.367 0.68 17.141 1 97.94 330 ALA A O 1
ATOM 2491 N N . MET A 1 331 ? -1.231 0.449 16.547 1 98.25 331 MET A N 1
ATOM 2492 C CA . MET A 1 331 ? -1.573 0.004 15.195 1 98.25 331 MET A CA 1
ATOM 2493 C C . MET A 1 331 ? -2.346 -1.31 15.234 1 98.25 331 MET A C 1
ATOM 2495 O O . MET A 1 331 ? -3.332 -1.478 14.516 1 98.25 331 MET A O 1
ATOM 2499 N N . PHE A 1 332 ? -1.926 -2.174 16.109 1 98.12 332 PHE A N 1
ATOM 2500 C CA . PHE A 1 332 ? -2.592 -3.467 16.234 1 98.12 332 PHE A CA 1
ATOM 2501 C C . PHE A 1 332 ? -3.973 -3.309 16.859 1 98.12 332 PHE A C 1
ATOM 2503 O O . PHE A 1 332 ? -4.891 -4.066 16.547 1 98.12 332 PHE A O 1
ATOM 2510 N N . ILE A 1 333 ? -4.137 -2.344 17.703 1 97.56 333 ILE A N 1
ATOM 2511 C CA . ILE A 1 333 ? -5.461 -2.07 18.25 1 97.56 333 ILE A CA 1
ATOM 2512 C C . ILE A 1 333 ? -6.391 -1.577 17.156 1 97.56 333 ILE A C 1
ATOM 2514 O O . ILE A 1 333 ? -7.543 -2.004 17.062 1 97.56 333 ILE A O 1
ATOM 2518 N N . GLY A 1 334 ? -5.891 -0.685 16.328 1 97.12 334 GLY A N 1
ATOM 2519 C CA . GLY A 1 334 ? -6.672 -0.25 15.18 1 97.12 334 GLY A CA 1
ATOM 2520 C C . GLY A 1 334 ? -7.062 -1.391 14.258 1 97.12 334 GLY A C 1
ATOM 2521 O O . GLY A 1 334 ? -8.227 -1.518 13.883 1 97.12 334 GLY A O 1
ATOM 2522 N N . LEU A 1 335 ? -6.066 -2.236 13.922 1 97.19 335 LEU A N 1
ATOM 2523 C CA . LEU A 1 335 ? -6.34 -3.422 13.117 1 97.19 335 LEU A CA 1
ATOM 2524 C C . LEU A 1 335 ? -7.332 -4.34 13.828 1 97.19 335 LEU A C 1
ATOM 2526 O O . LEU A 1 335 ? -8.219 -4.91 13.188 1 97.19 335 LEU A O 1
ATOM 2530 N N . GLY A 1 336 ? -7.098 -4.531 15.125 1 96.06 336 GLY A N 1
ATOM 2531 C CA . GLY A 1 336 ? -7.969 -5.387 15.914 1 96.06 336 GLY A CA 1
ATOM 2532 C C . GLY A 1 336 ? -9.422 -4.953 15.883 1 96.06 336 GLY A C 1
ATOM 2533 O O . GLY A 1 336 ? -10.328 -5.789 15.812 1 96.06 336 GLY A O 1
ATOM 2534 N N . LEU A 1 337 ? -9.664 -3.723 15.938 1 93.69 337 LEU A N 1
ATOM 2535 C CA . LEU A 1 337 ? -11.016 -3.191 15.859 1 93.69 337 LEU A CA 1
ATOM 2536 C C . LEU A 1 337 ? -11.672 -3.578 14.531 1 93.69 337 LEU A C 1
ATOM 2538 O O . LEU A 1 337 ? -12.812 -4.055 14.516 1 93.69 337 LEU A O 1
ATOM 2542 N N . MET A 1 338 ? -10.961 -3.4 13.445 1 93.12 338 MET A N 1
ATOM 2543 C CA . MET A 1 338 ? -11.492 -3.744 12.133 1 93.12 338 MET A CA 1
ATOM 2544 C C . MET A 1 338 ? -11.68 -5.254 12 1 93.12 338 MET A C 1
ATOM 2546 O O . MET A 1 338 ? -12.633 -5.711 11.359 1 93.12 338 MET A O 1
ATOM 2550 N N . PHE A 1 339 ? -10.742 -5.996 12.586 1 93.56 339 PHE A N 1
ATOM 2551 C CA . PHE A 1 339 ? -10.836 -7.449 12.586 1 93.56 339 PHE A CA 1
ATOM 2552 C C . PHE A 1 339 ? -12.102 -7.906 13.297 1 93.56 339 PHE A C 1
ATOM 2554 O O . PHE A 1 339 ? -12.828 -8.766 12.789 1 93.56 339 PHE A O 1
ATOM 2561 N N . PHE A 1 340 ? -12.375 -7.289 14.398 1 91.31 340 PHE A N 1
ATOM 2562 C CA . PHE A 1 340 ? -13.555 -7.633 15.18 1 91.31 340 PHE A CA 1
ATOM 2563 C C . PHE A 1 340 ? -14.828 -7.309 14.414 1 91.31 340 PHE A C 1
ATOM 2565 O O . PHE A 1 340 ? -15.766 -8.109 14.383 1 91.31 340 PHE A O 1
ATOM 2572 N N . ILE A 1 341 ? -14.875 -6.242 13.766 1 87.75 341 ILE A N 1
ATOM 2573 C CA . ILE A 1 341 ? -16.047 -5.824 13 1 87.75 341 ILE A CA 1
ATOM 2574 C C . ILE A 1 341 ? -16.25 -6.77 11.82 1 87.75 341 ILE A C 1
ATOM 2576 O O . ILE A 1 341 ? -17.375 -7.223 11.578 1 87.75 341 ILE A O 1
ATOM 2580 N N . ALA A 1 342 ? -15.195 -7.094 11.133 1 85.69 342 ALA A N 1
ATOM 2581 C CA . ALA A 1 342 ? -15.266 -7.957 9.953 1 85.69 342 ALA A CA 1
ATOM 2582 C C . ALA A 1 342 ? -15.641 -9.383 10.344 1 85.69 342 ALA A C 1
ATOM 2584 O O . ALA A 1 342 ? -16.375 -10.055 9.625 1 85.69 342 ALA A O 1
ATOM 2585 N N . TRP A 1 343 ? -15.086 -9.789 11.453 1 85.12 343 TRP A N 1
ATOM 2586 C CA . TRP A 1 343 ? -15.289 -11.156 11.906 1 85.12 343 TRP A CA 1
ATOM 2587 C C . TRP A 1 343 ? -16.734 -11.383 12.312 1 85.12 343 TRP A C 1
ATOM 2589 O O . TRP A 1 343 ? -17.266 -12.492 12.156 1 85.12 343 TRP A O 1
ATOM 2599 N N . ASN A 1 344 ? -17.328 -10.383 12.852 1 78 344 ASN A N 1
ATOM 2600 C CA . ASN A 1 344 ? -18.688 -10.508 13.344 1 78 344 ASN A CA 1
ATOM 2601 C C . ASN A 1 344 ? -19.703 -10 12.32 1 78 344 ASN A C 1
ATOM 2603 O O . ASN A 1 344 ? -20.891 -9.898 12.617 1 78 344 ASN A O 1
ATOM 2607 N N . ASP A 1 345 ? -19.219 -9.484 11.18 1 66.5 345 ASP A N 1
ATOM 2608 C CA . ASP A 1 345 ? -20.125 -8.992 10.148 1 66.5 345 ASP A CA 1
ATOM 2609 C C . ASP A 1 345 ? -20.984 -10.117 9.586 1 66.5 345 ASP A C 1
ATOM 2611 O O . ASP A 1 345 ? -20.594 -10.789 8.625 1 66.5 345 ASP A O 1
ATOM 2615 N N . ILE A 1 346 ? -21.812 -10.75 10.484 1 48.94 346 ILE A N 1
ATOM 2616 C CA . ILE A 1 346 ? -22.859 -11.68 10.102 1 48.94 346 ILE A CA 1
ATOM 2617 C C . ILE A 1 346 ? -23.859 -10.984 9.188 1 48.94 346 ILE A C 1
ATOM 2619 O O . ILE A 1 346 ? -24.266 -9.844 9.445 1 48.94 346 ILE A O 1
ATOM 2623 N N . PRO A 1 347 ? -23.891 -11.352 7.84 1 45.44 347 PRO A N 1
ATOM 2624 C CA . PRO A 1 347 ? -25.016 -10.828 7.07 1 45.44 347 PRO A CA 1
ATOM 2625 C C . PRO A 1 347 ? -26.266 -10.586 7.934 1 45.44 347 PRO A C 1
ATOM 2627 O O . PRO A 1 347 ? -26.594 -11.422 8.773 1 45.44 347 PRO A O 1
ATOM 2630 N N . ALA A 1 348 ? -26.625 -9.461 8.156 1 32.38 348 ALA A N 1
ATOM 2631 C CA . ALA A 1 348 ? -27.953 -9.273 8.727 1 32.38 348 ALA A CA 1
ATOM 2632 C C . ALA A 1 348 ? -29 -10.062 7.941 1 32.38 348 ALA A C 1
ATOM 2634 O O . ALA A 1 348 ? -28.922 -10.164 6.715 1 32.38 348 ALA A O 1
ATOM 2635 N N . MET B 1 1 ? -0.348 -22.5 -28.594 1 62.31 1 MET B N 1
ATOM 2636 C CA . MET B 1 1 ? 0.17 -21.969 -27.328 1 62.31 1 MET B CA 1
ATOM 2637 C C . MET B 1 1 ? 0.625 -20.516 -27.484 1 62.31 1 MET B C 1
ATOM 2639 O O . MET B 1 1 ? 1.244 -20.172 -28.484 1 62.31 1 MET B O 1
ATOM 2643 N N . SER B 1 2 ? 0.162 -19.656 -26.75 1 80.25 2 SER B N 1
ATOM 2644 C CA . SER B 1 2 ? 0.567 -18.266 -26.828 1 80.25 2 SER B CA 1
ATOM 2645 C C . SER B 1 2 ? 2.068 -18.109 -26.609 1 80.25 2 SER B C 1
ATOM 2647 O O . SER B 1 2 ? 2.701 -18.969 -25.984 1 80.25 2 SER B O 1
ATOM 2649 N N . LEU B 1 3 ? 2.75 -17.203 -27.328 1 82.62 3 LEU B N 1
ATOM 2650 C CA . LEU B 1 3 ? 4.168 -16.891 -27.156 1 82.62 3 LEU B CA 1
ATOM 2651 C C . LEU B 1 3 ? 4.527 -16.797 -25.672 1 82.62 3 LEU B C 1
ATOM 2653 O O . LEU B 1 3 ? 5.594 -17.266 -25.266 1 82.62 3 LEU B O 1
ATOM 2657 N N . GLN B 1 4 ? 3.695 -16.328 -24.906 1 85.44 4 GLN B N 1
ATOM 2658 C CA . GLN B 1 4 ? 3.9 -16.219 -23.469 1 85.44 4 GLN B CA 1
ATOM 2659 C C . GLN B 1 4 ? 3.982 -17.578 -22.812 1 85.44 4 GLN B C 1
ATOM 2661 O O . GLN B 1 4 ? 4.879 -17.844 -22 1 85.44 4 GLN B O 1
ATOM 2666 N N . ALA B 1 5 ? 3.09 -18.453 -23.188 1 85.38 5 ALA B N 1
ATOM 2667 C CA . ALA B 1 5 ? 3.062 -19.797 -22.609 1 85.38 5 ALA B CA 1
ATOM 2668 C C . ALA B 1 5 ? 4.328 -20.578 -22.969 1 85.38 5 ALA B C 1
ATOM 2670 O O . ALA B 1 5 ? 4.883 -21.297 -22.141 1 85.38 5 ALA B O 1
ATOM 2671 N N . ALA B 1 6 ? 4.746 -20.359 -24.203 1 87.44 6 ALA B N 1
ATOM 2672 C CA . ALA B 1 6 ? 5.953 -21.031 -24.672 1 87.44 6 ALA B CA 1
ATOM 2673 C C . ALA B 1 6 ? 7.184 -20.531 -23.922 1 87.44 6 ALA B C 1
ATOM 2675 O O . ALA B 1 6 ? 8.039 -21.328 -23.516 1 87.44 6 ALA B O 1
ATOM 2676 N N . ALA B 1 7 ? 7.242 -19.266 -23.703 1 89.25 7 ALA B N 1
ATOM 2677 C CA . ALA B 1 7 ? 8.367 -18.672 -22.984 1 89.25 7 ALA B CA 1
ATOM 2678 C C . ALA B 1 7 ? 8.398 -19.156 -21.531 1 89.25 7 ALA B C 1
ATOM 2680 O O . ALA B 1 7 ? 9.461 -19.516 -21.016 1 89.25 7 ALA B O 1
ATOM 2681 N N . PHE B 1 8 ? 7.289 -19.219 -20.922 1 89.44 8 PHE B N 1
ATOM 2682 C CA . PHE B 1 8 ? 7.207 -19.641 -19.531 1 89.44 8 PHE B CA 1
ATOM 2683 C C . PHE B 1 8 ? 7.582 -21.109 -19.391 1 89.44 8 PHE B C 1
ATOM 2685 O O . PHE B 1 8 ? 8.273 -21.5 -18.438 1 89.44 8 PHE B O 1
ATOM 2692 N N . ALA B 1 9 ? 7.152 -21.922 -20.375 1 90.44 9 ALA B N 1
ATOM 2693 C CA . ALA B 1 9 ? 7.469 -23.359 -20.359 1 90.44 9 ALA B CA 1
ATOM 2694 C C . ALA B 1 9 ? 8.969 -23.578 -20.531 1 90.44 9 ALA B C 1
ATOM 2696 O O . ALA B 1 9 ? 9.531 -24.531 -19.953 1 90.44 9 ALA B O 1
ATOM 2697 N N . LEU B 1 10 ? 9.516 -22.719 -21.281 1 91 10 LEU B N 1
ATOM 2698 C CA . LEU B 1 10 ? 10.945 -22.812 -21.531 1 91 10 LEU B CA 1
ATOM 2699 C C . LEU B 1 10 ? 11.742 -22.391 -20.297 1 91 10 LEU B C 1
ATOM 2701 O O . LEU B 1 10 ? 12.711 -23.047 -19.922 1 91 10 LEU B O 1
ATOM 2705 N N . LEU B 1 11 ? 11.352 -21.344 -19.609 1 92.81 11 LEU B N 1
ATOM 2706 C CA . LEU B 1 11 ? 12.078 -20.766 -18.484 1 92.81 11 LEU B CA 1
ATOM 2707 C C . LEU B 1 11 ? 11.836 -21.578 -17.219 1 92.81 11 LEU B C 1
ATOM 2709 O O . LEU B 1 11 ? 12.703 -21.625 -16.328 1 92.81 11 LEU B O 1
ATOM 2713 N N . PHE B 1 12 ? 10.695 -22.109 -17.172 1 95.31 12 PHE B N 1
ATOM 2714 C CA . PHE B 1 12 ? 10.297 -22.844 -15.969 1 95.31 12 PHE B CA 1
ATOM 2715 C C . PHE B 1 12 ? 9.734 -24.219 -16.328 1 95.31 12 PHE B C 1
ATOM 2717 O O . PHE B 1 12 ? 8.539 -24.469 -16.188 1 95.31 12 PHE B O 1
ATOM 2724 N N . PRO B 1 13 ? 10.555 -25.25 -16.625 1 92.81 13 PRO B N 1
ATOM 2725 C CA . PRO B 1 13 ? 10.125 -26.547 -17.156 1 92.81 13 PRO B CA 1
ATOM 2726 C C . PRO B 1 13 ? 9.82 -27.562 -16.047 1 92.81 13 PRO B C 1
ATOM 2728 O O . PRO B 1 13 ? 9.266 -28.625 -16.328 1 92.81 13 PRO B O 1
ATOM 2731 N N . GLY B 1 14 ? 10.109 -27.219 -14.836 1 94.25 14 GLY B N 1
ATOM 2732 C CA . GLY B 1 14 ? 10.016 -28.203 -13.773 1 94.25 14 GLY B CA 1
ATOM 2733 C C . GLY B 1 14 ? 8.719 -28.094 -12.984 1 94.25 14 GLY B C 1
ATOM 2734 O O . GLY B 1 14 ? 7.77 -27.453 -13.422 1 94.25 14 GLY B O 1
ATOM 2735 N N . ASN B 1 15 ? 8.711 -28.859 -11.953 1 95.62 15 ASN B N 1
ATOM 2736 C CA . ASN B 1 15 ? 7.574 -28.781 -11.047 1 95.62 15 ASN B CA 1
ATOM 2737 C C . ASN B 1 15 ? 7.656 -27.547 -10.148 1 95.62 15 ASN B C 1
ATOM 2739 O O . ASN B 1 15 ? 8.586 -26.734 -10.281 1 95.62 15 ASN B O 1
ATOM 2743 N N . ALA B 1 16 ? 6.734 -27.328 -9.32 1 96 16 ALA B N 1
ATOM 2744 C CA . ALA B 1 16 ? 6.625 -26.141 -8.5 1 96 16 ALA B CA 1
ATOM 2745 C C . ALA B 1 16 ? 7.906 -25.906 -7.703 1 96 16 ALA B C 1
ATOM 2747 O O . ALA B 1 16 ? 8.414 -24.781 -7.645 1 96 16 ALA B O 1
ATOM 2748 N N . MET B 1 17 ? 8.445 -26.984 -7.09 1 97.19 17 MET B N 1
ATOM 2749 C CA . MET B 1 17 ? 9.664 -26.891 -6.297 1 97.19 17 MET B CA 1
ATOM 2750 C C . MET B 1 17 ? 10.844 -26.453 -7.16 1 97.19 17 MET B C 1
ATOM 2752 O O . MET B 1 17 ? 11.539 -25.484 -6.824 1 97.19 17 MET B O 1
ATOM 2756 N N . THR B 1 18 ? 11.031 -27.094 -8.219 1 97.81 18 THR B N 1
ATOM 2757 C CA . THR B 1 18 ? 12.148 -26.797 -9.117 1 97.81 18 THR B CA 1
ATOM 2758 C C . THR B 1 18 ? 12.023 -25.406 -9.711 1 97.81 18 THR B C 1
ATOM 2760 O O . THR B 1 18 ? 13.008 -24.656 -9.773 1 97.81 18 THR B O 1
ATOM 2763 N N . ASN B 1 19 ? 10.852 -25.078 -10.125 1 97.88 19 ASN B N 1
ATOM 2764 C CA . ASN B 1 19 ? 10.625 -23.766 -10.727 1 97.88 19 ASN B CA 1
ATOM 2765 C C . ASN B 1 19 ? 10.836 -22.641 -9.719 1 97.88 19 ASN B C 1
ATOM 2767 O O . ASN B 1 19 ? 11.305 -21.547 -10.078 1 97.88 19 ASN B O 1
ATOM 2771 N N . SER B 1 20 ? 10.438 -22.891 -8.461 1 98.06 20 SER B N 1
ATOM 2772 C CA . SER B 1 20 ? 10.688 -21.906 -7.414 1 98.06 20 SER B CA 1
ATOM 2773 C C . SER B 1 20 ? 12.18 -21.641 -7.246 1 98.06 20 SER B C 1
ATOM 2775 O O . SER B 1 20 ? 12.602 -20.484 -7.148 1 98.06 20 SER B O 1
ATOM 2777 N N . ILE B 1 21 ? 12.945 -22.688 -7.227 1 98.12 21 ILE B N 1
ATOM 2778 C CA . ILE B 1 21 ? 14.383 -22.578 -7.043 1 98.12 21 ILE B CA 1
ATOM 2779 C C . ILE B 1 21 ? 15.016 -21.922 -8.266 1 98.12 21 ILE B C 1
ATOM 2781 O O . ILE B 1 21 ? 15.867 -21.047 -8.141 1 98.12 21 ILE B O 1
ATOM 2785 N N . LEU B 1 22 ? 14.594 -22.312 -9.414 1 97.88 22 LEU B N 1
ATOM 2786 C CA . LEU B 1 22 ? 15.102 -21.766 -10.656 1 97.88 22 LEU B CA 1
ATOM 2787 C C . LEU B 1 22 ? 14.797 -20.266 -10.75 1 97.88 22 LEU B C 1
ATOM 2789 O O . LEU B 1 22 ? 15.664 -19.469 -11.117 1 97.88 22 LEU B O 1
ATOM 2793 N N . ALA B 1 23 ? 13.57 -19.922 -10.492 1 98 23 ALA B N 1
ATOM 2794 C CA . ALA B 1 23 ? 13.18 -18.516 -10.516 1 98 23 ALA B CA 1
ATOM 2795 C C . ALA B 1 23 ? 14.023 -17.703 -9.547 1 98 23 ALA B C 1
ATOM 2797 O O . ALA B 1 23 ? 14.445 -16.594 -9.867 1 98 23 ALA B O 1
ATOM 2798 N N . THR B 1 24 ? 14.234 -18.25 -8.359 1 98.19 24 THR B N 1
ATOM 2799 C CA . THR B 1 24 ? 15.055 -17.578 -7.363 1 98.19 24 THR B CA 1
ATOM 2800 C C . THR B 1 24 ? 16.469 -17.375 -7.883 1 98.19 24 THR B C 1
ATOM 2802 O O . THR B 1 24 ? 17.062 -16.312 -7.688 1 98.19 24 THR B O 1
ATOM 2805 N N . ALA B 1 25 ? 16.953 -18.391 -8.523 1 97.69 25 ALA B N 1
ATOM 2806 C CA . ALA B 1 25 ? 18.266 -18.266 -9.133 1 97.69 25 ALA B CA 1
ATOM 2807 C C . ALA B 1 25 ? 18.297 -17.141 -10.172 1 97.69 25 ALA B C 1
ATOM 2809 O O . ALA B 1 25 ? 19.219 -16.328 -10.195 1 97.69 25 ALA B O 1
ATOM 2810 N N . TYR B 1 26 ? 17.312 -17.094 -11.008 1 97.06 26 TYR B N 1
ATOM 2811 C CA . TYR B 1 26 ? 17.234 -16.078 -12.047 1 97.06 26 TYR B CA 1
ATOM 2812 C C . TYR B 1 26 ? 17.219 -14.68 -11.438 1 97.06 26 TYR B C 1
ATOM 2814 O O . TYR B 1 26 ? 17.969 -13.797 -11.859 1 97.06 26 TYR B O 1
ATOM 2822 N N . ILE B 1 27 ? 16.406 -14.453 -10.398 1 96.31 27 ILE B N 1
ATOM 2823 C CA . ILE B 1 27 ? 16.203 -13.109 -9.867 1 96.31 27 ILE B CA 1
ATOM 2824 C C . ILE B 1 27 ? 17.391 -12.703 -9 1 96.31 27 ILE B C 1
ATOM 2826 O O . ILE B 1 27 ? 17.578 -11.523 -8.695 1 96.31 27 ILE B O 1
ATOM 2830 N N . SER B 1 28 ? 18.188 -13.695 -8.578 1 96.31 28 SER B N 1
ATOM 2831 C CA . SER B 1 28 ? 19.328 -13.406 -7.715 1 96.31 28 SER B CA 1
ATOM 2832 C C . SER B 1 28 ? 20.609 -13.234 -8.531 1 96.31 28 SER B C 1
ATOM 2834 O O . SER B 1 28 ? 21.438 -12.375 -8.211 1 96.31 28 SER B O 1
ATOM 2836 N N . ILE B 1 29 ? 20.734 -14 -9.578 1 94.81 29 ILE B N 1
ATOM 2837 C CA . ILE B 1 29 ? 22.016 -14.055 -10.297 1 94.81 29 ILE B CA 1
ATOM 2838 C C . ILE B 1 29 ? 22.047 -12.961 -11.359 1 94.81 29 ILE B C 1
ATOM 2840 O O . ILE B 1 29 ? 22.969 -12.141 -11.383 1 94.81 29 ILE B O 1
ATOM 2844 N N . PHE B 1 30 ? 21.125 -12.828 -12.156 1 94.31 30 PHE B N 1
ATOM 2845 C CA . PHE B 1 30 ? 21.188 -11.992 -13.352 1 94.31 30 PHE B CA 1
ATOM 2846 C C . PHE B 1 30 ? 21.234 -10.516 -12.977 1 94.31 30 PHE B C 1
ATOM 2848 O O . PHE B 1 30 ? 22.094 -9.773 -13.445 1 94.31 30 PHE B O 1
ATOM 2855 N N . PRO B 1 31 ? 20.359 -10.055 -12.117 1 93.75 31 PRO B N 1
ATOM 2856 C CA . PRO B 1 31 ? 20.453 -8.641 -11.742 1 93.75 31 PRO B CA 1
ATOM 2857 C C . PRO B 1 31 ? 21.797 -8.305 -11.094 1 93.75 31 PRO B C 1
ATOM 2859 O O . PRO B 1 31 ? 22.344 -7.215 -11.312 1 93.75 31 PRO B O 1
ATOM 2862 N N . ASN B 1 32 ? 22.297 -9.211 -10.32 1 91.56 32 ASN B N 1
ATOM 2863 C CA . ASN B 1 32 ? 23.578 -8.984 -9.688 1 91.56 32 ASN B CA 1
ATOM 2864 C C . ASN B 1 32 ? 24.719 -8.938 -10.711 1 91.56 32 ASN B C 1
ATOM 2866 O O . ASN B 1 32 ? 25.641 -8.141 -10.578 1 91.56 32 ASN B O 1
ATOM 2870 N N . LEU B 1 33 ? 24.641 -9.727 -11.703 1 91.38 33 LEU B N 1
ATOM 2871 C CA . LEU B 1 33 ? 25.656 -9.734 -12.75 1 91.38 33 LEU B CA 1
ATOM 2872 C C . LEU B 1 33 ? 25.609 -8.438 -13.555 1 91.38 33 LEU B C 1
ATOM 2874 O O . LEU B 1 33 ? 26.641 -7.957 -14.023 1 91.38 33 LEU B O 1
ATOM 2878 N N . LEU B 1 34 ? 24.469 -7.926 -13.695 1 90.5 34 LEU B N 1
ATOM 2879 C CA . LEU B 1 34 ? 24.297 -6.691 -14.453 1 90.5 34 LEU B CA 1
ATOM 2880 C C . LEU B 1 34 ? 25.016 -5.527 -13.773 1 90.5 34 LEU B C 1
ATOM 2882 O O . LEU B 1 34 ? 25.344 -4.535 -14.422 1 90.5 34 LEU B O 1
ATOM 2886 N N . LEU B 1 35 ? 25.234 -5.629 -12.492 1 88.19 35 LEU B N 1
ATOM 2887 C CA . LEU B 1 35 ? 25.906 -4.578 -11.742 1 88.19 35 LEU B CA 1
ATOM 2888 C C . LEU B 1 35 ? 27.312 -4.355 -12.266 1 88.19 35 LEU B C 1
ATOM 2890 O O . LEU B 1 35 ? 27.875 -3.262 -12.125 1 88.19 35 LEU B O 1
ATOM 2894 N N . TYR B 1 36 ? 27.891 -5.348 -12.844 1 85.94 36 TYR B N 1
ATOM 2895 C CA . TYR B 1 36 ? 29.234 -5.254 -13.398 1 85.94 36 TYR B CA 1
ATOM 2896 C C . TYR B 1 36 ? 29.312 -4.184 -14.477 1 85.94 36 TYR B C 1
ATOM 2898 O O . TYR B 1 36 ? 30.344 -3.543 -14.656 1 85.94 36 TYR B O 1
ATOM 2906 N N . PHE B 1 37 ? 28.156 -3.902 -15.023 1 85.25 37 PHE B N 1
ATOM 2907 C CA . PHE B 1 37 ? 28.141 -2.977 -16.156 1 85.25 37 PHE B CA 1
ATOM 2908 C C . PHE B 1 37 ? 27.609 -1.612 -15.719 1 85.25 37 PHE B C 1
ATOM 2910 O O . PHE B 1 37 ? 27.531 -0.687 -16.531 1 85.25 37 PHE B O 1
ATOM 2917 N N . VAL B 1 38 ? 27.266 -1.48 -14.547 1 81.31 38 VAL B N 1
ATOM 2918 C CA . VAL B 1 38 ? 26.688 -0.225 -14.07 1 81.31 38 VAL B CA 1
ATOM 2919 C C . VAL B 1 38 ? 27.797 0.639 -13.453 1 81.31 38 VAL B C 1
ATOM 2921 O O . VAL B 1 38 ? 28.516 0.19 -12.555 1 81.31 38 VAL B O 1
ATOM 2924 N N . PRO B 1 39 ? 27.891 1.833 -13.969 1 79.56 39 PRO B N 1
ATOM 2925 C CA . PRO B 1 39 ? 28.875 2.732 -13.367 1 79.56 39 PRO B CA 1
ATOM 2926 C C . PRO B 1 39 ? 28.5 3.17 -11.953 1 79.56 39 PRO B C 1
ATOM 2928 O O . PRO B 1 39 ? 27.312 3.287 -11.641 1 79.56 39 PRO B O 1
ATOM 2931 N N . PRO B 1 40 ? 29.438 3.412 -11.086 1 71.88 40 PRO B N 1
ATOM 2932 C CA . PRO B 1 40 ? 29.141 3.805 -9.703 1 71.88 40 PRO B CA 1
ATOM 2933 C C . PRO B 1 40 ? 28.469 5.172 -9.609 1 71.88 40 PRO B C 1
ATOM 2935 O O . PRO B 1 40 ? 27.812 5.473 -8.609 1 71.88 40 PRO B O 1
ATOM 2938 N N . ASP B 1 41 ? 28.578 5.938 -10.617 1 78.88 41 ASP B N 1
ATOM 2939 C CA . ASP B 1 41 ? 28.016 7.281 -10.594 1 78.88 41 ASP B CA 1
ATOM 2940 C C . ASP B 1 41 ? 26.781 7.379 -11.492 1 78.88 41 ASP B C 1
ATOM 2942 O O . ASP B 1 41 ? 26.625 8.344 -12.242 1 78.88 41 ASP B O 1
ATOM 2946 N N . ILE B 1 42 ? 26.016 6.469 -11.32 1 80.12 42 ILE B N 1
ATOM 2947 C CA . ILE B 1 42 ? 24.812 6.488 -12.148 1 80.12 42 ILE B CA 1
ATOM 2948 C C . ILE B 1 42 ? 23.984 7.723 -11.82 1 80.12 42 ILE B C 1
ATOM 2950 O O . ILE B 1 42 ? 23.875 8.125 -10.656 1 80.12 42 ILE B O 1
ATOM 2954 N N . ASN B 1 43 ? 23.438 8.25 -12.906 1 87.38 43 ASN B N 1
ATOM 2955 C CA . ASN B 1 43 ? 22.562 9.406 -12.781 1 87.38 43 ASN B CA 1
ATOM 2956 C C . ASN B 1 43 ? 21.297 9.062 -12.016 1 87.38 43 ASN B C 1
ATOM 2958 O O . ASN B 1 43 ? 20.594 8.109 -12.359 1 87.38 43 ASN B O 1
ATOM 2962 N N . THR B 1 44 ? 20.969 9.828 -11.078 1 87.31 44 THR B N 1
ATOM 2963 C CA . THR B 1 44 ? 19.828 9.586 -10.211 1 87.31 44 THR B CA 1
ATOM 2964 C C . THR B 1 44 ? 18.516 9.633 -11 1 87.31 44 THR B C 1
ATOM 2966 O O . THR B 1 44 ? 17.594 8.875 -10.719 1 87.31 44 THR B O 1
ATOM 2969 N N . GLY B 1 45 ? 18.469 10.445 -11.938 1 92.19 45 GLY B N 1
ATOM 2970 C CA . GLY B 1 45 ? 17.281 10.531 -12.773 1 92.19 45 GLY B CA 1
ATOM 2971 C C . GLY B 1 45 ? 17 9.258 -13.547 1 92.19 45 GLY B C 1
ATOM 2972 O O . GLY B 1 45 ? 15.867 8.781 -13.578 1 92.19 45 GLY B O 1
ATOM 2973 N N . SER B 1 46 ? 18.062 8.773 -14.141 1 92.5 46 SER B N 1
ATOM 2974 C CA . SER B 1 46 ? 17.922 7.523 -14.891 1 92.5 46 SER B CA 1
ATOM 2975 C C . SER B 1 46 ? 17.562 6.363 -13.977 1 92.5 46 SER B C 1
ATOM 2977 O O . SER B 1 46 ? 16.75 5.512 -14.328 1 92.5 46 SER B O 1
ATOM 2979 N N . LEU B 1 47 ? 18.172 6.352 -12.891 1 92.44 47 LEU B N 1
ATOM 2980 C CA . LEU B 1 47 ? 17.859 5.309 -11.914 1 92.44 47 LEU B CA 1
ATOM 2981 C C . LEU B 1 47 ? 16.406 5.395 -11.477 1 92.44 47 LEU B C 1
ATOM 2983 O O . LEU B 1 47 ? 15.711 4.375 -11.383 1 92.44 47 LEU B O 1
ATOM 2987 N N . ASN B 1 48 ? 15.945 6.598 -11.258 1 95.5 48 ASN B N 1
ATOM 2988 C CA . ASN B 1 48 ? 14.57 6.797 -10.812 1 95.5 48 ASN B CA 1
ATOM 2989 C C . ASN B 1 48 ? 13.57 6.336 -11.867 1 95.5 48 ASN B C 1
ATOM 2991 O O . ASN B 1 48 ? 12.492 5.844 -11.531 1 95.5 48 ASN B O 1
ATOM 2995 N N . VAL B 1 49 ? 13.93 6.48 -13.07 1 95.94 49 VAL B N 1
ATOM 2996 C CA . VAL B 1 49 ? 13.062 6.012 -14.148 1 95.94 49 VAL B CA 1
ATOM 2997 C C . VAL B 1 49 ? 12.969 4.488 -14.117 1 95.94 49 VAL B C 1
ATOM 2999 O O . VAL B 1 49 ? 11.883 3.924 -14.227 1 95.94 49 VAL B O 1
ATOM 3002 N N . LEU B 1 50 ? 14.117 3.869 -13.977 1 94.25 50 LEU B N 1
ATOM 3003 C CA . LEU B 1 50 ? 14.141 2.414 -13.875 1 94.25 50 LEU B CA 1
ATOM 3004 C C . LEU B 1 50 ? 13.359 1.938 -12.656 1 94.25 50 LEU B C 1
ATOM 3006 O O . LEU B 1 50 ? 12.617 0.957 -12.734 1 94.25 50 LEU B O 1
ATOM 3010 N N . VAL B 1 51 ? 13.539 2.619 -11.594 1 95.81 51 VAL B N 1
ATOM 3011 C CA . VAL B 1 51 ? 12.844 2.314 -10.344 1 95.81 51 VAL B CA 1
ATOM 3012 C C . VAL B 1 51 ? 11.336 2.465 -10.547 1 95.81 51 VAL B C 1
ATOM 3014 O O . VAL B 1 51 ? 10.555 1.63 -10.086 1 95.81 51 VAL B O 1
ATOM 3017 N N . SER B 1 52 ? 10.961 3.488 -11.234 1 97.94 52 SER B N 1
ATOM 3018 C CA . SER B 1 52 ? 9.547 3.729 -11.5 1 97.94 52 SER B CA 1
ATOM 3019 C C . SER B 1 52 ? 8.938 2.596 -12.32 1 97.94 52 SER B C 1
ATOM 3021 O O . SER B 1 52 ? 7.82 2.15 -12.047 1 97.94 52 SER B O 1
ATOM 3023 N N . PHE B 1 53 ? 9.633 2.168 -13.344 1 97.38 53 PHE B N 1
ATOM 3024 C CA . PHE B 1 53 ? 9.211 1.017 -14.125 1 97.38 53 PHE B CA 1
ATOM 3025 C C . PHE B 1 53 ? 9.023 -0.208 -13.242 1 97.38 53 PHE B C 1
ATOM 3027 O O . PHE B 1 53 ? 8.016 -0.909 -13.344 1 97.38 53 PHE B O 1
ATOM 3034 N N . ALA B 1 54 ? 9.945 -0.419 -12.375 1 95.81 54 ALA B N 1
ATOM 3035 C CA . ALA B 1 54 ? 9.93 -1.571 -11.477 1 95.81 54 ALA B CA 1
ATOM 3036 C C . ALA B 1 54 ? 8.75 -1.494 -10.508 1 95.81 54 ALA B C 1
ATOM 3038 O O . ALA B 1 54 ? 8.125 -2.51 -10.203 1 95.81 54 ALA B O 1
ATOM 3039 N N . VAL B 1 55 ? 8.484 -0.298 -9.984 1 97.56 55 VAL B N 1
ATOM 3040 C CA . VAL B 1 55 ? 7.363 -0.092 -9.062 1 97.56 55 VAL B CA 1
ATOM 3041 C C . VAL B 1 55 ? 6.047 -0.395 -9.773 1 97.56 55 VAL B C 1
ATOM 3043 O O . VAL B 1 55 ? 5.172 -1.06 -9.219 1 97.56 55 VAL B O 1
ATOM 3046 N N . GLY B 1 56 ? 5.934 0.037 -11.016 1 97.94 56 GLY B N 1
ATOM 3047 C CA . GLY B 1 56 ? 4.762 -0.297 -11.812 1 97.94 56 GLY B CA 1
ATOM 3048 C C . GLY B 1 56 ? 4.566 -1.791 -11.992 1 97.94 56 GLY B C 1
ATOM 3049 O O . GLY B 1 56 ? 3.449 -2.297 -11.867 1 97.94 56 GLY B O 1
ATOM 3050 N N . GLY B 1 57 ? 5.66 -2.426 -12.289 1 96.69 57 GLY B N 1
ATOM 3051 C CA . GLY B 1 57 ? 5.605 -3.869 -12.445 1 96.69 57 GLY B CA 1
ATOM 3052 C C . GLY B 1 57 ? 5.285 -4.598 -11.148 1 96.69 57 GLY B C 1
ATOM 3053 O O . GLY B 1 57 ? 4.461 -5.516 -11.133 1 96.69 57 GLY B O 1
ATOM 3054 N N . LEU B 1 58 ? 5.934 -4.199 -10.102 1 96.81 58 LEU B N 1
ATOM 3055 C CA . LEU B 1 58 ? 5.762 -4.859 -8.812 1 96.81 58 LEU B CA 1
ATOM 3056 C C . LEU B 1 58 ? 4.352 -4.652 -8.273 1 96.81 58 LEU B C 1
ATOM 3058 O O . LEU B 1 58 ? 3.691 -5.609 -7.863 1 96.81 58 LEU B O 1
ATOM 3062 N N . LEU B 1 59 ? 3.861 -3.43 -8.281 1 98.12 59 LEU B N 1
ATOM 3063 C CA . LEU B 1 59 ? 2.496 -3.156 -7.848 1 98.12 59 LEU B CA 1
ATOM 3064 C C . LEU B 1 59 ? 1.485 -3.805 -8.789 1 98.12 59 LEU B C 1
ATOM 3066 O O . LEU B 1 59 ? 0.418 -4.242 -8.352 1 98.12 59 LEU B O 1
ATOM 3070 N N . GLY B 1 60 ? 1.853 -3.793 -10.062 1 97.12 60 GLY B N 1
ATOM 3071 C CA . GLY B 1 60 ? 1.022 -4.535 -11 1 97.12 60 GLY B CA 1
ATOM 3072 C C . GLY B 1 60 ? 0.876 -6 -10.633 1 97.12 60 GLY B C 1
ATOM 3073 O O . GLY B 1 60 ? -0.224 -6.555 -10.695 1 97.12 60 GLY B O 1
ATOM 3074 N N . ASP B 1 61 ? 1.951 -6.633 -10.305 1 95.06 61 ASP B N 1
ATOM 3075 C CA . ASP B 1 61 ? 1.9 -8.031 -9.891 1 95.06 61 ASP B CA 1
ATOM 3076 C C . ASP B 1 61 ? 1.038 -8.195 -8.641 1 95.06 61 ASP B C 1
ATOM 3078 O O . ASP B 1 61 ? 0.202 -9.102 -8.578 1 95.06 61 ASP B O 1
ATOM 3082 N N . VAL B 1 62 ? 1.2 -7.332 -7.668 1 96.81 62 VAL B N 1
ATOM 3083 C CA . VAL B 1 62 ? 0.476 -7.426 -6.402 1 96.81 62 VAL B CA 1
ATOM 3084 C C . VAL B 1 62 ? -1.022 -7.273 -6.656 1 96.81 62 VAL B C 1
ATOM 3086 O O . VAL B 1 62 ? -1.817 -8.117 -6.23 1 96.81 62 VAL B O 1
ATOM 3089 N N . PHE B 1 63 ? -1.415 -6.281 -7.426 1 97.06 63 PHE B N 1
ATOM 3090 C CA . PHE B 1 63 ? -2.826 -5.934 -7.555 1 97.06 63 PHE B CA 1
ATOM 3091 C C . PHE B 1 63 ? -3.512 -6.824 -8.586 1 97.06 63 PHE B C 1
ATOM 3093 O O . PHE B 1 63 ? -4.688 -7.16 -8.438 1 97.06 63 PHE B O 1
ATOM 3100 N N . LEU B 1 64 ? -2.775 -7.188 -9.625 1 94.31 64 LEU B N 1
ATOM 3101 C CA . LEU B 1 64 ? -3.432 -7.855 -10.742 1 94.31 64 LEU B CA 1
ATOM 3102 C C . LEU B 1 64 ? -3.303 -9.375 -10.617 1 94.31 64 LEU B C 1
ATOM 3104 O O . LEU B 1 64 ? -4.066 -10.117 -11.242 1 94.31 64 LEU B O 1
ATOM 3108 N N . HIS B 1 65 ? -2.336 -9.82 -9.812 1 91.75 65 HIS B N 1
ATOM 3109 C CA . HIS B 1 65 ? -2.094 -11.258 -9.789 1 91.75 65 HIS B CA 1
ATOM 3110 C C . HIS B 1 65 ? -2.152 -11.797 -8.367 1 91.75 65 HIS B C 1
ATOM 3112 O O . HIS B 1 65 ? -3.023 -12.609 -8.039 1 91.75 65 HIS B O 1
ATOM 3118 N N . LEU B 1 66 ? -1.406 -11.297 -7.492 1 93.06 66 LEU B N 1
ATOM 3119 C CA . LEU B 1 66 ? -1.253 -11.891 -6.168 1 93.06 66 LEU B CA 1
ATOM 3120 C C . LEU B 1 66 ? -2.525 -11.719 -5.344 1 93.06 66 LEU B C 1
ATOM 3122 O O . LEU B 1 66 ? -2.998 -12.672 -4.719 1 93.06 66 LEU B O 1
ATOM 3126 N N . LEU B 1 67 ? -3.09 -10.523 -5.371 1 94 67 LEU B N 1
ATOM 3127 C CA . LEU B 1 67 ? -4.262 -10.266 -4.543 1 94 67 LEU B CA 1
ATOM 3128 C C . LEU B 1 67 ? -5.465 -11.062 -5.039 1 94 67 LEU B C 1
ATOM 3130 O O . LEU B 1 67 ? -6.137 -11.734 -4.254 1 94 67 LEU B O 1
ATOM 3134 N N . PRO B 1 68 ? -5.754 -11.047 -6.297 1 90.88 68 PRO B N 1
ATOM 3135 C CA . PRO B 1 68 ? -6.848 -11.891 -6.773 1 90.88 68 PRO B CA 1
ATOM 3136 C C . PRO B 1 68 ? -6.648 -13.367 -6.422 1 90.88 68 PRO B C 1
ATOM 3138 O O . PRO B 1 68 ? -7.598 -14.039 -6.016 1 90.88 68 PRO B O 1
ATOM 3141 N N . HIS B 1 69 ? -5.477 -13.805 -6.566 1 87.38 69 HIS B N 1
ATOM 3142 C CA . HIS B 1 69 ? -5.203 -15.195 -6.227 1 87.38 69 HIS B CA 1
ATOM 3143 C C . HIS B 1 69 ? -5.414 -15.453 -4.738 1 87.38 69 HIS B C 1
ATOM 3145 O O . HIS B 1 69 ? -5.926 -16.5 -4.348 1 87.38 69 HIS B O 1
ATOM 3151 N N . ALA B 1 70 ? -5.027 -14.562 -3.973 1 90.06 70 ALA B N 1
ATOM 3152 C CA . ALA B 1 70 ? -5.164 -14.711 -2.525 1 90.06 70 ALA B CA 1
ATOM 3153 C C . ALA B 1 70 ? -6.633 -14.805 -2.121 1 90.06 70 ALA B C 1
ATOM 3155 O O . ALA B 1 70 ? -7 -15.641 -1.293 1 90.06 70 ALA B O 1
ATOM 3156 N N . PHE B 1 71 ? -7.48 -14.016 -2.682 1 88.25 71 PHE B N 1
ATOM 3157 C CA . PHE B 1 71 ? -8.867 -13.93 -2.252 1 88.25 71 PHE B CA 1
ATOM 3158 C C . PHE B 1 71 ? -9.727 -14.953 -2.996 1 88.25 71 PHE B C 1
ATOM 3160 O O . PHE B 1 71 ? -10.703 -15.461 -2.449 1 88.25 71 PHE B O 1
ATOM 3167 N N . LEU B 1 72 ? -9.422 -15.234 -4.211 1 83.44 72 LEU B N 1
ATOM 3168 C CA . LEU B 1 72 ? -10.281 -16.078 -5.02 1 83.44 72 LEU B CA 1
ATOM 3169 C C . LEU B 1 72 ? -9.766 -17.516 -5.047 1 83.44 72 LEU B C 1
ATOM 3171 O O . LEU B 1 72 ? -10.508 -18.453 -5.363 1 83.44 72 LEU B O 1
ATOM 3175 N N . GLY B 1 73 ? -8.641 -17.828 -4.484 1 70.75 73 GLY B N 1
ATOM 3176 C CA . GLY B 1 73 ? -8.125 -19.172 -4.324 1 70.75 73 GLY B CA 1
ATOM 3177 C C . GLY B 1 73 ? -7.445 -19.703 -5.574 1 70.75 73 GLY B C 1
ATOM 3178 O O . GLY B 1 73 ? -7.352 -19 -6.582 1 70.75 73 GLY B O 1
ATOM 3179 N N . GLU B 1 74 ? -6.766 -20.922 -5.383 1 55.5 74 GLU B N 1
ATOM 3180 C CA . GLU B 1 74 ? -5.859 -21.656 -6.258 1 55.5 74 GLU B CA 1
ATOM 3181 C C . GLU B 1 74 ? -6.551 -22.062 -7.559 1 55.5 74 GLU B C 1
ATOM 3183 O O . GLU B 1 74 ? -5.902 -22.203 -8.594 1 55.5 74 GLU B O 1
ATOM 3188 N N . HIS B 1 75 ? -7.902 -22.234 -7.492 1 50.44 75 HIS B N 1
ATOM 3189 C CA . HIS B 1 75 ? -8.414 -22.828 -8.719 1 50.44 75 HIS B CA 1
ATOM 3190 C C . HIS B 1 75 ? -8.859 -21.75 -9.711 1 50.44 75 HIS B C 1
ATOM 3192 O O . HIS B 1 75 ? -10.062 -21.5 -9.859 1 50.44 75 HIS B O 1
ATOM 3198 N N . THR B 1 76 ? -7.996 -20.875 -9.742 1 51.5 76 THR B N 1
ATOM 3199 C CA . THR B 1 76 ? -8.242 -19.797 -10.688 1 51.5 76 THR B CA 1
ATOM 3200 C C . THR B 1 76 ? -8.555 -20.344 -12.07 1 51.5 76 THR B C 1
ATOM 3202 O O . THR B 1 76 ? -7.898 -20 -13.055 1 51.5 76 THR B O 1
ATOM 3205 N N . GLU B 1 77 ? -8.938 -21.672 -12.078 1 51 77 GLU B N 1
ATOM 3206 C CA . GLU B 1 77 ? -9.414 -22.062 -13.398 1 51 77 GLU B CA 1
ATOM 3207 C C . GLU B 1 77 ? -10.656 -21.266 -13.789 1 51 77 GLU B C 1
ATOM 3209 O O . GLU B 1 77 ? -11.461 -20.906 -12.93 1 51 77 GLU B O 1
ATOM 3214 N N . GLU B 1 78 ? -10.531 -20.828 -14.82 1 54.66 78 GLU B N 1
ATOM 3215 C CA . GLU B 1 78 ? -11.672 -20.125 -15.406 1 54.66 78 GLU B CA 1
ATOM 3216 C C . GLU B 1 78 ? -12.977 -20.859 -15.125 1 54.66 78 GLU B C 1
ATOM 3218 O O . GLU B 1 78 ? -13.047 -22.094 -15.25 1 54.66 78 GLU B O 1
ATOM 3223 N N . ASN B 1 79 ? -13.969 -20.172 -14.453 1 51.53 79 ASN B N 1
ATOM 3224 C CA . ASN B 1 79 ? -15.328 -20.656 -14.25 1 51.53 79 ASN B CA 1
ATOM 3225 C C . ASN B 1 79 ? -15.445 -21.484 -12.977 1 51.53 79 ASN B C 1
ATOM 3227 O O . ASN B 1 79 ? -16.422 -22.219 -12.789 1 51.53 79 ASN B O 1
ATOM 3231 N N . ALA B 1 80 ? -14.359 -21.406 -12.18 1 54.47 80 ALA B N 1
ATOM 3232 C CA . ALA B 1 80 ? -14.484 -22.109 -10.906 1 54.47 80 ALA B CA 1
ATOM 3233 C C . ALA B 1 80 ? -15.43 -21.359 -9.961 1 54.47 80 ALA B C 1
ATOM 3235 O O . ALA B 1 80 ? -15.586 -20.141 -10.062 1 54.47 80 ALA B O 1
ATOM 3236 N N . VAL B 1 81 ? -16.234 -22.172 -9.172 1 53.31 81 VAL B N 1
ATOM 3237 C CA . VAL B 1 81 ? -17.203 -21.625 -8.227 1 53.31 81 VAL B CA 1
ATOM 3238 C C . VAL B 1 81 ? -16.562 -21.5 -6.848 1 53.31 81 VAL B C 1
ATOM 3240 O O . VAL B 1 81 ? -15.969 -22.438 -6.336 1 53.31 81 VAL B O 1
ATOM 3243 N N . VAL B 1 82 ? -16.438 -20.328 -6.383 1 59.78 82 VAL B N 1
ATOM 3244 C CA . VAL B 1 82 ? -15.891 -20.094 -5.051 1 59.78 82 VAL B CA 1
ATOM 3245 C C . VAL B 1 82 ? -17.016 -19.703 -4.086 1 59.78 82 VAL B C 1
ATOM 3247 O O . VAL B 1 82 ? -17.875 -18.891 -4.422 1 59.78 82 VAL B O 1
ATOM 3250 N N . VAL B 1 83 ? -17.062 -20.453 -2.951 1 60.69 83 VAL B N 1
ATOM 3251 C CA . VAL B 1 83 ? -18 -20.109 -1.894 1 60.69 83 VAL B CA 1
ATOM 3252 C C . VAL B 1 83 ? -17.422 -19.016 -1.005 1 60.69 83 VAL B C 1
ATOM 3254 O O . VAL B 1 83 ? -16.281 -19.125 -0.531 1 60.69 83 VAL B O 1
ATOM 3257 N N . ILE B 1 84 ? -18.219 -18.062 -0.894 1 67.31 84 ILE B N 1
ATOM 3258 C CA . ILE B 1 84 ? -17.766 -16.922 -0.113 1 67.31 84 ILE B CA 1
ATOM 3259 C C . ILE B 1 84 ? -17.766 -17.281 1.372 1 67.31 84 ILE B C 1
ATOM 3261 O O . ILE B 1 84 ? -18.781 -17.719 1.908 1 67.31 84 ILE B O 1
ATOM 3265 N N . ASP B 1 85 ? -16.531 -17.234 1.966 1 76.12 85 ASP B N 1
ATOM 3266 C CA . ASP B 1 85 ? -16.328 -17.359 3.404 1 76.12 85 ASP B CA 1
ATOM 3267 C C . ASP B 1 85 ? -15.703 -16.094 3.979 1 76.12 85 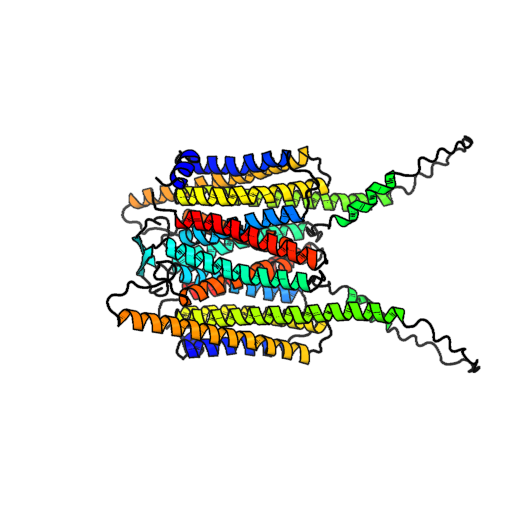ASP B C 1
ATOM 3269 O O . ASP B 1 85 ? -14.516 -15.828 3.787 1 76.12 85 ASP B O 1
ATOM 3273 N N . ASN B 1 86 ? -16.5 -15.312 4.648 1 79.31 86 ASN B N 1
ATOM 3274 C CA . ASN B 1 86 ? -16.094 -14 5.141 1 79.31 86 ASN B CA 1
ATOM 3275 C C . ASN B 1 86 ? -14.93 -14.109 6.121 1 79.31 86 ASN B C 1
ATOM 3277 O O . ASN B 1 86 ? -14.023 -13.273 6.102 1 79.31 86 ASN B O 1
ATOM 3281 N N . GLN B 1 87 ? -14.945 -15.148 6.895 1 82.44 87 GLN B N 1
ATOM 3282 C CA . GLN B 1 87 ? -13.883 -15.312 7.883 1 82.44 87 GLN B CA 1
ATOM 3283 C C . GLN B 1 87 ? -12.555 -15.641 7.211 1 82.44 87 GLN B C 1
ATOM 3285 O O . GLN B 1 87 ? -11.5 -15.188 7.66 1 82.44 87 GLN B O 1
ATOM 3290 N N . LYS B 1 88 ? -12.656 -16.406 6.176 1 86.44 88 LYS B N 1
ATOM 3291 C CA . LYS B 1 88 ? -11.461 -16.719 5.398 1 86.44 88 LYS B CA 1
ATOM 3292 C C . LYS B 1 88 ? -10.852 -15.453 4.801 1 86.44 88 LYS B C 1
ATOM 3294 O O . LYS B 1 88 ? -9.641 -15.266 4.844 1 86.44 88 LYS B O 1
ATOM 3299 N N . ASN B 1 89 ? -11.703 -14.602 4.332 1 88.88 89 ASN B N 1
ATOM 3300 C CA . ASN B 1 89 ? -11.242 -13.359 3.709 1 88.88 89 ASN B CA 1
ATOM 3301 C C . ASN B 1 89 ? -10.594 -12.43 4.723 1 88.88 89 ASN B C 1
ATOM 3303 O O . ASN B 1 89 ? -9.641 -11.727 4.402 1 88.88 89 ASN B O 1
ATOM 3307 N N . VAL B 1 90 ? -11.102 -12.453 5.898 1 91.25 90 VAL B N 1
ATOM 3308 C CA . VAL B 1 90 ? -10.547 -11.633 6.969 1 91.25 90 VAL B CA 1
ATOM 3309 C C . VAL B 1 90 ? -9.133 -12.109 7.305 1 91.25 90 VAL B C 1
ATOM 3311 O O . VAL B 1 90 ? -8.227 -11.305 7.508 1 91.25 90 VAL B O 1
ATOM 3314 N N . LEU B 1 91 ? -8.938 -13.414 7.312 1 92.94 91 LEU B N 1
ATOM 3315 C CA . LEU B 1 91 ? -7.629 -13.977 7.617 1 92.94 91 LEU B CA 1
ATOM 3316 C C . LEU B 1 91 ? -6.637 -13.68 6.5 1 92.94 91 LEU B C 1
ATOM 3318 O O . LEU B 1 91 ? -5.469 -13.383 6.766 1 92.94 91 LEU B O 1
ATOM 3322 N N . ILE B 1 92 ? -7.102 -13.758 5.328 1 94.38 92 ILE B N 1
ATOM 3323 C CA . ILE B 1 92 ? -6.262 -13.43 4.18 1 94.38 92 ILE B CA 1
ATOM 3324 C C . ILE B 1 92 ? -5.832 -11.969 4.258 1 94.38 92 ILE B C 1
ATOM 3326 O O . ILE B 1 92 ? -4.648 -11.656 4.121 1 94.38 92 ILE B O 1
ATOM 3330 N N . GLY B 1 93 ? -6.828 -11.086 4.488 1 96 93 GLY B N 1
ATOM 3331 C CA . GLY B 1 93 ? -6.512 -9.68 4.66 1 96 93 GLY B CA 1
ATOM 3332 C C . GLY B 1 93 ? -5.547 -9.422 5.801 1 96 93 GLY B C 1
ATOM 3333 O O . GLY B 1 93 ? -4.656 -8.57 5.691 1 96 93 GLY B O 1
ATOM 3334 N N . SER B 1 94 ? -5.691 -10.141 6.867 1 96.38 94 SER B N 1
ATOM 3335 C CA . SER B 1 94 ? -4.77 -10.023 7.996 1 96.38 94 SER B CA 1
ATOM 3336 C C . SER B 1 94 ? -3.365 -10.469 7.605 1 96.38 94 SER B C 1
ATOM 3338 O O . SER B 1 94 ? -2.377 -9.914 8.086 1 96.38 94 SER B O 1
ATOM 3340 N N . GLY B 1 95 ? -3.301 -11.523 6.793 1 96.5 95 GLY B N 1
ATOM 3341 C CA . GLY B 1 95 ? -2.008 -11.953 6.289 1 96.5 95 GLY B CA 1
ATOM 3342 C C . GLY B 1 95 ? -1.284 -10.875 5.504 1 96.5 95 GLY B C 1
ATOM 3343 O O . GLY B 1 95 ? -0.069 -10.711 5.633 1 96.5 95 GLY B O 1
ATOM 3344 N N . ILE B 1 96 ? -2.062 -10.133 4.668 1 97.88 96 ILE B N 1
ATOM 3345 C CA . ILE B 1 96 ? -1.497 -9.023 3.91 1 97.88 96 ILE B CA 1
ATOM 3346 C C . ILE B 1 96 ? -0.961 -7.965 4.871 1 97.88 96 ILE B C 1
ATOM 3348 O O . ILE B 1 96 ? 0.159 -7.477 4.707 1 97.88 96 ILE B O 1
ATOM 3352 N N . PHE B 1 97 ? -1.7 -7.668 5.891 1 98.31 97 PHE B N 1
ATOM 3353 C CA . PHE B 1 97 ? -1.3 -6.672 6.879 1 98.31 97 PHE B CA 1
ATOM 3354 C C . PHE B 1 97 ? -0.019 -7.094 7.59 1 98.31 97 PHE B C 1
ATOM 3356 O O . PHE B 1 97 ? 0.888 -6.281 7.781 1 98.31 97 PHE B O 1
ATOM 3363 N N . VAL B 1 98 ? 0.033 -8.32 7.996 1 97.62 98 VAL B N 1
ATOM 3364 C CA . VAL B 1 98 ? 1.188 -8.82 8.734 1 97.62 98 VAL B CA 1
ATOM 3365 C C . VAL B 1 98 ? 2.439 -8.719 7.863 1 97.62 98 VAL B C 1
ATOM 3367 O O . VAL B 1 98 ? 3.521 -8.398 8.352 1 97.62 98 VAL B O 1
ATOM 3370 N N . GLY B 1 99 ? 2.287 -9.07 6.586 1 97.38 99 GLY B N 1
ATOM 3371 C CA . GLY B 1 99 ? 3.406 -8.898 5.672 1 97.38 99 GLY B CA 1
ATOM 3372 C C . GLY B 1 99 ? 3.896 -7.465 5.59 1 97.38 99 GLY B C 1
ATOM 3373 O O . GLY B 1 99 ? 5.102 -7.211 5.668 1 97.38 99 GLY B O 1
ATOM 3374 N N . LEU B 1 100 ? 2.941 -6.535 5.441 1 98.12 100 LEU B N 1
ATOM 3375 C CA . LEU B 1 100 ? 3.273 -5.117 5.402 1 98.12 100 LEU B CA 1
ATOM 3376 C C . LEU B 1 100 ? 3.895 -4.664 6.719 1 98.12 100 LEU B C 1
ATOM 3378 O O . LEU B 1 100 ? 4.914 -3.975 6.727 1 98.12 100 LEU B O 1
ATOM 3382 N N . PHE B 1 101 ? 3.34 -5.109 7.785 1 98.12 101 PHE B N 1
ATOM 3383 C CA . PHE B 1 101 ? 3.801 -4.73 9.117 1 98.12 101 PHE B CA 1
ATOM 3384 C C . PHE B 1 101 ? 5.203 -5.262 9.375 1 98.12 101 PHE B C 1
ATOM 3386 O O . PHE B 1 101 ? 6.016 -4.602 10.023 1 98.12 101 PHE B O 1
ATOM 3393 N N . PHE B 1 102 ? 5.477 -6.445 8.961 1 96.88 102 PHE B N 1
ATOM 3394 C CA . PHE B 1 102 ? 6.793 -7.039 9.141 1 96.88 102 PHE B CA 1
ATOM 3395 C C . PHE B 1 102 ? 7.887 -6.105 8.641 1 96.88 102 PHE B C 1
ATOM 3397 O O . PHE B 1 102 ? 8.875 -5.863 9.328 1 96.88 102 PHE B O 1
ATOM 3404 N N . PHE B 1 103 ? 7.68 -5.539 7.516 1 95.56 103 PHE B N 1
ATOM 3405 C CA . PHE B 1 103 ? 8.688 -4.652 6.953 1 95.56 103 PHE B CA 1
ATOM 3406 C C . PHE B 1 103 ? 8.688 -3.303 7.664 1 95.56 103 PHE B C 1
ATOM 3408 O O . PHE B 1 103 ? 9.734 -2.68 7.832 1 95.56 103 PHE B O 1
ATOM 3415 N N . PHE B 1 104 ? 7.539 -2.824 8.031 1 97.69 104 PHE B N 1
ATOM 3416 C CA . PHE B 1 104 ? 7.473 -1.612 8.836 1 97.69 104 PHE B CA 1
ATOM 3417 C C . PHE B 1 104 ? 8.242 -1.785 10.141 1 97.69 104 PHE B C 1
ATOM 3419 O O . PHE B 1 104 ? 9 -0.9 10.539 1 97.69 104 PHE B O 1
ATOM 3426 N N . PHE B 1 105 ? 7.988 -2.93 10.766 1 96.81 105 PHE B N 1
ATOM 3427 C CA . PHE B 1 105 ? 8.664 -3.268 12.008 1 96.81 105 PHE B CA 1
ATOM 3428 C C . PHE B 1 105 ? 10.172 -3.291 11.82 1 96.81 105 PHE B C 1
ATOM 3430 O O . PHE B 1 105 ? 10.914 -2.682 12.594 1 96.81 105 PHE B O 1
ATOM 3437 N N . MET B 1 106 ? 10.625 -3.9 10.797 1 94 106 MET B N 1
ATOM 3438 C CA . MET B 1 106 ? 12.055 -3.994 10.523 1 94 106 MET B CA 1
ATOM 3439 C C . MET B 1 106 ? 12.648 -2.617 10.25 1 94 106 MET B C 1
ATOM 3441 O O . MET B 1 106 ? 13.695 -2.268 10.805 1 94 106 MET B O 1
ATOM 3445 N N . ASP B 1 107 ? 11.984 -1.882 9.422 1 94.25 107 ASP B N 1
ATOM 3446 C CA . ASP B 1 107 ? 12.445 -0.539 9.086 1 94.25 107 ASP B CA 1
ATOM 3447 C C . ASP B 1 107 ? 12.547 0.337 10.336 1 94.25 107 ASP B C 1
ATOM 3449 O O . ASP B 1 107 ? 13.57 0.985 10.562 1 94.25 107 ASP B O 1
ATOM 3453 N N . LYS B 1 108 ? 11.508 0.314 11.109 1 95.69 108 LYS B N 1
ATOM 3454 C CA . LYS B 1 108 ? 11.461 1.139 12.312 1 95.69 108 LYS B CA 1
ATOM 3455 C C . LYS B 1 108 ? 12.531 0.703 13.32 1 95.69 108 LYS B C 1
ATOM 3457 O O . LYS B 1 108 ? 13.227 1.541 13.891 1 95.69 108 LYS B O 1
ATOM 3462 N N . MET B 1 109 ? 12.695 -0.543 13.508 1 93.5 109 MET B N 1
ATOM 3463 C CA . MET B 1 109 ? 13.672 -1.066 14.461 1 93.5 109 MET B CA 1
ATOM 3464 C C . MET B 1 109 ? 15.094 -0.762 14 1 93.5 109 MET B C 1
ATOM 3466 O O . MET B 1 109 ? 15.953 -0.438 14.82 1 93.5 109 MET B O 1
ATOM 3470 N N . MET B 1 110 ? 15.352 -0.824 12.758 1 91.56 110 MET B N 1
ATOM 3471 C CA . MET B 1 110 ? 16.672 -0.501 12.227 1 91.56 110 MET B CA 1
ATOM 3472 C C . MET B 1 110 ? 17 0.968 12.461 1 91.56 110 MET B C 1
ATOM 3474 O O . MET B 1 110 ? 18.141 1.303 12.797 1 91.56 110 MET B O 1
ATOM 3478 N N . ARG B 1 111 ? 16.062 1.815 12.344 1 91.69 111 ARG B N 1
ATOM 3479 C CA . ARG B 1 111 ? 16.266 3.24 12.57 1 91.69 111 ARG B CA 1
ATOM 3480 C C . ARG B 1 111 ? 16.484 3.531 14.055 1 91.69 111 ARG B C 1
ATOM 3482 O O . ARG B 1 111 ? 17.312 4.371 14.414 1 91.69 111 ARG B O 1
ATOM 3489 N N . VAL B 1 112 ? 15.758 2.881 14.867 1 91.81 112 VAL B N 1
ATOM 3490 C CA . VAL B 1 112 ? 15.898 3.037 16.312 1 91.81 112 VAL B CA 1
ATOM 3491 C C . VAL B 1 112 ? 17.297 2.609 16.75 1 91.81 112 VAL B C 1
ATOM 3493 O O . VAL B 1 112 ? 17.953 3.309 17.531 1 91.81 112 VAL B O 1
ATOM 3496 N N . PHE B 1 113 ? 17.781 1.571 16.266 1 88.69 113 PHE B N 1
ATOM 3497 C CA . PHE B 1 113 ? 19.062 1.017 16.672 1 88.69 113 PHE B CA 1
ATOM 3498 C C . PHE B 1 113 ? 20.203 1.823 16.078 1 88.69 113 PHE B C 1
ATOM 3500 O O . PHE B 1 113 ? 21.312 1.841 16.625 1 88.69 113 PHE B O 1
ATOM 3507 N N . ASN B 1 114 ? 19.953 2.5 14.945 1 82.62 114 ASN B N 1
ATOM 3508 C CA . ASN B 1 114 ? 20.984 3.307 14.305 1 82.62 114 ASN B CA 1
ATOM 3509 C C . ASN B 1 114 ? 21.078 4.695 14.93 1 82.62 114 ASN B C 1
ATOM 3511 O O . ASN B 1 114 ? 21.938 5.492 14.555 1 82.62 114 ASN B O 1
ATOM 3515 N N . GLY B 1 115 ? 20.406 4.992 16.016 1 70.62 115 GLY B N 1
ATOM 3516 C CA . GLY B 1 115 ? 20.484 6.266 16.719 1 70.62 115 GLY B CA 1
ATOM 3517 C C . GLY B 1 115 ? 20.016 7.441 15.883 1 70.62 115 GLY B C 1
ATOM 3518 O O . GLY B 1 115 ? 20.547 8.547 16.016 1 70.62 115 GLY B O 1
ATOM 3519 N N . GLY B 1 116 ? 19.047 7.266 15.078 1 60.06 116 GLY B N 1
ATOM 3520 C CA . GLY B 1 116 ? 18.453 8.359 14.328 1 60.06 116 GLY B CA 1
ATOM 3521 C C . GLY B 1 116 ? 19.172 8.648 13.023 1 60.06 116 GLY B C 1
ATOM 3522 O O . GLY B 1 116 ? 18.781 9.547 12.281 1 60.06 116 GLY B O 1
ATOM 3523 N N . SER B 1 117 ? 20.469 8.305 12.875 1 50.47 117 SER B N 1
ATOM 3524 C CA . SER B 1 117 ? 21.109 8.578 11.594 1 50.47 117 SER B CA 1
ATOM 3525 C C . SER B 1 117 ? 20.312 7.984 10.438 1 50.47 117 SER B C 1
ATOM 3527 O O . SER B 1 117 ? 20.281 6.766 10.258 1 50.47 117 SER B O 1
ATOM 3529 N N . GLY B 1 118 ? 19.172 8.328 10.43 1 45.38 118 GLY B N 1
ATOM 3530 C CA . GLY B 1 118 ? 18.25 7.883 9.398 1 45.38 118 GLY B CA 1
ATOM 3531 C C . GLY B 1 118 ? 18.891 7.73 8.039 1 45.38 118 GLY B C 1
ATOM 3532 O O . GLY B 1 118 ? 19.938 8.328 7.777 1 45.38 118 GLY B O 1
ATOM 3533 N N . HIS B 1 119 ? 18.641 6.773 7.352 1 40.62 119 HIS B N 1
ATOM 3534 C CA . HIS B 1 119 ? 19.047 6.664 5.957 1 40.62 119 HIS B CA 1
ATOM 3535 C C . HIS B 1 119 ? 18.781 7.961 5.199 1 40.62 119 HIS B C 1
ATOM 3537 O O . HIS B 1 119 ? 17.703 8.156 4.645 1 40.62 119 HIS B O 1
ATOM 3543 N N . SER B 1 120 ? 18.875 9.086 5.805 1 33.16 120 SER B N 1
ATOM 3544 C CA . SER B 1 120 ? 18.766 10.148 4.809 1 33.16 120 SER B CA 1
ATOM 3545 C C . SER B 1 120 ? 19.766 9.961 3.676 1 33.16 120 SER B C 1
ATOM 3547 O O . SER B 1 120 ? 20.922 9.633 3.92 1 33.16 120 SER B O 1
ATOM 3549 N N . HIS B 1 121 ? 19.266 9.547 2.613 1 31.03 121 HIS B N 1
ATOM 3550 C CA . HIS B 1 121 ? 20.109 9.672 1.43 1 31.03 121 HIS B CA 1
ATOM 3551 C C . HIS B 1 121 ? 20.922 10.953 1.472 1 31.03 121 HIS B C 1
ATOM 3553 O O . HIS B 1 121 ? 20.375 12.055 1.451 1 31.03 121 HIS B O 1
ATOM 3559 N N . SER B 1 122 ? 21.906 11.141 2.266 1 30.98 122 SER B N 1
ATOM 3560 C CA . SER B 1 122 ? 22.859 12.234 2.098 1 30.98 122 SER B CA 1
ATOM 3561 C C . SER B 1 122 ? 22.953 12.664 0.64 1 30.98 122 SER B C 1
ATOM 3563 O O . SER B 1 122 ? 23.172 11.844 -0.246 1 30.98 122 SER B O 1
ATOM 3565 N N . HIS B 1 123 ? 22.234 13.656 0.248 1 30.48 123 HIS B N 1
ATOM 3566 C CA . HIS B 1 123 ? 22.469 14.281 -1.047 1 30.48 123 HIS B CA 1
ATOM 3567 C C . HIS B 1 123 ? 23.969 14.32 -1.37 1 30.48 123 HIS B C 1
ATOM 3569 O O . HIS B 1 123 ? 24.781 14.617 -0.499 1 30.48 123 HIS B O 1
ATOM 3575 N N . ILE B 1 124 ? 24.344 13.633 -2.365 1 32.88 124 ILE B N 1
ATOM 3576 C CA . ILE B 1 124 ? 25.562 13.664 -3.176 1 32.88 124 ILE B CA 1
ATOM 3577 C C . ILE B 1 124 ? 26.031 15.102 -3.354 1 32.88 124 ILE B C 1
ATOM 3579 O O . ILE B 1 124 ? 26.891 15.383 -4.191 1 32.88 124 ILE B O 1
ATOM 3583 N N . GLU B 1 125 ? 25.469 16.094 -2.648 1 31.06 125 GLU B N 1
ATOM 3584 C CA . GLU B 1 125 ? 26 17.406 -3.008 1 31.06 125 GLU B CA 1
ATOM 3585 C C . GLU B 1 125 ? 27.469 17.547 -2.598 1 31.06 125 GLU B C 1
ATOM 3587 O O . GLU B 1 125 ? 28.156 18.453 -3.061 1 31.06 125 GLU B O 1
ATOM 3592 N N . GLU B 1 126 ? 27.922 16.906 -1.559 1 32.44 126 GLU B N 1
ATOM 3593 C CA . GLU B 1 126 ? 29.234 17.344 -1.098 1 32.44 126 GLU B CA 1
ATOM 3594 C C . GLU B 1 126 ? 30.344 16.859 -2.033 1 32.44 126 GLU B C 1
ATOM 3596 O O . GLU B 1 126 ? 31.516 17.125 -1.797 1 32.44 126 GLU B O 1
ATOM 3601 N N . VAL B 1 127 ? 29.984 15.961 -2.932 1 32.62 127 VAL B N 1
ATOM 3602 C CA . VAL B 1 127 ? 31.188 15.492 -3.611 1 32.62 127 VAL B CA 1
ATOM 3603 C C . VAL B 1 127 ? 31.75 16.609 -4.5 1 32.62 127 VAL B C 1
ATOM 3605 O O . VAL B 1 127 ? 32.719 16.406 -5.227 1 32.62 127 VAL B O 1
ATOM 3608 N N . LYS B 1 128 ? 30.969 17.75 -4.703 1 31.8 128 LYS B N 1
ATOM 3609 C CA . LYS B 1 128 ? 31.656 18.625 -5.648 1 31.8 128 LYS B CA 1
ATOM 3610 C C . LYS B 1 128 ? 32.906 19.234 -5.031 1 31.8 128 LYS B C 1
ATOM 3612 O O . LYS B 1 128 ? 33.812 19.688 -5.746 1 31.8 128 LYS B O 1
ATOM 3617 N N . ALA B 1 129 ? 32.906 19.5 -3.748 1 30.28 129 ALA B N 1
ATOM 3618 C CA . ALA B 1 129 ? 33.969 20.422 -3.332 1 30.28 129 ALA B CA 1
ATOM 3619 C C . ALA B 1 129 ? 35.312 19.703 -3.293 1 30.28 129 ALA B C 1
ATOM 3621 O O . ALA B 1 129 ? 36.375 20.359 -3.238 1 30.28 129 ALA B O 1
ATOM 3622 N N . ALA B 1 130 ? 35.281 18.422 -3.057 1 30.58 130 ALA B N 1
ATOM 3623 C CA . ALA B 1 130 ? 36.625 17.922 -2.76 1 30.58 130 ALA B CA 1
ATOM 3624 C C . ALA B 1 130 ? 37.438 17.812 -4.031 1 30.58 130 ALA B C 1
ATOM 3626 O O . ALA B 1 130 ? 38.625 17.422 -3.98 1 30.58 130 ALA B O 1
ATOM 3627 N N . GLY B 1 131 ? 36.719 17.891 -5.199 1 27.3 131 GLY B N 1
ATOM 3628 C CA . GLY B 1 131 ? 37.531 17.688 -6.383 1 27.3 131 GLY B CA 1
ATOM 3629 C C . GLY B 1 131 ? 38.562 18.766 -6.57 1 27.3 131 GLY B C 1
ATOM 3630 O O . GLY B 1 131 ? 39.562 18.578 -7.277 1 27.3 131 GLY B O 1
ATOM 3631 N N . ASP B 1 132 ? 38.156 20.031 -6.23 1 27.83 132 ASP B N 1
ATOM 3632 C CA . ASP B 1 132 ? 38.969 21.047 -6.855 1 27.83 132 ASP B CA 1
ATOM 3633 C C . ASP B 1 132 ? 40.312 21.203 -6.113 1 27.83 132 ASP B C 1
ATOM 3635 O O . ASP B 1 132 ? 41.125 22.078 -6.449 1 27.83 132 ASP B O 1
ATOM 3639 N N . SER B 1 133 ? 40.25 20.781 -4.855 1 27.81 133 SER B N 1
ATOM 3640 C CA . SER B 1 133 ? 41.406 21.375 -4.168 1 27.81 133 SER B CA 1
ATOM 3641 C C . SER B 1 133 ? 42.719 20.766 -4.645 1 27.81 133 SER B C 1
ATOM 3643 O O . SER B 1 133 ? 43.781 21 -4.055 1 27.81 133 SER B O 1
ATOM 3645 N N . LEU B 1 134 ? 42.562 19.703 -5.453 1 24.55 134 LEU B N 1
ATOM 3646 C CA . LEU B 1 134 ? 43.875 19.172 -5.762 1 24.55 134 LEU B CA 1
ATOM 3647 C C . LEU B 1 134 ? 44.688 20.156 -6.613 1 24.55 134 LEU B C 1
ATOM 3649 O O . LEU B 1 134 ? 44.938 19.891 -7.789 1 24.55 134 LEU B O 1
ATOM 3653 N N . ALA B 1 135 ? 44.156 21.469 -6.668 1 23.05 135 ALA B N 1
ATOM 3654 C CA . ALA B 1 135 ? 45 22.312 -7.535 1 23.05 135 ALA B CA 1
ATOM 3655 C C . ALA B 1 135 ? 46.469 22.219 -7.133 1 23.05 135 ALA B C 1
ATOM 3657 O O . ALA B 1 135 ? 46.781 22.156 -5.945 1 23.05 135 ALA B O 1
ATOM 3658 N N . VAL B 1 136 ? 47.281 21.875 -8.133 1 22.89 136 VAL B N 1
ATOM 3659 C CA . VAL B 1 136 ? 48.719 21.672 -8.305 1 22.89 136 VAL B CA 1
ATOM 3660 C C . VAL B 1 136 ? 49.469 22.906 -7.82 1 22.89 136 VAL B C 1
ATOM 3662 O O . VAL B 1 136 ? 49.438 23.953 -8.445 1 22.89 136 VAL B O 1
ATOM 3665 N N . LYS B 1 137 ? 49.281 23.391 -6.484 1 23.59 137 LYS B N 1
ATOM 3666 C CA . LYS B 1 137 ? 50.25 24.453 -6.168 1 23.59 137 LYS B CA 1
ATOM 3667 C C . LYS B 1 137 ? 51.625 24.109 -6.695 1 23.59 137 LYS B C 1
ATOM 3669 O O . LYS B 1 137 ? 52.219 23.109 -6.285 1 23.59 137 LYS B O 1
ATOM 3674 N N . LYS B 1 138 ? 51.906 24.438 -7.918 1 21.56 138 LYS B N 1
ATOM 3675 C CA . LYS B 1 138 ? 53.188 24.344 -8.609 1 21.56 138 LYS B CA 1
ATOM 3676 C C . LYS B 1 138 ? 54.281 24.969 -7.785 1 21.56 138 LYS B C 1
ATOM 3678 O O . LYS B 1 138 ? 55.406 25.141 -8.273 1 21.56 138 LYS B O 1
ATOM 3683 N N . GLU B 1 139 ? 53.875 25.75 -6.629 1 22.05 139 GLU B N 1
ATOM 3684 C CA . GLU B 1 139 ? 54.906 26.75 -6.453 1 22.05 139 GLU B CA 1
ATOM 3685 C C . GLU B 1 139 ? 56.281 26.125 -6.316 1 22.05 139 GLU B C 1
ATOM 3687 O O . GLU B 1 139 ? 56.406 24.953 -5.914 1 22.05 139 GLU B O 1
ATOM 3692 N N . SER B 1 140 ? 57.281 26.906 -6.812 1 23.47 140 SER B N 1
ATOM 3693 C CA . SER B 1 140 ? 58.719 26.906 -7.098 1 23.47 140 SER B CA 1
ATOM 3694 C C . SER B 1 140 ? 59.531 26.594 -5.852 1 23.47 140 SER B C 1
ATOM 3696 O O . SER B 1 140 ? 59.125 26.906 -4.734 1 23.47 140 SER B O 1
ATOM 3698 N N . GLU B 1 141 ? 60.625 25.719 -5.934 1 21.98 141 GLU B N 1
ATOM 3699 C CA . GLU B 1 141 ? 61.562 24.875 -5.207 1 21.98 141 GLU B CA 1
ATOM 3700 C C . GLU B 1 141 ? 62.469 25.703 -4.289 1 21.98 141 GLU B C 1
ATOM 3702 O O . GLU B 1 141 ? 63.312 25.156 -3.598 1 21.98 141 GLU B O 1
ATOM 3707 N N . LYS B 1 142 ? 62.531 27.094 -4.512 1 20.3 142 LYS B N 1
ATOM 3708 C CA . LYS B 1 142 ? 63.938 27.344 -4.309 1 20.3 142 LYS B CA 1
ATOM 3709 C C . LYS B 1 142 ? 64.375 27.062 -2.865 1 20.3 142 LYS B C 1
ATOM 3711 O O . LYS B 1 142 ? 65.438 26.5 -2.613 1 20.3 142 LYS B O 1
ATOM 3716 N N . GLU B 1 143 ? 63.656 27.766 -1.887 1 22.44 143 GLU B N 1
ATOM 3717 C CA . GLU B 1 143 ? 64.562 28.469 -0.984 1 22.44 143 GLU B CA 1
ATOM 3718 C C . GLU B 1 143 ? 65.125 27.516 0.053 1 22.44 143 GLU B C 1
ATOM 3720 O O . GLU B 1 143 ? 64.625 26.438 0.288 1 22.44 143 GLU B O 1
ATOM 3725 N N . GLY B 1 144 ? 66.25 28.062 0.797 1 23.72 144 GLY B N 1
ATOM 3726 C CA . GLY B 1 144 ? 67.375 27.719 1.654 1 23.72 144 GLY B CA 1
ATOM 3727 C C . GLY B 1 144 ? 66.938 27.078 2.963 1 23.72 144 GLY B C 1
ATOM 3728 O O . GLY B 1 144 ? 65.875 27.359 3.473 1 23.72 144 GLY B O 1
ATOM 3729 N N . LEU B 1 145 ? 67.438 25.875 3.236 1 23.27 145 LEU B N 1
ATOM 3730 C CA . LEU B 1 145 ? 67.25 24.734 4.117 1 23.27 145 LEU B CA 1
ATOM 3731 C C . LEU B 1 145 ? 67.5 25.109 5.57 1 23.27 145 LEU B C 1
ATOM 3733 O O . LEU B 1 145 ? 67.812 24.25 6.383 1 23.27 145 LEU B O 1
ATOM 3737 N N . ARG B 1 146 ? 67.375 26.422 5.996 1 25.02 146 ARG B N 1
ATOM 3738 C CA . ARG B 1 146 ? 67.938 26.422 7.336 1 25.02 146 ARG B CA 1
ATOM 3739 C C . ARG B 1 146 ? 67.125 25.547 8.281 1 25.02 146 ARG B C 1
ATOM 3741 O O . ARG B 1 146 ? 65.875 25.594 8.289 1 25.02 146 ARG B O 1
ATOM 3748 N N . GLN B 1 147 ? 67.688 24.484 8.75 1 23.31 147 GLN B N 1
ATOM 3749 C CA . GLN B 1 147 ? 67.375 23.297 9.539 1 23.31 147 GLN B CA 1
ATOM 3750 C C . GLN B 1 147 ? 66.75 23.688 10.891 1 23.31 147 GLN B C 1
ATOM 3752 O O . GLN B 1 147 ? 67.5 23.984 11.836 1 23.31 147 GLN B O 1
ATOM 3757 N N . ARG B 1 148 ? 65.875 24.828 11.016 1 24.89 148 ARG B N 1
ATOM 3758 C CA . ARG B 1 148 ? 65.688 25.016 12.453 1 24.89 148 ARG B CA 1
ATOM 3759 C C . ARG B 1 148 ? 64.938 23.828 13.062 1 24.89 148 ARG B C 1
ATOM 3761 O O . ARG B 1 148 ? 64.125 23.219 12.406 1 24.89 148 ARG B O 1
ATOM 3768 N N . LYS B 1 149 ? 65.438 23.344 14.164 1 27.08 149 LYS B N 1
ATOM 3769 C CA . LYS B 1 149 ? 65.125 22.234 15.062 1 27.08 149 LYS B CA 1
ATOM 3770 C C . LYS B 1 149 ? 63.656 22.328 15.555 1 27.08 149 LYS B C 1
ATOM 3772 O O . LYS B 1 149 ? 63.281 23.328 16.172 1 27.08 149 LYS B O 1
ATOM 3777 N N . PRO B 1 150 ? 62.625 21.922 14.68 1 28.11 150 PRO B N 1
ATOM 3778 C CA . PRO B 1 150 ? 61.25 22.141 15.156 1 28.11 150 PRO B CA 1
ATOM 3779 C C . PRO B 1 150 ? 60.938 21.422 16.469 1 28.11 150 PRO B C 1
ATOM 3781 O O . PRO B 1 150 ? 61.531 20.359 16.719 1 28.11 150 PRO B O 1
ATOM 3784 N N . THR B 1 151 ? 60.688 22.109 17.547 1 27.16 151 THR B N 1
ATOM 3785 C CA . THR B 1 151 ? 60.219 21.672 18.875 1 27.16 151 THR B CA 1
ATOM 3786 C C . THR B 1 151 ? 58.938 20.875 18.75 1 27.16 151 THR B C 1
ATOM 3788 O O . THR B 1 151 ? 58.031 21.25 18.016 1 27.16 151 THR B O 1
ATOM 3791 N N . ASN B 1 152 ? 58.969 19.547 19.125 1 26.14 152 ASN B N 1
ATOM 3792 C CA . ASN B 1 152 ? 58.031 18.438 19.141 1 26.14 152 ASN B CA 1
ATOM 3793 C C . ASN B 1 152 ? 56.75 18.781 19.922 1 26.14 152 ASN B C 1
ATOM 3795 O O . ASN B 1 152 ? 56.75 18.781 21.156 1 26.14 152 ASN B O 1
ATOM 3799 N N . LYS B 1 153 ? 56 19.891 19.688 1 27.39 153 LYS B N 1
ATOM 3800 C CA . LYS B 1 153 ? 54.75 19.953 20.438 1 27.39 153 LYS B CA 1
ATOM 3801 C C . LYS B 1 153 ? 53.812 18.812 20.047 1 27.39 153 LYS B C 1
ATOM 3803 O O . LYS B 1 153 ? 53.281 18.797 18.922 1 27.39 153 LYS B O 1
ATOM 3808 N N . LYS B 1 154 ? 53.906 17.594 20.531 1 29.38 154 LYS B N 1
ATOM 3809 C CA . LYS B 1 154 ? 53.156 16.359 20.406 1 29.38 154 LYS B CA 1
ATOM 3810 C C . LYS B 1 154 ? 51.719 16.547 20.875 1 29.38 154 LYS B C 1
ATOM 3812 O O . LYS B 1 154 ? 50.938 15.594 20.953 1 29.38 154 LYS B O 1
ATOM 3817 N N . GLU B 1 155 ? 51.344 17.672 21.5 1 30.47 155 GLU B N 1
ATOM 3818 C CA . GLU B 1 155 ? 50.219 17.328 22.359 1 30.47 155 GLU B CA 1
ATOM 3819 C C . GLU B 1 155 ? 49 16.906 21.547 1 30.47 155 GLU B C 1
ATOM 3821 O O . GLU B 1 155 ? 48.344 15.922 21.859 1 30.47 155 GLU B O 1
ATOM 3826 N N . ASN B 1 156 ? 48.219 17.828 20.953 1 31.8 156 ASN B N 1
ATOM 3827 C CA . ASN B 1 156 ? 46.75 17.781 20.953 1 31.8 156 ASN B CA 1
ATOM 3828 C C . ASN B 1 156 ? 46.219 17.016 19.75 1 31.8 156 ASN B C 1
ATOM 3830 O O . ASN B 1 156 ? 45.594 17.609 18.859 1 31.8 156 ASN B O 1
ATOM 3834 N N . GLU B 1 157 ? 46.938 16.172 19.109 1 36.81 157 GLU B N 1
ATOM 3835 C CA . GLU B 1 157 ? 46.344 15.555 17.922 1 36.81 157 GLU B CA 1
ATOM 3836 C C . GLU B 1 157 ? 45.188 14.625 18.281 1 36.81 157 GLU B C 1
ATOM 3838 O O . GLU B 1 157 ? 44.656 13.938 17.422 1 36.81 157 GLU B O 1
ATOM 3843 N N . VAL B 1 158 ? 44.906 14.406 19.547 1 37.41 158 VAL B N 1
ATOM 3844 C CA . VAL B 1 158 ? 44 13.312 19.875 1 37.41 158 VAL B CA 1
ATOM 3845 C C . VAL B 1 158 ? 42.594 13.703 19.484 1 37.41 158 VAL B C 1
ATOM 3847 O O . VAL B 1 158 ? 41.75 12.844 19.203 1 37.41 158 VAL B O 1
ATOM 3850 N N . SER B 1 159 ? 42.156 14.945 19.578 1 40 159 SER B N 1
ATOM 3851 C CA . SER B 1 159 ? 40.719 15.172 19.641 1 40 159 SER B CA 1
ATOM 3852 C C . SER B 1 159 ? 40.094 15.086 18.266 1 40 159 SER B C 1
ATOM 3854 O O . SER B 1 159 ? 38.875 14.922 18.141 1 40 159 SER B O 1
ATOM 3856 N N . LEU B 1 160 ? 40.812 15.312 17.203 1 42.59 160 LEU B N 1
ATOM 3857 C CA . LEU B 1 160 ? 40.125 15.336 15.906 1 42.59 160 LEU B CA 1
ATOM 3858 C C . LEU B 1 160 ? 39.781 13.922 15.445 1 42.59 160 LEU B C 1
ATOM 3860 O O . LEU B 1 160 ? 38.938 13.734 14.594 1 42.59 160 LEU B O 1
ATOM 3864 N N . ASP B 1 161 ? 40.469 12.953 15.93 1 44.97 161 ASP B N 1
ATOM 3865 C CA . ASP B 1 161 ? 40.312 11.586 15.438 1 44.97 161 ASP B CA 1
ATOM 3866 C C . ASP B 1 161 ? 39 10.984 15.945 1 44.97 161 ASP B C 1
ATOM 3868 O O . ASP B 1 161 ? 38.375 10.188 15.242 1 44.97 161 ASP B O 1
ATOM 3872 N N . ALA B 1 162 ? 38.469 11.422 17.109 1 46.19 162 ALA B N 1
ATOM 3873 C CA . ALA B 1 162 ? 37.281 10.789 17.688 1 46.19 162 ALA B CA 1
ATOM 3874 C C . ALA B 1 162 ? 36.031 11.172 16.891 1 46.19 162 ALA B C 1
ATOM 3876 O O . ALA B 1 162 ? 35.125 10.352 16.734 1 46.19 162 ALA B O 1
ATOM 3877 N N . GLY B 1 163 ? 35.906 12.367 16.375 1 44.78 163 GLY B N 1
ATOM 3878 C CA . GLY B 1 163 ? 34.781 12.805 15.594 1 44.78 163 GLY B CA 1
ATOM 3879 C C . GLY B 1 163 ? 34.656 12.109 14.258 1 44.78 163 GLY B C 1
ATOM 3880 O O . GLY B 1 163 ? 33.562 11.766 13.812 1 44.78 163 GLY B O 1
ATOM 3881 N N . VAL B 1 164 ? 35.844 11.969 13.57 1 47.75 164 VAL B N 1
ATOM 3882 C CA . VAL B 1 164 ? 35.875 11.32 12.266 1 47.75 164 VAL B CA 1
ATOM 3883 C C . VAL B 1 164 ? 35.531 9.844 12.414 1 47.75 164 VAL B C 1
ATOM 3885 O O . VAL B 1 164 ? 34.812 9.281 11.586 1 47.75 164 VAL B O 1
ATOM 3888 N N . HIS B 1 165 ? 35.875 9.258 13.5 1 50.06 165 HIS B N 1
ATOM 3889 C CA . HIS B 1 165 ? 35.625 7.836 13.703 1 50.06 165 HIS B CA 1
ATOM 3890 C C . HIS B 1 165 ? 34.156 7.578 14 1 50.06 165 HIS B C 1
ATOM 3892 O O . HIS B 1 165 ? 33.594 6.566 13.57 1 50.06 165 HIS B O 1
ATOM 3898 N N . LYS B 1 166 ? 33.5 8.477 14.719 1 51.06 166 LYS B N 1
ATOM 3899 C CA . LYS B 1 166 ? 32.094 8.281 15.031 1 51.06 166 LYS B CA 1
ATOM 3900 C C . LYS B 1 166 ? 31.219 8.422 13.789 1 51.06 166 LYS B C 1
ATOM 3902 O O . LYS B 1 166 ? 30.297 7.641 13.578 1 51.06 166 LYS B O 1
ATOM 3907 N N . HIS B 1 167 ? 31.641 9.367 12.961 1 60.69 167 HIS B N 1
ATOM 3908 C CA . HIS B 1 167 ? 30.906 9.562 11.719 1 60.69 167 HIS B CA 1
ATOM 3909 C C . HIS B 1 167 ? 31.078 8.375 10.781 1 60.69 167 HIS B C 1
ATOM 3911 O O . HIS B 1 167 ? 30.125 7.922 10.156 1 60.69 167 HIS B O 1
ATOM 3917 N N . GLU B 1 168 ? 32.312 7.824 10.828 1 63.62 168 GLU B N 1
ATOM 3918 C CA . GLU B 1 168 ? 32.562 6.668 9.977 1 63.62 168 GLU B CA 1
ATOM 3919 C C . GLU B 1 168 ? 31.828 5.43 10.492 1 63.62 168 GLU B C 1
ATOM 3921 O O . GLU B 1 168 ? 31.312 4.645 9.703 1 63.62 168 GLU B O 1
ATOM 3926 N N . HIS B 1 169 ? 31.781 5.27 11.789 1 67.06 169 HIS B N 1
ATOM 3927 C CA . HIS B 1 169 ? 31.078 4.137 12.391 1 67.06 169 HIS B CA 1
ATOM 3928 C C . HIS B 1 169 ? 29.578 4.203 12.117 1 67.06 169 HIS B C 1
ATOM 3930 O O . HIS B 1 169 ? 28.953 3.178 11.859 1 67.06 169 HIS B O 1
ATOM 3936 N N . GLY B 1 170 ? 29.156 5.43 12.094 1 71.81 170 GLY B N 1
ATOM 3937 C CA . GLY B 1 170 ? 27.734 5.617 11.805 1 71.81 170 GLY B CA 1
ATOM 3938 C C . GLY B 1 170 ? 27.375 5.27 10.375 1 71.81 170 GLY B C 1
ATOM 3939 O O . GLY B 1 170 ? 26.359 4.605 10.133 1 71.81 170 GLY B O 1
ATOM 3940 N N . ILE B 1 171 ? 28.297 5.539 9.547 1 74.12 171 ILE B N 1
ATOM 3941 C CA . ILE B 1 171 ? 28.078 5.297 8.125 1 74.12 171 ILE B CA 1
ATOM 3942 C C . ILE B 1 171 ? 28.141 3.797 7.84 1 74.12 171 ILE B C 1
ATOM 3944 O O . ILE B 1 171 ? 27.328 3.26 7.098 1 74.12 171 ILE B O 1
ATOM 3948 N N . LYS B 1 172 ? 28.984 3.189 8.508 1 79.19 172 LYS B N 1
ATOM 3949 C CA . LYS B 1 172 ? 29.141 1.752 8.297 1 79.19 172 LYS B CA 1
ATOM 3950 C C . LYS B 1 172 ? 27.969 0.982 8.906 1 79.19 172 LYS B C 1
ATOM 3952 O O . LYS B 1 172 ? 27.484 0.01 8.328 1 79.19 172 LYS B O 1
ATOM 3957 N N . LEU B 1 173 ? 27.562 1.395 9.992 1 83 173 LEU B N 1
ATOM 3958 C CA . LEU B 1 173 ? 26.422 0.757 10.617 1 83 173 LEU B CA 1
ATOM 3959 C C . LEU B 1 173 ? 25.188 0.881 9.727 1 83 173 LEU B C 1
ATOM 3961 O O . LEU B 1 173 ? 24.438 -0.085 9.562 1 83 173 LEU B O 1
ATOM 3965 N N . SER B 1 174 ? 25.062 2.02 9.148 1 84.75 174 SER B N 1
ATOM 3966 C CA . SER B 1 174 ? 23.938 2.24 8.234 1 84.75 174 SER B CA 1
ATOM 3967 C C . SER B 1 174 ? 24.016 1.316 7.027 1 84.75 174 SER B C 1
ATOM 3969 O O . SER B 1 174 ? 23 0.799 6.566 1 84.75 174 SER B O 1
ATOM 3971 N N . ALA B 1 175 ? 25.156 1.076 6.633 1 88.06 175 ALA B N 1
ATOM 3972 C CA . ALA B 1 175 ? 25.375 0.19 5.492 1 88.06 175 ALA B CA 1
ATOM 3973 C C . ALA B 1 175 ? 25.016 -1.252 5.844 1 88.06 175 ALA B C 1
ATOM 3975 O O . ALA B 1 175 ? 24.375 -1.948 5.055 1 88.06 175 ALA B O 1
ATOM 3976 N N . TYR B 1 176 ? 25.344 -1.67 7 1 87.25 176 TYR B N 1
ATOM 3977 C CA . TYR B 1 176 ? 25.062 -3.031 7.434 1 87.25 176 TYR B CA 1
ATOM 3978 C C . TYR B 1 176 ? 23.562 -3.217 7.664 1 87.25 176 TYR B C 1
ATOM 3980 O O . TYR B 1 176 ? 23.016 -4.281 7.375 1 87.25 176 TYR B O 1
ATOM 3988 N N . LEU B 1 177 ? 23.016 -2.201 8.156 1 87.5 177 LEU B N 1
ATOM 3989 C CA . LEU B 1 177 ? 21.578 -2.268 8.352 1 87.5 177 LEU B CA 1
ATOM 3990 C C . LEU B 1 177 ? 20.844 -2.322 7.012 1 87.5 177 LEU B C 1
ATOM 3992 O O . LEU B 1 177 ? 19.828 -3.004 6.887 1 87.5 177 LEU B O 1
ATOM 3996 N N . ASN B 1 178 ? 21.422 -1.635 6.109 1 87.69 178 ASN B N 1
ATOM 3997 C CA . ASN B 1 178 ? 20.875 -1.713 4.762 1 87.69 178 ASN B CA 1
ATOM 3998 C C . ASN B 1 178 ? 21 -3.121 4.184 1 87.69 178 ASN B C 1
ATOM 4000 O O . ASN B 1 178 ? 20.109 -3.596 3.486 1 87.69 178 ASN B O 1
ATOM 4004 N N . LEU B 1 179 ? 22.094 -3.727 4.504 1 91.81 179 LEU B N 1
ATOM 4005 C CA . LEU B 1 179 ? 22.312 -5.09 4.035 1 91.81 179 LEU B CA 1
ATOM 4006 C C . LEU B 1 179 ? 21.328 -6.055 4.691 1 91.81 179 LEU B C 1
ATOM 4008 O O . LEU B 1 179 ? 20.828 -6.984 4.043 1 91.81 179 LEU B O 1
ATOM 4012 N N . LEU B 1 180 ? 21.047 -5.848 5.898 1 91.06 180 LEU B N 1
ATOM 4013 C CA . LEU B 1 180 ? 20.078 -6.672 6.59 1 91.06 180 LEU B CA 1
ATOM 4014 C C . LEU B 1 180 ? 18.688 -6.484 5.984 1 91.06 180 LEU B C 1
ATOM 4016 O O . LEU B 1 180 ? 17.953 -7.457 5.789 1 91.06 180 LEU B O 1
ATOM 4020 N N . ALA B 1 181 ? 18.359 -5.234 5.746 1 91.19 181 ALA B N 1
ATOM 4021 C CA . ALA B 1 181 ? 17.078 -4.945 5.098 1 91.19 181 ALA B CA 1
ATOM 4022 C C . ALA B 1 181 ? 16.984 -5.633 3.738 1 91.19 181 ALA B C 1
ATOM 4024 O O . ALA B 1 181 ? 15.953 -6.215 3.4 1 91.19 181 ALA B O 1
ATOM 4025 N N . ASP B 1 182 ? 18.062 -5.59 3.047 1 94.38 182 ASP B N 1
ATOM 4026 C CA . ASP B 1 182 ? 18.125 -6.215 1.73 1 94.38 182 ASP B CA 1
ATOM 4027 C C . ASP B 1 182 ? 18 -7.734 1.839 1 94.38 182 ASP B C 1
ATOM 4029 O O . ASP B 1 182 ? 17.312 -8.359 1.028 1 94.38 182 ASP B O 1
ATOM 4033 N N . PHE B 1 183 ? 18.625 -8.281 2.811 1 94.75 183 PHE B N 1
ATOM 4034 C CA . PHE B 1 183 ? 18.531 -9.719 3.066 1 94.75 183 PHE B CA 1
ATOM 4035 C C . PHE B 1 183 ? 17.094 -10.133 3.326 1 94.75 183 PHE B C 1
ATOM 4037 O O . PHE B 1 183 ? 16.609 -11.102 2.742 1 94.75 183 PHE B O 1
ATOM 4044 N N . THR B 1 184 ? 16.438 -9.414 4.141 1 93.75 184 THR B N 1
ATOM 4045 C CA . THR B 1 184 ? 15.055 -9.711 4.492 1 93.75 184 THR B CA 1
ATOM 4046 C C . THR B 1 184 ? 14.141 -9.531 3.289 1 93.75 184 THR B C 1
ATOM 4048 O O . THR B 1 184 ? 13.211 -10.312 3.086 1 93.75 184 THR B O 1
ATOM 4051 N N . HIS B 1 185 ? 14.414 -8.531 2.562 1 94.62 185 HIS B N 1
ATOM 4052 C CA . HIS B 1 185 ? 13.68 -8.297 1.321 1 94.62 185 HIS B CA 1
ATOM 4053 C C . HIS B 1 185 ? 13.82 -9.484 0.369 1 94.62 185 HIS B C 1
ATOM 4055 O O . HIS B 1 185 ? 12.828 -9.977 -0.163 1 94.62 185 HIS B O 1
ATOM 4061 N N . ASN B 1 186 ? 15.023 -9.891 0.23 1 96.38 186 ASN B N 1
ATOM 4062 C CA . ASN B 1 186 ? 15.281 -11.031 -0.642 1 96.38 186 ASN B CA 1
ATOM 4063 C C . ASN B 1 186 ? 14.617 -12.297 -0.12 1 96.38 186 ASN B C 1
ATOM 4065 O O . ASN B 1 186 ? 14.18 -13.148 -0.904 1 96.38 186 ASN B O 1
ATOM 4069 N N . MET B 1 187 ? 14.578 -12.406 1.159 1 96.38 187 MET B N 1
ATOM 4070 C CA . MET B 1 187 ? 13.898 -13.555 1.743 1 96.38 187 MET B CA 1
ATOM 4071 C C . MET B 1 187 ? 12.414 -13.555 1.382 1 96.38 187 MET B C 1
ATOM 4073 O O . MET B 1 187 ? 11.852 -14.609 1.075 1 96.38 187 MET B O 1
ATOM 4077 N N . THR B 1 188 ? 11.836 -12.438 1.404 1 95.56 188 THR B N 1
ATOM 4078 C CA . THR B 1 188 ? 10.43 -12.312 1.041 1 95.56 188 THR B CA 1
ATOM 4079 C C . THR B 1 188 ? 10.219 -12.641 -0.434 1 95.56 188 THR B C 1
ATOM 4081 O O . THR B 1 188 ? 9.211 -13.25 -0.802 1 95.56 188 THR B O 1
ATOM 4084 N N . ASP B 1 189 ? 11.164 -12.203 -1.278 1 97.31 189 ASP B N 1
ATOM 4085 C CA . ASP B 1 189 ? 11.117 -12.586 -2.686 1 97.31 189 ASP B CA 1
ATOM 4086 C C . ASP B 1 189 ? 11.07 -14.109 -2.836 1 97.31 189 ASP B C 1
ATOM 4088 O O . 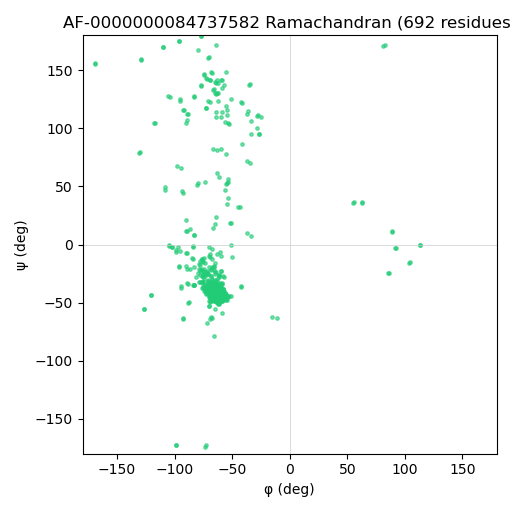ASP B 1 189 ? 10.258 -14.641 -3.594 1 97.31 189 ASP B O 1
ATOM 4092 N N . GLY B 1 190 ? 11.945 -14.742 -2.109 1 97.94 190 GLY B N 1
ATOM 4093 C CA . GLY B 1 190 ? 11.984 -16.188 -2.16 1 97.94 190 GLY B CA 1
ATOM 4094 C C . GLY B 1 190 ? 10.695 -16.844 -1.712 1 97.94 190 GLY B C 1
ATOM 4095 O O . GLY B 1 190 ? 10.219 -17.797 -2.34 1 97.94 190 GLY B O 1
ATOM 4096 N N . LEU B 1 191 ? 10.141 -16.375 -0.61 1 96.69 191 LEU B N 1
ATOM 4097 C CA . LEU B 1 191 ? 8.852 -16.844 -0.138 1 96.69 191 LEU B CA 1
ATOM 4098 C C . LEU B 1 191 ? 7.789 -16.719 -1.223 1 96.69 191 LEU B C 1
ATOM 4100 O O . LEU B 1 191 ? 7.004 -17.641 -1.452 1 96.69 191 LEU B O 1
ATOM 4104 N N . ALA B 1 192 ? 7.82 -15.586 -1.87 1 96.38 192 ALA B N 1
ATOM 4105 C CA . ALA B 1 192 ? 6.844 -15.305 -2.92 1 96.38 192 ALA B CA 1
ATOM 4106 C C . ALA B 1 192 ? 7.012 -16.25 -4.098 1 96.38 192 ALA B C 1
ATOM 4108 O O . ALA B 1 192 ? 6.027 -16.719 -4.684 1 96.38 192 ALA B O 1
ATOM 4109 N N . MET B 1 193 ? 8.227 -16.562 -4.473 1 97.38 193 MET B N 1
ATOM 4110 C CA . MET B 1 193 ? 8.484 -17.484 -5.578 1 97.38 193 MET B CA 1
ATOM 4111 C C . MET B 1 193 ? 7.902 -18.859 -5.293 1 97.38 193 MET B C 1
ATOM 4113 O O . MET B 1 193 ? 7.18 -19.406 -6.121 1 97.38 193 MET B O 1
ATOM 4117 N N . ALA B 1 194 ? 8.234 -19.328 -4.094 1 97.5 194 ALA B N 1
ATOM 4118 C CA . ALA B 1 194 ? 7.73 -20.656 -3.734 1 97.5 194 ALA B CA 1
ATOM 4119 C C . ALA B 1 194 ? 6.203 -20.672 -3.695 1 97.5 194 ALA B C 1
ATOM 4121 O O . ALA B 1 194 ? 5.566 -21.5 -4.348 1 97.5 194 ALA B O 1
ATOM 4122 N N . ALA B 1 195 ? 5.621 -19.766 -3.02 1 95.56 195 ALA B N 1
ATOM 4123 C CA . ALA B 1 195 ? 4.172 -19.734 -2.846 1 95.56 195 ALA B CA 1
ATOM 4124 C C . ALA B 1 195 ? 3.463 -19.562 -4.188 1 95.56 195 ALA B C 1
ATOM 4126 O O . ALA B 1 195 ? 2.432 -20.188 -4.438 1 95.56 195 ALA B O 1
ATOM 4127 N N . SER B 1 196 ? 3.988 -18.75 -5.043 1 95.12 196 SER B N 1
ATOM 4128 C CA . SER B 1 196 ? 3.344 -18.453 -6.32 1 95.12 196 SER B CA 1
ATOM 4129 C C . SER B 1 196 ? 3.414 -19.656 -7.262 1 95.12 196 SER B C 1
ATOM 4131 O O . SER B 1 196 ? 2.438 -19.969 -7.938 1 95.12 196 SER B O 1
ATOM 4133 N N . PHE B 1 197 ? 4.539 -20.359 -7.332 1 95.31 197 PHE B N 1
ATOM 4134 C CA . PHE B 1 197 ? 4.656 -21.516 -8.219 1 95.31 197 PHE B CA 1
ATOM 4135 C C . PHE B 1 197 ? 3.828 -22.688 -7.695 1 95.31 197 PHE B C 1
ATOM 4137 O O . PHE B 1 197 ? 3.326 -23.5 -8.477 1 95.31 197 PHE B O 1
ATOM 4144 N N . TYR B 1 198 ? 3.703 -22.812 -6.379 1 93.62 198 TYR B N 1
ATOM 4145 C CA . TYR B 1 198 ? 2.85 -23.859 -5.82 1 93.62 198 TYR B CA 1
ATOM 4146 C C . TYR B 1 198 ? 1.377 -23.547 -6.062 1 93.62 198 TYR B C 1
ATOM 4148 O O . TYR B 1 198 ? 0.538 -24.453 -6.066 1 93.62 198 TYR B O 1
ATOM 4156 N N . ALA B 1 199 ? 1.079 -22.281 -6.215 1 89.75 199 ALA B N 1
ATOM 4157 C CA . ALA B 1 199 ? -0.284 -21.906 -6.59 1 89.75 199 ALA B CA 1
ATOM 4158 C C . ALA B 1 199 ? -0.582 -22.312 -8.031 1 89.75 199 ALA B C 1
ATOM 4160 O O . ALA B 1 199 ? -1.595 -22.969 -8.305 1 89.75 199 ALA B O 1
ATOM 4161 N N . SER B 1 200 ? 0.233 -21.922 -8.984 1 89.25 200 SER B N 1
ATOM 4162 C CA . SER B 1 200 ? 0.163 -22.328 -10.383 1 89.25 200 SER B CA 1
ATOM 4163 C C . SER B 1 200 ? 1.406 -21.891 -11.148 1 89.25 200 SER B C 1
ATOM 4165 O O . SER B 1 200 ? 2.055 -20.906 -10.781 1 89.25 200 SER B O 1
ATOM 4167 N N . PRO B 1 201 ? 1.69 -22.547 -12.172 1 91.19 201 PRO B N 1
ATOM 4168 C CA . PRO B 1 201 ? 2.842 -22.141 -12.984 1 91.19 201 PRO B CA 1
ATOM 4169 C C . PRO B 1 201 ? 2.709 -20.719 -13.531 1 91.19 201 PRO B C 1
ATOM 4171 O O . PRO B 1 201 ? 3.691 -19.969 -13.578 1 91.19 201 PRO B O 1
ATOM 4174 N N . ALA B 1 202 ? 1.52 -20.328 -13.844 1 87.38 202 ALA B N 1
ATOM 4175 C CA . ALA B 1 202 ? 1.28 -19 -14.422 1 87.38 202 ALA B CA 1
ATOM 4176 C C . ALA B 1 202 ? 1.523 -17.906 -13.391 1 87.38 202 ALA B C 1
ATOM 4178 O O . ALA B 1 202 ? 2.188 -16.906 -13.688 1 87.38 202 ALA B O 1
ATOM 4179 N N . VAL B 1 203 ? 0.996 -18.109 -12.234 1 89.44 203 VAL B N 1
ATOM 4180 C CA . VAL B 1 203 ? 1.171 -17.125 -11.172 1 89.44 203 VAL B CA 1
ATOM 4181 C C . VAL B 1 203 ? 2.648 -17.016 -10.805 1 89.44 203 VAL B C 1
ATOM 4183 O O . VAL B 1 203 ? 3.176 -15.914 -10.641 1 89.44 203 VAL B O 1
ATOM 4186 N N . GLY B 1 204 ? 3.266 -18.172 -10.711 1 95 204 GLY B N 1
ATOM 4187 C CA . GLY B 1 204 ? 4.688 -18.188 -10.406 1 95 204 GLY B CA 1
ATOM 4188 C C . GLY B 1 204 ? 5.531 -17.469 -11.438 1 95 204 GLY B C 1
ATOM 4189 O O . GLY B 1 204 ? 6.383 -16.641 -11.094 1 95 204 GLY B O 1
ATOM 4190 N N . ALA B 1 205 ? 5.273 -17.766 -12.664 1 94.19 205 ALA B N 1
ATOM 4191 C CA . ALA B 1 205 ? 6.039 -17.172 -13.75 1 94.19 205 ALA B CA 1
ATOM 4192 C C . ALA B 1 205 ? 5.82 -15.656 -13.805 1 94.19 205 ALA B C 1
ATOM 4194 O O . ALA B 1 205 ? 6.77 -14.898 -14.008 1 94.19 205 ALA B O 1
ATOM 4195 N N . THR B 1 206 ? 4.637 -15.242 -13.625 1 92.38 206 THR B N 1
ATOM 4196 C CA . THR B 1 206 ? 4.309 -13.82 -13.648 1 92.38 206 THR B CA 1
ATOM 4197 C C . THR B 1 206 ? 4.992 -13.086 -12.5 1 92.38 206 THR B C 1
ATOM 4199 O O . THR B 1 206 ? 5.582 -12.016 -12.703 1 92.38 206 THR B O 1
ATOM 4202 N N . THR B 1 207 ? 4.922 -13.625 -11.344 1 95.31 207 THR B N 1
ATOM 4203 C CA . THR B 1 207 ? 5.582 -13.039 -10.188 1 95.31 207 THR B CA 1
ATOM 4204 C C . THR B 1 207 ? 7.094 -12.992 -10.391 1 95.31 207 THR B C 1
ATOM 4206 O O . THR B 1 207 ? 7.746 -12.016 -10.016 1 95.31 207 THR B O 1
ATOM 4209 N N . ALA B 1 208 ? 7.605 -14.039 -10.992 1 96.62 208 ALA B N 1
ATOM 4210 C CA . ALA B 1 208 ? 9.039 -14.086 -11.266 1 96.62 208 ALA B CA 1
ATOM 4211 C C . ALA B 1 208 ? 9.461 -12.93 -12.172 1 96.62 208 ALA B C 1
ATOM 4213 O O . ALA B 1 208 ? 10.492 -12.305 -11.938 1 96.62 208 ALA B O 1
ATOM 4214 N N . VAL B 1 209 ? 8.695 -12.633 -13.125 1 94.75 209 VAL B N 1
ATOM 4215 C CA . VAL B 1 209 ? 9 -11.547 -14.047 1 94.75 209 VAL B CA 1
ATOM 4216 C C . VAL B 1 209 ? 8.977 -10.211 -13.297 1 94.75 209 VAL B C 1
ATOM 4218 O O . VAL B 1 209 ? 9.898 -9.398 -13.43 1 94.75 209 VAL B O 1
ATOM 4221 N N . ALA B 1 210 ? 7.953 -10 -12.531 1 94.75 210 ALA B N 1
ATOM 4222 C CA . ALA B 1 210 ? 7.82 -8.75 -11.781 1 94.75 210 ALA B CA 1
ATOM 4223 C C . ALA B 1 210 ? 8.992 -8.562 -10.82 1 94.75 210 ALA B C 1
ATOM 4225 O O . ALA B 1 210 ? 9.586 -7.484 -10.758 1 94.75 210 ALA B O 1
ATOM 4226 N N . VAL B 1 211 ? 9.344 -9.656 -10.125 1 96.19 211 VAL B N 1
ATOM 4227 C CA . VAL B 1 211 ? 10.414 -9.586 -9.133 1 96.19 211 VAL B CA 1
ATOM 4228 C C . VAL B 1 211 ? 11.766 -9.438 -9.828 1 96.19 211 VAL B C 1
ATOM 4230 O O . VAL B 1 211 ? 12.633 -8.703 -9.359 1 96.19 211 VAL B O 1
ATOM 4233 N N . PHE B 1 212 ? 11.922 -10.094 -10.992 1 95.75 212 PHE B N 1
ATOM 4234 C CA . PHE B 1 212 ? 13.156 -9.969 -11.766 1 95.75 212 PHE B CA 1
ATOM 4235 C C . PHE B 1 212 ? 13.438 -8.516 -12.117 1 95.75 212 PHE B C 1
ATOM 4237 O O . PHE B 1 212 ? 14.539 -8.016 -11.891 1 95.75 212 PHE B O 1
ATOM 4244 N N . PHE B 1 213 ? 12.461 -7.82 -12.57 1 93.5 213 PHE B N 1
ATOM 4245 C CA . PHE B 1 213 ? 12.656 -6.457 -13.039 1 93.5 213 PHE B CA 1
ATOM 4246 C C . PHE B 1 213 ? 12.812 -5.496 -11.867 1 93.5 213 PHE B C 1
ATOM 4248 O O . PHE B 1 213 ? 13.516 -4.488 -11.969 1 93.5 213 PHE B O 1
ATOM 4255 N N . HIS B 1 214 ? 12.164 -5.762 -10.781 1 93.38 214 HIS B N 1
ATOM 4256 C CA . HIS B 1 214 ? 12.312 -4.824 -9.672 1 93.38 214 HIS B CA 1
ATOM 4257 C C . HIS B 1 214 ? 13.656 -5.012 -8.977 1 93.38 214 HIS B C 1
ATOM 4259 O O . HIS B 1 214 ? 14.203 -4.062 -8.406 1 93.38 214 HIS B O 1
ATOM 4265 N N . GLU B 1 215 ? 14.273 -6.211 -9.125 1 94.88 215 GLU B N 1
ATOM 4266 C CA . GLU B 1 215 ? 15.57 -6.477 -8.5 1 94.88 215 GLU B CA 1
ATOM 4267 C C . GLU B 1 215 ? 16.688 -5.711 -9.211 1 94.88 215 GLU B C 1
ATOM 4269 O O . GLU B 1 215 ? 17.688 -5.355 -8.586 1 94.88 215 GLU B O 1
ATOM 4274 N N . ILE B 1 216 ? 16.484 -5.348 -10.422 1 93.56 216 ILE B N 1
ATOM 4275 C CA . ILE B 1 216 ? 17.531 -4.664 -11.18 1 93.56 216 ILE B CA 1
ATOM 4276 C C . ILE B 1 216 ? 17.766 -3.273 -10.586 1 93.56 216 ILE B C 1
ATOM 4278 O O . ILE B 1 216 ? 18.844 -3 -10.047 1 93.56 216 ILE B O 1
ATOM 4282 N N . PRO B 1 217 ? 16.781 -2.432 -10.617 1 91.94 217 PRO B N 1
ATOM 4283 C CA . PRO B 1 217 ? 17.031 -1.12 -10.016 1 91.94 217 PRO B CA 1
ATOM 4284 C C . PRO B 1 217 ? 17.328 -1.202 -8.516 1 91.94 217 PRO B C 1
ATOM 4286 O O . PRO B 1 217 ? 18.078 -0.385 -7.984 1 91.94 217 PRO B O 1
ATOM 4289 N N . HIS B 1 218 ? 16.766 -2.158 -7.824 1 92.25 218 HIS B N 1
ATOM 4290 C CA . HIS B 1 218 ? 16.984 -2.336 -6.395 1 92.25 218 HIS B CA 1
ATOM 4291 C C . HIS B 1 218 ? 18.453 -2.623 -6.094 1 92.25 218 HIS B C 1
ATOM 4293 O O . HIS B 1 218 ? 19.062 -1.982 -5.227 1 92.25 218 HIS B O 1
ATOM 4299 N N . GLU B 1 219 ? 19.078 -3.469 -6.801 1 92.06 219 GLU B N 1
ATOM 4300 C CA . GLU B 1 219 ? 20.469 -3.83 -6.594 1 92.06 219 GLU B CA 1
ATOM 4301 C C . GLU B 1 219 ? 21.406 -2.695 -7.012 1 92.06 219 GLU B C 1
ATOM 4303 O O . GLU B 1 219 ? 22.453 -2.486 -6.398 1 92.06 219 GLU B O 1
ATOM 4308 N N . VAL B 1 220 ? 20.984 -2.064 -8.062 1 90.62 220 VAL B N 1
ATOM 4309 C CA . VAL B 1 220 ? 21.797 -0.929 -8.492 1 90.62 220 VAL B CA 1
ATOM 4310 C C . VAL B 1 220 ? 21.781 0.149 -7.41 1 90.62 220 VAL B C 1
ATOM 4312 O O . VAL B 1 220 ? 22.828 0.738 -7.102 1 90.62 220 VAL B O 1
ATOM 4315 N N . GLY B 1 221 ? 20.641 0.414 -6.859 1 90 221 GLY B N 1
ATOM 4316 C CA . GLY B 1 221 ? 20.531 1.379 -5.777 1 90 221 GLY B CA 1
ATOM 4317 C C . GLY B 1 221 ? 21.344 0.998 -4.559 1 90 221 GLY B C 1
ATOM 4318 O O . GLY B 1 221 ? 22.078 1.826 -4.008 1 90 221 GLY B O 1
ATOM 4319 N N . ASP B 1 222 ? 21.266 -0.175 -4.109 1 91.38 222 ASP B N 1
ATOM 4320 C CA . ASP B 1 222 ? 22.016 -0.662 -2.953 1 91.38 222 ASP B CA 1
ATOM 4321 C C . ASP B 1 222 ? 23.516 -0.614 -3.209 1 91.38 222 ASP B C 1
ATOM 4323 O O . ASP B 1 222 ? 24.297 -0.253 -2.322 1 91.38 222 ASP B O 1
ATOM 4327 N N . TYR B 1 223 ? 23.828 -1.024 -4.387 1 91.06 223 TYR B N 1
ATOM 4328 C CA . TYR B 1 223 ? 25.219 -0.973 -4.805 1 91.06 223 TYR B CA 1
ATOM 4329 C C . TYR B 1 223 ? 25.781 0.443 -4.688 1 91.06 223 TYR B C 1
ATOM 4331 O O . TYR B 1 223 ? 26.859 0.65 -4.148 1 91.06 223 TYR B O 1
ATOM 4339 N N . ALA B 1 224 ? 25.062 1.346 -5.152 1 87.12 224 ALA B N 1
ATOM 4340 C CA . ALA B 1 224 ? 25.469 2.748 -5.105 1 87.12 224 ALA B CA 1
ATOM 4341 C C . ALA B 1 224 ? 25.609 3.229 -3.664 1 87.12 224 ALA B C 1
ATOM 4343 O O . ALA B 1 224 ? 26.562 3.932 -3.334 1 87.12 224 ALA B O 1
ATOM 4344 N N . ILE B 1 225 ? 24.75 2.852 -2.824 1 85.75 225 ILE B N 1
ATOM 4345 C CA . ILE B 1 225 ? 24.781 3.244 -1.42 1 85.75 225 ILE B CA 1
ATOM 4346 C C . ILE B 1 225 ? 26.016 2.672 -0.74 1 85.75 225 ILE B C 1
ATOM 4348 O O . ILE B 1 225 ? 26.688 3.369 0.02 1 85.75 225 ILE B O 1
ATOM 4352 N N . LEU B 1 226 ? 26.312 1.451 -1.004 1 91.12 226 LEU B N 1
ATOM 4353 C CA . LEU B 1 226 ? 27.469 0.805 -0.395 1 91.12 226 LEU B CA 1
ATOM 4354 C C . LEU B 1 226 ? 28.766 1.46 -0.86 1 91.12 226 LEU B C 1
ATOM 4356 O O . LEU B 1 226 ? 29.656 1.724 -0.05 1 91.12 226 LEU B O 1
ATOM 4360 N N . VAL B 1 227 ? 28.844 1.795 -2.115 1 89.44 227 VAL B N 1
ATOM 4361 C CA . VAL B 1 227 ? 30.031 2.445 -2.654 1 89.44 227 VAL B CA 1
ATOM 4362 C C . VAL B 1 227 ? 30.188 3.832 -2.037 1 89.44 227 VAL B C 1
ATOM 4364 O O . VAL B 1 227 ? 31.281 4.223 -1.644 1 89.44 227 VAL B O 1
ATOM 4367 N N . GLN B 1 228 ? 29.141 4.449 -1.894 1 85.06 228 GLN B N 1
ATOM 4368 C CA . GLN B 1 228 ? 29.156 5.777 -1.289 1 85.06 228 GLN B CA 1
ATOM 4369 C C . GLN B 1 228 ? 29.531 5.699 0.191 1 85.06 228 GLN B C 1
ATOM 4371 O O . GLN B 1 228 ? 30.031 6.672 0.762 1 85.06 228 GLN B O 1
ATOM 4376 N N . SER B 1 229 ? 29.234 4.613 0.732 1 88.19 229 SER B N 1
ATOM 4377 C CA . SER B 1 229 ? 29.547 4.414 2.146 1 88.19 229 SER B CA 1
ATOM 4378 C C . SER B 1 229 ? 30.984 3.957 2.346 1 88.19 229 SER B C 1
ATOM 4380 O O . SER B 1 229 ? 31.391 3.625 3.463 1 88.19 229 SER B O 1
ATOM 4382 N N . GLY B 1 230 ? 31.734 3.771 1.207 1 88.75 230 GLY B N 1
ATOM 4383 C CA . GLY B 1 230 ? 33.156 3.514 1.324 1 88.75 230 GLY B CA 1
ATOM 4384 C C . GLY B 1 230 ? 33.562 2.115 0.887 1 88.75 230 GLY B C 1
ATOM 4385 O O . GLY B 1 230 ? 34.719 1.752 0.93 1 88.75 230 GLY B O 1
ATOM 4386 N N . PHE B 1 231 ? 32.594 1.386 0.489 1 91.69 231 PHE B N 1
ATOM 4387 C CA . PHE B 1 231 ? 32.906 0.055 -0.012 1 91.69 231 PHE B CA 1
ATOM 4388 C C . PHE B 1 231 ? 33.531 0.135 -1.396 1 91.69 231 PHE B C 1
ATOM 4390 O O . PHE B 1 231 ? 33.219 1.021 -2.186 1 91.69 231 PHE B O 1
ATOM 4397 N N . SER B 1 232 ? 34.438 -0.799 -1.615 1 91.69 232 SER B N 1
ATOM 4398 C CA . SER B 1 232 ? 34.906 -0.948 -2.986 1 91.69 232 SER B CA 1
ATOM 4399 C C . SER B 1 232 ? 33.844 -1.546 -3.885 1 91.69 232 SER B C 1
ATOM 4401 O O . SER B 1 232 ? 32.875 -2.152 -3.395 1 91.69 232 SER B O 1
ATOM 4403 N N . LYS B 1 233 ? 33.969 -1.391 -5.156 1 90.25 233 LYS B N 1
ATOM 4404 C CA . LYS B 1 233 ? 33.031 -1.94 -6.121 1 90.25 233 LYS B CA 1
ATOM 4405 C C . LYS B 1 233 ? 32.875 -3.447 -5.941 1 90.25 233 LYS B C 1
ATOM 4407 O O . LYS B 1 233 ? 31.75 -3.961 -5.902 1 90.25 233 LYS B O 1
ATOM 4412 N N . LYS B 1 234 ? 33.938 -4.098 -5.797 1 92.5 234 LYS B N 1
ATOM 4413 C CA . LYS B 1 234 ? 33.938 -5.551 -5.66 1 92.5 234 LYS B CA 1
ATOM 4414 C C . LYS B 1 234 ? 33.25 -5.973 -4.371 1 92.5 234 LYS B C 1
ATOM 4416 O O . LYS B 1 234 ? 32.438 -6.906 -4.375 1 92.5 234 LYS B O 1
ATOM 4421 N N . LYS B 1 235 ? 33.531 -5.305 -3.359 1 93.94 235 LYS B N 1
ATOM 4422 C CA . LYS B 1 235 ? 32.906 -5.641 -2.078 1 93.94 235 LYS B CA 1
ATOM 4423 C C . LYS B 1 235 ? 31.406 -5.367 -2.098 1 93.94 235 LYS B C 1
ATOM 4425 O O . LYS B 1 235 ? 30.625 -6.121 -1.52 1 93.94 235 LYS B O 1
ATOM 4430 N N . ALA B 1 236 ? 31.094 -4.223 -2.709 1 93.44 236 ALA B N 1
ATOM 4431 C CA . ALA B 1 236 ? 29.688 -3.885 -2.828 1 93.44 236 ALA B CA 1
ATOM 4432 C C . ALA B 1 236 ? 28.922 -4.949 -3.621 1 93.44 236 ALA B C 1
ATOM 4434 O O . ALA B 1 236 ? 27.828 -5.363 -3.232 1 93.44 236 ALA B O 1
ATOM 4435 N N . MET B 1 237 ? 29.547 -5.426 -4.629 1 91.81 237 MET B N 1
ATOM 4436 C CA . MET B 1 237 ? 28.922 -6.457 -5.449 1 91.81 237 MET B CA 1
ATOM 4437 C C . MET B 1 237 ? 28.797 -7.77 -4.68 1 91.81 237 MET B C 1
ATOM 4439 O O . MET B 1 237 ? 27.766 -8.438 -4.73 1 91.81 237 MET B O 1
ATOM 4443 N N . MET B 1 238 ? 29.781 -8.148 -4.02 1 93.62 238 MET B N 1
ATOM 4444 C CA . MET B 1 238 ? 29.781 -9.383 -3.242 1 93.62 238 MET B CA 1
ATOM 4445 C C . MET B 1 238 ? 28.719 -9.32 -2.139 1 93.62 238 MET B C 1
ATOM 4447 O O . MET B 1 238 ? 28.094 -10.336 -1.812 1 93.62 238 MET B O 1
ATOM 4451 N N . ALA B 1 239 ? 28.594 -8.148 -1.589 1 94.44 239 ALA B N 1
ATOM 4452 C CA . ALA B 1 239 ? 27.578 -7.969 -0.558 1 94.44 239 ALA B CA 1
ATOM 4453 C C . ALA B 1 239 ? 26.188 -8.242 -1.112 1 94.44 239 ALA B C 1
ATOM 4455 O O . ALA B 1 239 ? 25.344 -8.836 -0.431 1 94.44 239 ALA B O 1
ATOM 4456 N N . GLN B 1 240 ? 25.969 -7.816 -2.312 1 92.88 240 GLN B N 1
ATOM 4457 C CA . GLN B 1 240 ? 24.688 -8.07 -2.953 1 92.88 240 GLN B CA 1
ATOM 4458 C C . GLN B 1 240 ? 24.453 -9.562 -3.152 1 92.88 240 GLN B C 1
ATOM 4460 O O . GLN B 1 240 ? 23.328 -10.055 -2.977 1 92.88 240 GLN B O 1
ATOM 4465 N N . PHE B 1 241 ? 25.5 -10.266 -3.447 1 93.69 241 PHE B N 1
ATOM 4466 C CA . PHE B 1 241 ? 25.391 -11.711 -3.602 1 93.69 241 PHE B CA 1
ATOM 4467 C C . PHE B 1 241 ? 25.109 -12.375 -2.262 1 93.69 241 PHE B C 1
ATOM 4469 O O . PHE B 1 241 ? 24.391 -13.367 -2.197 1 93.69 241 PHE B O 1
ATOM 4476 N N . THR B 1 242 ? 25.625 -11.836 -1.283 1 94.12 242 THR B N 1
ATOM 4477 C CA . THR B 1 242 ? 25.391 -12.375 0.051 1 94.12 242 THR B CA 1
ATOM 4478 C C . THR B 1 242 ? 23.938 -12.211 0.453 1 94.12 242 THR B C 1
ATOM 4480 O O . THR B 1 242 ? 23.328 -13.125 1.019 1 94.12 242 THR B O 1
ATOM 4483 N N . THR B 1 243 ? 23.406 -11.055 0.132 1 94.69 243 THR B N 1
ATOM 4484 C CA . THR B 1 243 ? 22.016 -10.82 0.501 1 94.69 243 THR B CA 1
ATOM 4485 C C . THR B 1 243 ? 21.078 -11.711 -0.312 1 94.69 243 THR B C 1
ATOM 4487 O O . THR B 1 243 ? 19.953 -11.984 0.105 1 94.69 243 THR B O 1
ATOM 4490 N N . ALA B 1 244 ? 21.594 -12.188 -1.462 1 94.81 244 ALA B N 1
ATOM 4491 C CA . ALA B 1 244 ? 20.812 -13.078 -2.316 1 94.81 244 ALA B CA 1
ATOM 4492 C C . ALA B 1 244 ? 20.594 -14.43 -1.637 1 94.81 244 ALA B C 1
ATOM 4494 O O . ALA B 1 244 ? 19.656 -15.164 -1.993 1 94.81 244 ALA B O 1
ATOM 4495 N N . VAL B 1 245 ? 21.375 -14.773 -0.676 1 96.25 245 VAL B N 1
ATOM 4496 C CA . VAL B 1 245 ? 21.188 -15.977 0.12 1 96.25 245 VAL B CA 1
ATOM 4497 C C . VAL B 1 245 ? 19.844 -15.93 0.826 1 96.25 245 VAL B C 1
ATOM 4499 O O . VAL B 1 245 ? 19.172 -16.953 0.999 1 96.25 245 VAL B O 1
ATOM 4502 N N . GLY B 1 246 ? 19.484 -14.742 1.167 1 97.12 246 GLY B N 1
ATOM 4503 C CA . GLY B 1 246 ? 18.172 -14.562 1.766 1 97.12 246 GLY B CA 1
ATOM 4504 C C . GLY B 1 246 ? 17.047 -15.047 0.874 1 97.12 246 GLY B C 1
ATOM 4505 O O . GLY B 1 246 ? 16.062 -15.625 1.355 1 97.12 246 GLY B O 1
ATOM 4506 N N . ALA B 1 247 ? 17.172 -14.828 -0.385 1 97.94 247 ALA B N 1
ATOM 4507 C CA . ALA B 1 247 ? 16.156 -15.25 -1.335 1 97.94 247 ALA B CA 1
ATOM 4508 C C . ALA B 1 247 ? 16.047 -16.781 -1.37 1 97.94 247 ALA B C 1
ATOM 4510 O O . ALA B 1 247 ? 14.938 -17.328 -1.378 1 97.94 247 ALA B O 1
ATOM 4511 N N . PHE B 1 248 ? 17.141 -17.406 -1.358 1 98 248 PHE B N 1
ATOM 4512 C CA . PHE B 1 248 ? 17.125 -18.859 -1.364 1 98 248 PHE B CA 1
ATOM 4513 C C . PHE B 1 248 ? 16.578 -19.406 -0.052 1 98 248 PHE B C 1
ATOM 4515 O O . PHE B 1 248 ? 15.805 -20.359 -0.048 1 98 248 PHE B O 1
ATOM 4522 N N . LEU B 1 249 ? 17.016 -18.812 1.008 1 98 249 LEU B N 1
ATOM 4523 C CA . LEU B 1 249 ? 16.469 -19.219 2.297 1 98 249 LEU B CA 1
ATOM 4524 C C . LEU B 1 249 ? 14.945 -19.062 2.309 1 98 249 LEU B C 1
ATOM 4526 O O . LEU B 1 249 ? 14.227 -19.969 2.754 1 98 249 LEU B O 1
ATOM 4530 N N . GLY B 1 250 ? 14.492 -17.922 1.814 1 98.12 250 GLY B N 1
ATOM 4531 C CA . GLY B 1 250 ? 13.055 -17.719 1.709 1 98.12 250 GLY B CA 1
ATOM 4532 C C . GLY B 1 250 ? 12.367 -18.734 0.829 1 98.12 250 GLY B C 1
ATOM 4533 O O . GLY B 1 250 ? 11.281 -19.219 1.154 1 98.12 250 GLY B O 1
ATOM 4534 N N . THR B 1 251 ? 13 -19.047 -0.234 1 98.44 251 THR B N 1
ATOM 4535 C CA . THR B 1 251 ? 12.453 -20.031 -1.156 1 98.44 251 THR B CA 1
ATOM 4536 C C . THR B 1 251 ? 12.336 -21.406 -0.48 1 98.44 251 THR B C 1
ATOM 4538 O O . THR B 1 251 ? 11.289 -22.047 -0.563 1 98.44 251 THR B O 1
ATOM 4541 N N . PHE B 1 252 ? 13.344 -21.812 0.211 1 98.19 252 PHE B N 1
ATOM 4542 C CA . PHE B 1 252 ? 13.328 -23.109 0.877 1 98.19 252 PHE B CA 1
ATOM 4543 C C . PHE B 1 252 ? 12.289 -23.125 1.996 1 98.19 252 PHE B C 1
ATOM 4545 O O . PHE B 1 252 ? 11.586 -24.125 2.176 1 98.19 252 PHE B O 1
ATOM 4552 N N . ILE B 1 253 ? 12.219 -22.078 2.73 1 97.62 253 ILE B N 1
ATOM 4553 C CA . ILE B 1 253 ? 11.195 -21.984 3.766 1 97.62 253 ILE B CA 1
ATOM 4554 C C . ILE B 1 253 ? 9.812 -22.062 3.131 1 97.62 253 ILE B C 1
ATOM 4556 O O . ILE B 1 253 ? 8.93 -22.766 3.621 1 97.62 253 ILE B O 1
ATOM 4560 N N . GLY B 1 254 ? 9.609 -21.312 2.072 1 97.38 254 GLY B N 1
ATOM 4561 C CA . GLY B 1 254 ? 8.352 -21.344 1.353 1 97.38 254 GLY B CA 1
ATOM 4562 C C . GLY B 1 254 ? 7.988 -22.734 0.856 1 97.38 254 GLY B C 1
ATOM 4563 O O . GLY B 1 254 ? 6.844 -23.172 0.992 1 97.38 254 GLY B O 1
ATOM 4564 N N . ILE B 1 255 ? 8.969 -23.422 0.28 1 97.06 255 ILE B N 1
ATOM 4565 C CA . ILE B 1 255 ? 8.758 -24.781 -0.21 1 97.06 255 ILE B CA 1
ATOM 4566 C C . ILE B 1 255 ? 8.367 -25.703 0.949 1 97.06 255 ILE B C 1
ATOM 4568 O O . ILE B 1 255 ? 7.43 -26.5 0.827 1 97.06 255 ILE B O 1
ATOM 4572 N N . MET B 1 256 ? 9.047 -25.547 2.049 1 96.88 256 MET B N 1
ATOM 4573 C CA . MET B 1 256 ? 8.742 -26.375 3.219 1 96.88 256 MET B CA 1
ATOM 4574 C C . MET B 1 256 ? 7.32 -26.125 3.705 1 96.88 256 MET B C 1
ATOM 4576 O O . MET B 1 256 ? 6.605 -27.062 4.055 1 96.88 256 MET B O 1
ATOM 4580 N N . ILE B 1 257 ? 6.918 -24.938 3.715 1 94.94 257 ILE B N 1
ATOM 4581 C CA . ILE B 1 257 ? 5.574 -24.562 4.16 1 94.94 257 ILE B CA 1
ATOM 4582 C C . ILE B 1 257 ? 4.539 -25.172 3.213 1 94.94 257 ILE B C 1
ATOM 4584 O O . ILE B 1 257 ? 3.553 -25.766 3.66 1 94.94 257 ILE B O 1
ATOM 4588 N N . GLU B 1 258 ? 4.75 -25.047 1.956 1 93.56 258 GLU B N 1
ATOM 4589 C CA . GLU B 1 258 ? 3.811 -25.531 0.95 1 93.56 258 GLU B CA 1
ATOM 4590 C C . GLU B 1 258 ? 3.727 -27.047 0.956 1 93.56 258 GLU B C 1
ATOM 4592 O O . GLU B 1 258 ? 2.635 -27.625 0.886 1 93.56 258 GLU B O 1
ATOM 4597 N N . GLU B 1 259 ? 4.852 -27.688 1.048 1 93.31 259 GLU B N 1
ATOM 4598 C CA . GLU B 1 259 ? 4.883 -29.141 1.078 1 93.31 259 GLU B CA 1
ATOM 4599 C C . GLU B 1 259 ? 4.219 -29.688 2.342 1 93.31 259 GLU B C 1
ATOM 4601 O O . GLU B 1 259 ? 3.533 -30.703 2.301 1 93.31 259 GLU B O 1
ATOM 4606 N N . SER B 1 260 ? 4.453 -29.031 3.428 1 90.44 260 SER B N 1
ATOM 4607 C CA . SER B 1 260 ? 3.82 -29.438 4.68 1 90.44 260 SER B CA 1
ATOM 4608 C C . SER B 1 260 ? 2.309 -29.25 4.617 1 90.44 260 SER B C 1
ATOM 4610 O O . SER B 1 260 ? 1.557 -30.062 5.152 1 90.44 260 SER B O 1
ATOM 4612 N N . SER B 1 261 ? 1.875 -28.203 4.008 1 86.19 261 SER B N 1
ATOM 4613 C CA . SER B 1 261 ? 0.448 -27.938 3.854 1 86.19 261 SER B CA 1
ATOM 4614 C C . SER B 1 261 ? -0.212 -29 2.967 1 86.19 261 SER B C 1
ATOM 4616 O O . SER B 1 261 ? -1.332 -29.438 3.24 1 86.19 261 SER B O 1
ATOM 4618 N N . LEU B 1 262 ? 0.445 -29.406 1.92 1 83.62 262 LEU B N 1
ATOM 4619 C CA . LEU B 1 262 ? -0.07 -30.422 1.006 1 83.62 262 LEU B CA 1
ATOM 4620 C C . LEU B 1 262 ? -0.142 -31.781 1.69 1 83.62 262 LEU B C 1
ATOM 4622 O O . LEU B 1 262 ? -1.1 -32.531 1.49 1 83.62 262 LEU B O 1
ATOM 4626 N N . SER B 1 263 ? 0.815 -32.031 2.48 1 82.5 263 SER B N 1
ATOM 4627 C CA . SER B 1 263 ? 0.854 -33.312 3.199 1 82.5 263 SER B CA 1
ATOM 4628 C C . SER B 1 263 ? -0.272 -33.406 4.223 1 82.5 263 SER B C 1
ATOM 4630 O O . SER B 1 263 ? -0.856 -34.469 4.418 1 82.5 263 SER B O 1
ATOM 4632 N N . SER B 1 264 ? -0.587 -32.281 4.812 1 76.62 264 SER B N 1
ATOM 4633 C CA . SER B 1 264 ? -1.653 -32.25 5.809 1 76.62 264 SER B CA 1
ATOM 4634 C C . SER B 1 264 ? -3.016 -32.5 5.168 1 76.62 264 SER B C 1
ATOM 4636 O O . SER B 1 264 ? -3.875 -33.156 5.762 1 76.62 264 SER B O 1
ATOM 4638 N N . VAL B 1 265 ? -3.223 -32.062 4.02 1 74.5 265 VAL B N 1
ATOM 4639 C CA . VAL B 1 265 ? -4.473 -32.25 3.297 1 74.5 265 VAL B CA 1
ATOM 4640 C C . VAL B 1 265 ? -4.633 -33.75 2.953 1 74.5 265 VAL B C 1
ATOM 4642 O O . VAL B 1 265 ? -5.715 -34.312 3.123 1 74.5 265 VAL B O 1
ATOM 4645 N N . VAL B 1 266 ? -3.598 -34.344 2.492 1 68.69 266 VAL B N 1
ATOM 4646 C CA . VAL B 1 266 ? -3.619 -35.75 2.111 1 68.69 266 VAL B CA 1
ATOM 4647 C C . VAL B 1 266 ? -3.889 -36.594 3.342 1 68.69 266 VAL B C 1
ATOM 4649 O O . VAL B 1 266 ? -4.664 -37.562 3.277 1 68.69 266 VAL B O 1
ATOM 4652 N N . ALA B 1 267 ? -3.342 -36.156 4.473 1 70.44 267 ALA B N 1
ATOM 4653 C CA . ALA B 1 267 ? -3.521 -36.938 5.711 1 70.44 267 ALA B CA 1
ATOM 4654 C C . ALA B 1 267 ? -4.957 -36.812 6.219 1 70.44 267 ALA B C 1
ATOM 4656 O O . ALA B 1 267 ? -5.52 -37.781 6.723 1 70.44 267 ALA B O 1
ATOM 4657 N N . GLU B 1 268 ? -5.516 -35.594 6.082 1 71.5 268 GLU B N 1
ATOM 4658 C CA . GLU B 1 268 ? -6.891 -35.375 6.516 1 71.5 268 GLU B CA 1
ATOM 4659 C C . GLU B 1 268 ? -7.883 -36.125 5.637 1 71.5 268 GLU B C 1
ATOM 4661 O O . GLU B 1 268 ? -8.898 -36.625 6.125 1 71.5 268 GLU B O 1
ATOM 4666 N N . GLU B 1 269 ? -7.629 -36.125 4.332 1 67.5 269 GLU B N 1
ATOM 4667 C CA . GLU B 1 269 ? -8.484 -36.844 3.406 1 67.5 269 GLU B CA 1
ATOM 4668 C C . GLU B 1 269 ? -8.461 -38.344 3.693 1 67.5 269 GLU B C 1
ATOM 4670 O O . GLU B 1 269 ? -9.461 -39.031 3.51 1 67.5 269 GLU B O 1
ATOM 4675 N N . LYS B 1 270 ? -7.348 -38.844 4.113 1 65.5 270 LYS B N 1
ATOM 4676 C CA . LYS B 1 270 ? -7.215 -40.281 4.441 1 65.5 270 LYS B CA 1
ATOM 4677 C C . LYS B 1 270 ? -7.914 -40.594 5.758 1 65.5 270 LYS B C 1
ATOM 4679 O O . LYS B 1 270 ? -8.391 -41.719 5.945 1 65.5 270 LYS B O 1
ATOM 4684 N N . ASN B 1 271 ? -7.887 -39.531 6.543 1 60.66 271 ASN B N 1
ATOM 4685 C CA . ASN B 1 271 ? -8.531 -39.75 7.832 1 60.66 271 ASN B CA 1
ATOM 4686 C C . ASN B 1 271 ? -9.969 -39.219 7.844 1 60.66 271 ASN B C 1
ATOM 4688 O O . ASN B 1 271 ? -10.188 -38 7.734 1 60.66 271 ASN B O 1
ATOM 4692 N N . ALA B 1 272 ? -10.969 -39.781 7.086 1 57.69 272 ALA B N 1
ATOM 4693 C CA . ALA B 1 272 ? -12.367 -39.5 6.758 1 57.69 272 ALA B CA 1
ATOM 4694 C C . ALA B 1 272 ? -12.93 -38.406 7.656 1 57.69 272 ALA B C 1
ATOM 4696 O O . ALA B 1 272 ? -13.742 -37.594 7.215 1 57.69 272 ALA B O 1
ATOM 4697 N N . GLY B 1 273 ? -13.094 -38.406 8.891 1 49.88 273 GLY B N 1
ATOM 4698 C CA . GLY B 1 273 ? -13.977 -37.812 9.875 1 49.88 273 GLY B CA 1
ATOM 4699 C C . GLY B 1 273 ? -13.469 -36.469 10.383 1 49.88 273 GLY B C 1
ATOM 4700 O O . GLY B 1 273 ? -14.07 -35.875 11.273 1 49.88 273 GLY B O 1
ATOM 4701 N N . THR B 1 274 ? -12.406 -36.188 10.25 1 48.53 274 THR B N 1
ATOM 4702 C CA . THR B 1 274 ? -11.922 -35.062 11.039 1 48.53 274 THR B CA 1
ATOM 4703 C C . THR B 1 274 ? -12.117 -33.719 10.289 1 48.53 274 THR B C 1
ATOM 4705 O O . THR B 1 274 ? -11.844 -33.656 9.094 1 48.53 274 THR B O 1
ATOM 4708 N N . LYS B 1 275 ? -13.031 -33.031 10.773 1 49.84 275 LYS B N 1
ATOM 4709 C CA . LYS B 1 275 ? -13.359 -31.656 10.383 1 49.84 275 LYS B CA 1
ATOM 4710 C C . LYS B 1 275 ? -12.109 -30.875 9.984 1 49.84 275 LYS B C 1
ATOM 4712 O O . LYS B 1 275 ? -11.086 -30.953 10.672 1 49.84 275 LYS B O 1
ATOM 4717 N N . ALA B 1 276 ? -12 -30.672 8.664 1 53.81 276 ALA B N 1
ATOM 4718 C CA . ALA B 1 276 ? -10.922 -29.875 8.094 1 53.81 276 ALA B CA 1
ATOM 4719 C C . ALA B 1 276 ? -10.453 -28.812 9.094 1 53.81 276 ALA B C 1
ATOM 4721 O O . ALA B 1 276 ? -11.258 -28.047 9.625 1 53.81 276 ALA B O 1
ATOM 4722 N N . ASN B 1 277 ? -9.242 -29.016 9.898 1 64.44 277 ASN B N 1
ATOM 4723 C CA . ASN B 1 277 ? -8.648 -28.25 10.984 1 64.44 277 ASN B CA 1
ATOM 4724 C C . ASN B 1 277 ? -7.875 -27.047 10.445 1 64.44 277 ASN B C 1
ATOM 4726 O O . ASN B 1 277 ? -6.648 -27.078 10.359 1 64.44 277 ASN B O 1
ATOM 4730 N N . GLY B 1 278 ? -8.547 -26.234 9.625 1 71.88 278 GLY B N 1
ATOM 4731 C CA . GLY B 1 278 ? -7.816 -25.047 9.18 1 71.88 278 GLY B CA 1
ATOM 4732 C C . GLY B 1 278 ? -7.656 -24 10.266 1 71.88 278 GLY B C 1
ATOM 4733 O O . GLY B 1 278 ? -7.816 -24.297 11.453 1 71.88 278 GLY B O 1
ATOM 4734 N N . LEU B 1 279 ? -7.176 -22.906 9.93 1 78.12 279 LEU B N 1
ATOM 4735 C CA . LEU B 1 279 ? -6.867 -21.828 10.859 1 78.12 279 LEU B CA 1
ATOM 4736 C C . LEU B 1 279 ? -8.148 -21.188 11.398 1 78.12 279 LEU B C 1
ATOM 4738 O O . LEU B 1 279 ? -9.023 -20.797 10.625 1 78.12 279 LEU B O 1
ATOM 4742 N N . LEU B 1 280 ? -8.32 -21.156 12.695 1 79.94 280 LEU B N 1
ATOM 4743 C CA . LEU B 1 280 ? -9.383 -20.484 13.414 1 79.94 280 LEU B CA 1
ATOM 4744 C C . LEU B 1 280 ? -10.758 -20.922 12.914 1 79.94 280 LEU B C 1
ATOM 4746 O O . LEU B 1 280 ? -11.633 -20.094 12.68 1 79.94 280 LEU B O 1
ATOM 4750 N N . GLY B 1 281 ? -10.914 -22.188 12.539 1 75.56 281 GLY B N 1
ATOM 4751 C CA . GLY B 1 281 ? -12.203 -22.75 12.164 1 75.56 281 GLY B CA 1
ATOM 4752 C C . GLY B 1 281 ? -12.477 -22.656 10.672 1 75.56 281 GLY B C 1
ATOM 4753 O O . GLY B 1 281 ? -13.547 -23.062 10.211 1 75.56 281 GLY B O 1
ATOM 4754 N N . THR B 1 282 ? -11.531 -22.031 9.953 1 79.56 282 THR B N 1
ATOM 4755 C CA . THR B 1 282 ? -11.68 -21.984 8.508 1 79.56 282 THR B CA 1
ATOM 4756 C C . THR B 1 282 ? -10.883 -23.109 7.84 1 79.56 282 THR B C 1
ATOM 4758 O O . THR B 1 282 ? -10.203 -23.875 8.516 1 79.56 282 THR B O 1
ATOM 4761 N N . ASP B 1 283 ? -11.008 -23.234 6.52 1 79.69 283 ASP B N 1
ATOM 4762 C CA . ASP B 1 283 ? -10.266 -24.25 5.781 1 79.69 283 ASP B CA 1
ATOM 4763 C C . ASP B 1 283 ? -8.914 -23.719 5.32 1 79.69 283 ASP B C 1
ATOM 4765 O O . ASP B 1 283 ? -8.203 -24.391 4.562 1 79.69 283 ASP B O 1
ATOM 4769 N N . LEU B 1 284 ? -8.586 -22.578 5.863 1 86.44 284 LEU B N 1
ATOM 4770 C CA . LEU B 1 284 ? -7.328 -21.953 5.469 1 86.44 284 LEU B CA 1
ATOM 4771 C C . LEU B 1 284 ? -6.148 -22.641 6.156 1 86.44 284 LEU B C 1
ATOM 4773 O O . LEU B 1 284 ? -6.219 -22.953 7.344 1 86.44 284 LEU B O 1
ATOM 4777 N N . ARG B 1 285 ? -5.102 -22.859 5.391 1 86.69 285 ARG B N 1
ATOM 4778 C CA . ARG B 1 285 ? -3.852 -23.406 5.91 1 86.69 285 ARG B CA 1
ATOM 4779 C C . ARG B 1 285 ? -2.748 -22.344 5.895 1 86.69 285 ARG B C 1
ATOM 4781 O O . ARG B 1 285 ? -2.904 -21.281 5.285 1 86.69 285 ARG B O 1
ATOM 4788 N N . ILE B 1 286 ? -1.646 -22.641 6.516 1 88.06 286 ILE B N 1
ATOM 4789 C CA . ILE B 1 286 ? -0.533 -21.703 6.613 1 88.06 286 ILE B CA 1
ATOM 4790 C C . ILE B 1 286 ? 0.006 -21.391 5.219 1 88.06 286 ILE B C 1
ATOM 4792 O O . ILE B 1 286 ? 0.409 -20.266 4.938 1 88.06 286 ILE B O 1
ATOM 4796 N N . GLY B 1 287 ? 0.056 -22.375 4.391 1 89.25 287 GLY B N 1
ATOM 4797 C CA . GLY B 1 287 ? 0.51 -22.188 3.023 1 89.25 287 GLY B CA 1
ATOM 4798 C C . GLY B 1 287 ? -0.305 -21.156 2.26 1 89.25 287 GLY B C 1
ATOM 4799 O O . GLY B 1 287 ? 0.222 -20.453 1.391 1 89.25 287 GLY B O 1
ATOM 4800 N N . ASP B 1 288 ? -1.549 -21 2.664 1 91 288 ASP B N 1
ATOM 4801 C CA . ASP B 1 288 ? -2.457 -20.078 1.99 1 91 288 ASP B CA 1
ATOM 4802 C C . ASP B 1 288 ? -2.152 -18.641 2.373 1 91 288 ASP B C 1
ATOM 4804 O O . ASP B 1 288 ? -2.619 -17.703 1.716 1 91 288 ASP B O 1
ATOM 4808 N N . LEU B 1 289 ? -1.358 -18.469 3.379 1 93.94 289 LEU B N 1
ATOM 4809 C CA . LEU B 1 289 ? -1.118 -17.125 3.879 1 93.94 289 LEU B CA 1
ATOM 4810 C C . LEU B 1 289 ? 0.239 -16.609 3.412 1 93.94 289 LEU B C 1
ATOM 4812 O O . LEU B 1 289 ? 0.583 -15.445 3.658 1 93.94 289 LEU B O 1
ATOM 4816 N N . VAL B 1 290 ? 0.981 -17.438 2.691 1 94.81 290 VAL B N 1
ATOM 4817 C CA . VAL B 1 290 ? 2.312 -17.031 2.258 1 94.81 290 VAL B CA 1
ATOM 4818 C C . VAL B 1 290 ? 2.199 -15.969 1.168 1 94.81 290 VAL B C 1
ATOM 4820 O O . VAL B 1 290 ? 2.916 -14.961 1.19 1 94.81 290 VAL B O 1
ATOM 4823 N N . ILE B 1 291 ? 1.238 -16.141 0.282 1 94.12 291 ILE B N 1
ATOM 4824 C CA . ILE B 1 291 ? 1.056 -15.18 -0.797 1 94.12 291 ILE B CA 1
ATOM 4825 C C . ILE B 1 291 ? 0.563 -13.852 -0.226 1 94.12 291 ILE B C 1
ATOM 4827 O O . ILE B 1 291 ? 1.134 -12.797 -0.511 1 94.12 291 ILE B O 1
ATOM 4831 N N . PRO B 1 292 ? -0.447 -13.898 0.632 1 96.62 292 PRO B N 1
ATOM 4832 C CA . PRO B 1 292 ? -0.865 -12.641 1.253 1 96.62 292 PRO B CA 1
ATOM 4833 C C . PRO B 1 292 ? 0.269 -11.953 2.01 1 96.62 292 PRO B C 1
ATOM 4835 O O . PRO B 1 292 ? 0.42 -10.727 1.923 1 96.62 292 PRO B O 1
ATOM 4838 N N . PHE B 1 293 ? 1.038 -12.688 2.713 1 96.94 293 PHE B N 1
ATOM 4839 C CA . PHE B 1 293 ? 2.17 -12.133 3.447 1 96.94 293 PHE B CA 1
ATOM 4840 C C . PHE B 1 293 ? 3.154 -11.461 2.498 1 96.94 293 PHE B C 1
ATOM 4842 O O . PHE B 1 293 ? 3.578 -10.328 2.734 1 96.94 293 PHE B O 1
ATOM 4849 N N . ALA B 1 294 ? 3.484 -12.141 1.45 1 95.44 294 ALA B N 1
ATOM 4850 C CA . ALA B 1 294 ? 4.422 -11.602 0.469 1 95.44 294 ALA B CA 1
ATOM 4851 C C . ALA B 1 294 ? 3.859 -10.352 -0.203 1 95.44 294 ALA B C 1
ATOM 4853 O O . ALA B 1 294 ? 4.582 -9.375 -0.419 1 95.44 294 ALA B O 1
ATOM 4854 N N . ALA B 1 295 ? 2.562 -10.406 -0.558 1 97.25 295 ALA B N 1
ATOM 4855 C CA . ALA B 1 295 ? 1.911 -9.258 -1.183 1 97.25 295 ALA B CA 1
ATOM 4856 C C . ALA B 1 295 ? 1.999 -8.023 -0.29 1 97.25 295 ALA B C 1
ATOM 4858 O O . ALA B 1 295 ? 2.309 -6.93 -0.763 1 97.25 295 ALA B O 1
ATOM 4859 N N . GLY B 1 296 ? 1.748 -8.211 0.987 1 98.06 296 GLY B N 1
ATOM 4860 C CA . GLY B 1 296 ? 1.887 -7.117 1.936 1 98.06 296 GLY B CA 1
ATOM 4861 C C . GLY B 1 296 ? 3.297 -6.562 2.004 1 98.06 296 GLY B C 1
ATOM 4862 O O . GLY B 1 296 ? 3.488 -5.344 2.068 1 98.06 296 GLY B O 1
ATOM 4863 N N . GLY B 1 297 ? 4.227 -7.457 2.039 1 96.88 297 GLY B N 1
ATOM 4864 C CA . GLY B 1 297 ? 5.613 -7.027 2.014 1 96.88 297 GLY B CA 1
ATOM 4865 C C . GLY B 1 297 ? 5.969 -6.223 0.778 1 96.88 297 GLY B C 1
ATOM 4866 O O . GLY B 1 297 ? 6.617 -5.18 0.875 1 96.88 297 GLY B O 1
ATOM 4867 N N . PHE B 1 298 ? 5.512 -6.684 -0.355 1 96.88 298 PHE B N 1
ATOM 4868 C CA . PHE B 1 298 ? 5.781 -5.992 -1.611 1 96.88 298 PHE B CA 1
ATOM 4869 C C . PHE B 1 298 ? 5.105 -4.625 -1.631 1 96.88 298 PHE B C 1
ATOM 4871 O O . PHE B 1 298 ? 5.652 -3.666 -2.18 1 96.88 298 PHE B O 1
ATOM 4878 N N . LEU B 1 299 ? 3.945 -4.566 -1.044 1 98 299 LEU B N 1
ATOM 4879 C CA . LEU B 1 299 ? 3.266 -3.279 -0.939 1 98 299 LEU B CA 1
ATOM 4880 C C . LEU B 1 299 ? 4.105 -2.283 -0.145 1 98 299 LEU B C 1
ATOM 4882 O O . LEU B 1 299 ? 4.273 -1.136 -0.562 1 98 299 LEU B O 1
ATOM 4886 N N . TYR B 1 300 ? 4.625 -2.717 0.955 1 97.56 300 TYR B N 1
ATOM 4887 C CA . TYR B 1 300 ? 5.453 -1.84 1.773 1 97.56 300 TYR B CA 1
ATOM 4888 C C . TYR B 1 300 ? 6.684 -1.376 1.003 1 97.56 300 TYR B C 1
ATOM 4890 O O . TYR B 1 300 ? 7.023 -0.191 1.018 1 97.56 300 TYR B O 1
ATOM 4898 N N . ILE B 1 301 ? 7.332 -2.281 0.394 1 94.38 301 ILE B N 1
ATOM 4899 C CA . ILE B 1 301 ? 8.57 -1.988 -0.317 1 94.38 301 ILE B CA 1
ATOM 4900 C C . ILE B 1 301 ? 8.297 -0.986 -1.437 1 94.38 301 ILE B C 1
ATOM 4902 O O . ILE B 1 301 ? 9.023 0.002 -1.582 1 94.38 301 ILE B O 1
ATOM 4906 N N . ALA B 1 302 ? 7.27 -1.226 -2.186 1 97 302 ALA B N 1
ATOM 4907 C CA . ALA B 1 302 ? 6.957 -0.359 -3.32 1 97 302 ALA B CA 1
ATOM 4908 C C . ALA B 1 302 ? 6.508 1.021 -2.848 1 97 302 ALA B C 1
ATOM 4910 O O . ALA B 1 302 ? 6.867 2.035 -3.451 1 97 302 ALA B O 1
ATOM 4911 N N . THR B 1 303 ? 5.773 1.091 -1.788 1 97.44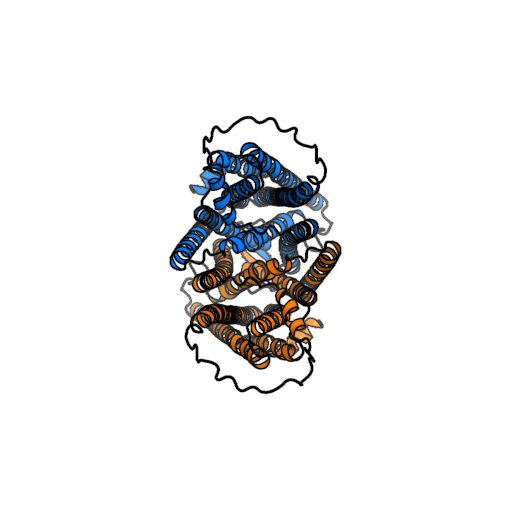 303 THR B N 1
ATOM 4912 C CA . THR B 1 303 ? 5.156 2.344 -1.37 1 97.44 303 THR B CA 1
ATOM 4913 C C . THR B 1 303 ? 6.051 3.082 -0.377 1 97.44 303 THR B C 1
ATOM 4915 O O . THR B 1 303 ? 6.715 4.055 -0.736 1 97.44 303 THR B O 1
ATOM 4918 N N . VAL B 1 304 ? 6.285 2.518 0.777 1 96.44 304 VAL B N 1
ATOM 4919 C CA . VAL B 1 304 ? 7.055 3.18 1.824 1 96.44 304 VAL B CA 1
ATOM 4920 C C . VAL B 1 304 ? 8.539 3.141 1.475 1 96.44 304 VAL B C 1
ATOM 4922 O O . VAL B 1 304 ? 9.266 4.109 1.708 1 96.44 304 VAL B O 1
ATOM 4925 N N . GLY B 1 305 ? 8.961 2.156 0.839 1 93.5 305 GLY B N 1
ATOM 4926 C CA . GLY B 1 305 ? 10.375 1.96 0.573 1 93.5 305 GLY B CA 1
ATOM 4927 C C . GLY B 1 305 ? 10.867 2.715 -0.649 1 93.5 305 GLY B C 1
ATOM 4928 O O . GLY B 1 305 ? 11.984 3.223 -0.666 1 93.5 305 GLY B O 1
ATOM 4929 N N . VAL B 1 306 ? 10.023 2.842 -1.663 1 94.12 306 VAL B N 1
ATOM 4930 C CA . VAL B 1 306 ? 10.57 3.281 -2.941 1 94.12 306 VAL B CA 1
ATOM 4931 C C . VAL B 1 306 ? 9.898 4.582 -3.375 1 94.12 306 VAL B C 1
ATOM 4933 O O . VAL B 1 306 ? 10.578 5.535 -3.77 1 94.12 306 VAL B O 1
ATOM 4936 N N . ILE B 1 307 ? 8.602 4.75 -3.256 1 96.25 307 ILE B N 1
ATOM 4937 C CA . ILE B 1 307 ? 7.844 5.855 -3.834 1 96.25 307 ILE B CA 1
ATOM 4938 C C . ILE B 1 307 ? 8.305 7.176 -3.215 1 96.25 307 ILE B C 1
ATOM 4940 O O . ILE B 1 307 ? 8.438 8.18 -3.912 1 96.25 307 ILE B O 1
ATOM 4944 N N . PRO B 1 308 ? 8.609 7.211 -1.925 1 94.5 308 PRO B N 1
ATOM 4945 C CA . PRO B 1 308 ? 9.086 8.484 -1.367 1 94.5 308 PRO B CA 1
ATOM 4946 C C . PRO B 1 308 ? 10.352 8.992 -2.061 1 94.5 308 PRO B C 1
ATOM 4948 O O . PRO B 1 308 ? 10.531 10.203 -2.205 1 94.5 308 PRO B O 1
ATOM 4951 N N . GLU B 1 309 ? 11.211 8.094 -2.508 1 91.19 309 GLU B N 1
ATOM 4952 C CA . GLU B 1 309 ? 12.406 8.5 -3.248 1 91.19 309 GLU B CA 1
ATOM 4953 C C . GLU B 1 309 ? 12.031 9.133 -4.586 1 91.19 309 GLU B C 1
ATOM 4955 O O . GLU B 1 309 ? 12.695 10.07 -5.039 1 91.19 309 GLU B O 1
ATOM 4960 N N . LEU B 1 310 ? 11 8.672 -5.145 1 95.56 310 LEU B N 1
ATOM 4961 C CA . LEU B 1 310 ? 10.555 9.188 -6.434 1 95.56 310 LEU B CA 1
ATOM 4962 C C . LEU B 1 310 ? 9.898 10.555 -6.277 1 95.56 310 LEU B C 1
ATOM 4964 O O . LEU B 1 310 ? 9.703 11.273 -7.258 1 95.56 310 LEU B O 1
ATOM 4968 N N . LEU B 1 311 ? 9.555 10.898 -5.062 1 94.94 311 LEU B N 1
ATOM 4969 C CA . LEU B 1 311 ? 8.883 12.164 -4.801 1 94.94 311 LEU B CA 1
ATOM 4970 C C . LEU B 1 311 ? 9.891 13.297 -4.66 1 94.94 311 LEU B C 1
ATOM 4972 O O . LEU B 1 311 ? 9.523 14.469 -4.695 1 94.94 311 LEU B O 1
ATOM 4976 N N . GLU B 1 312 ? 11.133 12.961 -4.547 1 91.88 312 GLU B N 1
ATOM 4977 C CA . GLU B 1 312 ? 12.164 13.977 -4.395 1 91.88 312 GLU B CA 1
ATOM 4978 C C . GLU B 1 312 ? 12.344 14.781 -5.684 1 91.88 312 GLU B C 1
ATOM 4980 O O . GLU B 1 312 ? 12.281 14.219 -6.781 1 91.88 312 GLU B O 1
ATOM 4985 N N . VAL B 1 313 ? 12.57 16.109 -5.492 1 92.06 313 VAL B N 1
ATOM 4986 C CA . VAL B 1 313 ? 12.719 17 -6.633 1 92.06 313 VAL B CA 1
ATOM 4987 C C . VAL B 1 313 ? 13.992 17.828 -6.473 1 92.06 313 VAL B C 1
ATOM 4989 O O . VAL B 1 313 ? 14.531 17.938 -5.371 1 92.06 313 VAL B O 1
ATOM 4992 N N . THR B 1 314 ? 14.523 18.391 -7.551 1 89.38 314 THR B N 1
ATOM 4993 C CA . THR B 1 314 ? 15.766 19.156 -7.551 1 89.38 314 THR B CA 1
ATOM 4994 C C . THR B 1 314 ? 15.492 20.625 -7.266 1 89.38 314 THR B C 1
ATOM 4996 O O . THR B 1 314 ? 16.391 21.359 -6.863 1 89.38 314 THR B O 1
ATOM 4999 N N . GLY B 1 315 ? 14.344 21.016 -7.477 1 89.44 315 GLY B N 1
ATOM 5000 C CA . GLY B 1 315 ? 14.031 22.422 -7.305 1 89.44 315 GLY B CA 1
ATOM 5001 C C . GLY B 1 315 ? 13.891 23.172 -8.617 1 89.44 315 GLY B C 1
ATOM 5002 O O . GLY B 1 315 ? 13.398 24.297 -8.648 1 89.44 315 GLY B O 1
ATOM 5003 N N . ASN B 1 316 ? 14.359 22.562 -9.664 1 92.62 316 ASN B N 1
ATOM 5004 C CA . ASN B 1 316 ? 14.164 23.125 -11 1 92.62 316 ASN B CA 1
ATOM 5005 C C . ASN B 1 316 ? 12.859 22.625 -11.625 1 92.62 316 ASN B C 1
ATOM 5007 O O . ASN B 1 316 ? 12.773 21.469 -12.039 1 92.62 316 ASN B O 1
ATOM 5011 N N . ILE B 1 317 ? 11.922 23.484 -11.797 1 92.12 317 ILE B N 1
ATOM 5012 C CA . ILE B 1 317 ? 10.555 23.125 -12.156 1 92.12 317 ILE B CA 1
ATOM 5013 C C . ILE B 1 317 ? 10.547 22.422 -13.516 1 92.12 317 ILE B C 1
ATOM 5015 O O . ILE B 1 317 ? 9.883 21.391 -13.68 1 92.12 317 ILE B O 1
ATOM 5019 N N . LYS B 1 318 ? 11.25 22.922 -14.484 1 93.88 318 LYS B N 1
ATOM 5020 C CA . LYS B 1 318 ? 11.258 22.328 -15.82 1 93.88 318 LYS B CA 1
ATOM 5021 C C . LYS B 1 318 ? 11.852 20.922 -15.797 1 93.88 318 LYS B C 1
ATOM 5023 O O . LYS B 1 318 ? 11.273 20 -16.359 1 93.88 318 LYS B O 1
ATOM 5028 N N . LYS B 1 319 ? 12.953 20.844 -15.188 1 94.94 319 LYS B N 1
ATOM 5029 C CA . LYS B 1 319 ? 13.617 19.547 -15.086 1 94.94 319 LYS B CA 1
ATOM 5030 C C . LYS B 1 319 ? 12.781 18.547 -14.289 1 94.94 319 LYS B C 1
ATOM 5032 O O . LYS B 1 319 ? 12.656 17.391 -14.672 1 94.94 319 LYS B O 1
ATOM 5037 N N . ASP B 1 320 ? 12.219 19.016 -13.211 1 96 320 ASP B N 1
ATOM 5038 C CA . ASP B 1 320 ? 11.438 18.156 -12.336 1 96 320 ASP B CA 1
ATOM 5039 C C . ASP B 1 320 ? 10.141 17.703 -13.016 1 96 320 ASP B C 1
ATOM 5041 O O . ASP B 1 320 ? 9.688 16.578 -12.82 1 96 320 ASP B O 1
ATOM 5045 N N . ARG B 1 321 ? 9.594 18.578 -13.805 1 96.06 321 ARG B N 1
ATOM 5046 C CA . ARG B 1 321 ? 8.383 18.219 -14.539 1 96.06 321 ARG B CA 1
ATOM 5047 C C . ARG B 1 321 ? 8.68 17.141 -15.578 1 96.06 321 ARG B C 1
ATOM 5049 O O . ARG B 1 321 ? 7.938 16.172 -15.695 1 96.06 321 ARG B O 1
ATOM 5056 N N . LYS B 1 322 ? 9.727 17.312 -16.297 1 96.88 322 LYS B N 1
ATOM 5057 C CA . LYS B 1 322 ? 10.109 16.328 -17.297 1 96.88 322 LYS B CA 1
ATOM 5058 C C . LYS B 1 322 ? 10.414 14.984 -16.641 1 96.88 322 LYS B C 1
ATOM 5060 O O . LYS B 1 322 ? 10 13.938 -17.141 1 96.88 322 LYS B O 1
ATOM 5065 N N . GLN B 1 323 ? 11.133 15 -15.562 1 96.56 323 GLN B N 1
ATOM 5066 C CA . GLN B 1 323 ? 11.453 13.789 -14.82 1 96.56 323 GLN B CA 1
ATOM 5067 C C . GLN B 1 323 ? 10.188 13.086 -14.336 1 96.56 323 GLN B C 1
ATOM 5069 O O . GLN B 1 323 ? 10.062 11.867 -14.453 1 96.56 323 GLN B O 1
ATOM 5074 N N . ALA B 1 324 ? 9.297 13.891 -13.836 1 97.12 324 ALA B N 1
ATOM 5075 C CA . ALA B 1 324 ? 8.047 13.328 -13.328 1 97.12 324 ALA B CA 1
ATOM 5076 C C . ALA B 1 324 ? 7.277 12.617 -14.438 1 97.12 324 ALA B C 1
ATOM 5078 O O . ALA B 1 324 ? 6.832 11.484 -14.258 1 97.12 324 ALA B O 1
ATOM 5079 N N . VAL B 1 325 ? 7.184 13.219 -15.531 1 97.62 325 VAL B N 1
ATOM 5080 C CA . VAL B 1 325 ? 6.434 12.648 -16.641 1 97.62 325 VAL B CA 1
ATOM 5081 C C . VAL B 1 325 ? 7.102 11.352 -17.109 1 97.62 325 VAL B C 1
ATOM 5083 O O . VAL B 1 325 ? 6.422 10.352 -17.344 1 97.62 325 VAL B O 1
ATOM 5086 N N . THR B 1 326 ? 8.383 11.391 -17.172 1 97.94 326 THR B N 1
ATOM 5087 C CA . THR B 1 326 ? 9.117 10.203 -17.594 1 97.94 326 THR B CA 1
ATOM 5088 C C . THR B 1 326 ? 8.914 9.062 -16.594 1 97.94 326 THR B C 1
ATOM 5090 O O . THR B 1 326 ? 8.734 7.91 -17 1 97.94 326 THR B O 1
ATOM 5093 N N . GLU B 1 327 ? 8.914 9.367 -15.359 1 97.94 327 GLU B N 1
ATOM 5094 C CA . GLU B 1 327 ? 8.695 8.367 -14.32 1 97.94 327 GLU B CA 1
ATOM 5095 C C . GLU B 1 327 ? 7.281 7.812 -14.367 1 97.94 327 GLU B C 1
ATOM 5097 O O . GLU B 1 327 ? 7.074 6.609 -14.203 1 97.94 327 GLU B O 1
ATOM 5102 N N . PHE B 1 328 ? 6.309 8.695 -14.602 1 98.31 328 PHE B N 1
ATOM 5103 C CA . PHE B 1 328 ? 4.926 8.242 -14.719 1 98.31 328 PHE B CA 1
ATOM 5104 C C . PHE B 1 328 ? 4.77 7.281 -15.883 1 98.31 328 PHE B C 1
ATOM 5106 O O . PHE B 1 328 ? 4.148 6.223 -15.742 1 98.31 328 PHE B O 1
ATOM 5113 N N . VAL B 1 329 ? 5.359 7.613 -17 1 98.12 329 VAL B N 1
ATOM 5114 C CA . VAL B 1 329 ? 5.27 6.777 -18.203 1 98.12 329 VAL B CA 1
ATOM 5115 C C . VAL B 1 329 ? 5.941 5.43 -17.938 1 98.12 329 VAL B C 1
ATOM 5117 O O . VAL B 1 329 ? 5.387 4.379 -18.266 1 98.12 329 VAL B O 1
ATOM 5120 N N . ALA B 1 330 ? 7.113 5.465 -17.359 1 97.94 330 ALA B N 1
ATOM 5121 C CA . ALA B 1 330 ? 7.828 4.234 -17.031 1 97.94 330 ALA B CA 1
ATOM 5122 C C . ALA B 1 330 ? 6.996 3.34 -16.125 1 97.94 330 ALA B C 1
ATOM 5124 O O . ALA B 1 330 ? 6.945 2.123 -16.312 1 97.94 330 ALA B O 1
ATOM 5125 N N . MET B 1 331 ? 6.371 3.959 -15.156 1 98.25 331 MET B N 1
ATOM 5126 C CA . MET B 1 331 ? 5.539 3.205 -14.219 1 98.25 331 MET B CA 1
ATOM 5127 C C . MET B 1 331 ? 4.375 2.537 -14.945 1 98.25 331 MET B C 1
ATOM 5129 O O . MET B 1 331 ? 4.059 1.376 -14.68 1 98.25 331 MET B O 1
ATOM 5133 N N . PHE B 1 332 ? 3.812 3.244 -15.883 1 98.12 332 PHE B N 1
ATOM 5134 C CA . PHE B 1 332 ? 2.688 2.703 -16.641 1 98.12 332 PHE B CA 1
ATOM 5135 C C . PHE B 1 332 ? 3.148 1.603 -17.578 1 98.12 332 PHE B C 1
ATOM 5137 O O . PHE B 1 332 ? 2.404 0.657 -17.859 1 98.12 332 PHE B O 1
ATOM 5144 N N . ILE B 1 333 ? 4.344 1.689 -18.062 1 97.44 333 ILE B N 1
ATOM 5145 C CA . ILE B 1 333 ? 4.883 0.616 -18.891 1 97.44 333 ILE B CA 1
ATOM 5146 C C . ILE B 1 333 ? 5.062 -0.645 -18.047 1 97.44 333 ILE B C 1
ATOM 5148 O O . ILE B 1 333 ? 4.723 -1.746 -18.484 1 97.44 333 ILE B O 1
ATOM 5152 N N . GLY B 1 334 ? 5.609 -0.475 -16.859 1 97.06 334 GLY B N 1
ATOM 5153 C CA . GLY B 1 334 ? 5.707 -1.605 -15.953 1 97.06 334 GLY B CA 1
ATOM 5154 C C . GLY B 1 334 ? 4.367 -2.242 -15.641 1 97.06 334 GLY B C 1
ATOM 5155 O O . GLY B 1 334 ? 4.219 -3.463 -15.727 1 97.06 334 GLY B O 1
ATOM 5156 N N . LEU B 1 335 ? 3.371 -1.386 -15.305 1 97.19 335 LEU B N 1
ATOM 5157 C CA . LEU B 1 335 ? 2.014 -1.871 -15.078 1 97.19 335 LEU B CA 1
ATOM 5158 C C . LEU B 1 335 ? 1.458 -2.539 -16.328 1 97.19 335 LEU B C 1
ATOM 5160 O O . LEU B 1 335 ? 0.786 -3.57 -16.234 1 97.19 335 LEU B O 1
ATOM 5164 N N . GLY B 1 336 ? 1.684 -1.889 -17.469 1 96 336 GLY B N 1
ATOM 5165 C CA . GLY B 1 336 ? 1.202 -2.42 -18.734 1 96 336 GLY B CA 1
ATOM 5166 C C . GLY B 1 336 ? 1.721 -3.814 -19.031 1 96 336 GLY B C 1
ATOM 5167 O O . GLY B 1 336 ? 0.983 -4.66 -19.547 1 96 336 GLY B O 1
ATOM 5168 N N . LEU B 1 337 ? 2.92 -4.059 -18.75 1 93.69 337 LEU B N 1
ATOM 5169 C CA . LEU B 1 337 ? 3.5 -5.383 -18.938 1 93.69 337 LEU B CA 1
ATOM 5170 C C . LEU B 1 337 ? 2.76 -6.426 -18.109 1 93.69 337 LEU B C 1
ATOM 5172 O O . LEU B 1 337 ? 2.396 -7.488 -18.625 1 93.69 337 LEU B O 1
ATOM 5176 N N . MET B 1 338 ? 2.516 -6.113 -16.859 1 93.06 338 MET B N 1
ATOM 5177 C CA . MET B 1 338 ? 1.809 -7.043 -15.977 1 93.06 338 MET B CA 1
ATOM 5178 C C . MET B 1 338 ? 0.36 -7.215 -16.422 1 93.06 338 MET B C 1
ATOM 5180 O O . MET B 1 338 ? -0.2 -8.305 -16.312 1 93.06 338 MET B O 1
ATOM 5184 N N . PHE B 1 339 ? -0.224 -6.109 -16.875 1 93.56 339 PHE B N 1
ATOM 5185 C CA . PHE B 1 339 ? -1.585 -6.148 -17.406 1 93.56 339 PHE B CA 1
ATOM 5186 C C . PHE B 1 339 ? -1.681 -7.094 -18.594 1 93.56 339 PHE B C 1
ATOM 5188 O O . PHE B 1 339 ? -2.596 -7.918 -18.672 1 93.56 339 PHE B O 1
ATOM 5195 N N . PHE B 1 340 ? -0.719 -7.012 -19.453 1 91.31 340 PHE B N 1
ATOM 5196 C CA . PHE B 1 340 ? -0.693 -7.852 -20.641 1 91.31 340 PHE B CA 1
ATOM 5197 C C . PHE B 1 340 ? -0.535 -9.32 -20.266 1 91.31 340 PHE B C 1
ATOM 5199 O O . PHE B 1 340 ? -1.227 -10.188 -20.812 1 91.31 340 PHE B O 1
ATOM 5206 N N . ILE B 1 341 ? 0.272 -9.609 -19.359 1 87.69 341 ILE B N 1
ATOM 5207 C CA . ILE B 1 341 ? 0.513 -10.977 -18.922 1 87.69 341 ILE B CA 1
ATOM 5208 C C . ILE B 1 341 ? -0.747 -11.539 -18.266 1 87.69 341 ILE B C 1
ATOM 5210 O O . ILE B 1 341 ? -1.164 -12.664 -18.562 1 87.69 341 ILE B O 1
ATOM 5214 N N . ALA B 1 342 ? -1.36 -10.75 -17.406 1 85.69 342 ALA B N 1
ATOM 5215 C CA . ALA B 1 342 ? -2.549 -11.18 -16.688 1 85.69 342 ALA B CA 1
ATOM 5216 C C . ALA B 1 342 ? -3.738 -11.352 -17.625 1 85.69 342 ALA B C 1
ATOM 5218 O O . ALA B 1 342 ? -4.547 -12.273 -17.453 1 85.69 342 ALA B O 1
ATOM 5219 N N . TRP B 1 343 ? -3.801 -10.445 -18.547 1 85 343 TRP B N 1
ATOM 5220 C CA . TRP B 1 343 ? -4.93 -10.445 -19.469 1 85 343 TRP B CA 1
ATOM 5221 C C . TRP B 1 343 ? -4.895 -11.672 -20.375 1 85 343 TRP B C 1
ATOM 5223 O O . TRP B 1 343 ? -5.941 -12.188 -20.781 1 85 343 TRP B O 1
ATOM 5233 N N . ASN B 1 344 ? -3.721 -12.062 -20.719 1 78.19 344 ASN B N 1
ATOM 5234 C CA . ASN B 1 344 ? -3.574 -13.188 -21.625 1 78.19 344 ASN B CA 1
ATOM 5235 C C . ASN B 1 344 ? -3.354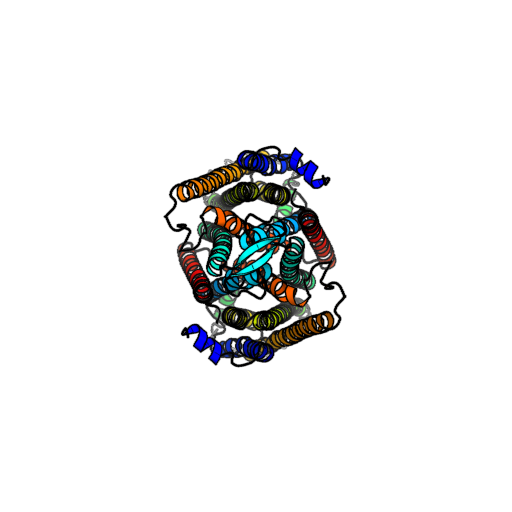 -14.5 -20.875 1 78.19 344 ASN B C 1
ATOM 5237 O O . ASN B 1 344 ? -3.08 -15.531 -21.5 1 78.19 344 ASN B O 1
ATOM 5241 N N . ASP B 1 345 ? -3.207 -14.391 -19.531 1 66.06 345 ASP B N 1
ATOM 5242 C CA . ASP B 1 345 ? -3.006 -15.602 -18.734 1 66.06 345 ASP B CA 1
ATOM 5243 C C . ASP B 1 345 ? -4.195 -16.547 -18.859 1 66.06 345 ASP B C 1
ATOM 5245 O O . ASP B 1 345 ? -5.129 -16.484 -18.062 1 66.06 345 ASP B O 1
ATOM 5249 N N . ILE B 1 346 ? -4.48 -16.938 -20.125 1 48.59 346 ILE B N 1
ATOM 5250 C CA . ILE B 1 346 ? -5.422 -18.016 -20.438 1 48.59 346 ILE B CA 1
ATOM 5251 C C . ILE B 1 346 ? -4.996 -19.297 -19.719 1 48.59 346 ILE B C 1
ATOM 5253 O O . ILE B 1 346 ? -3.814 -19.656 -19.719 1 48.59 346 ILE B O 1
ATOM 5257 N N . PRO B 1 347 ? -5.754 -19.703 -18.562 1 45.34 347 PRO B N 1
ATOM 5258 C CA . PRO B 1 347 ? -5.469 -21.031 -18.031 1 45.34 347 PRO B CA 1
ATOM 5259 C C . PRO B 1 347 ? -4.895 -21.984 -19.078 1 45.34 347 PRO B C 1
ATOM 5261 O O . PRO B 1 347 ? -5.34 -21.969 -20.234 1 45.34 347 PRO B O 1
ATOM 5264 N N . ALA B 1 348 ? -3.646 -22.266 -18.891 1 35.41 348 ALA B N 1
ATOM 5265 C CA . ALA B 1 348 ? -3.209 -23.406 -19.688 1 35.41 348 ALA B CA 1
ATOM 5266 C C . ALA B 1 348 ? -4.164 -24.578 -19.547 1 35.41 348 ALA B C 1
ATOM 5268 O O . ALA B 1 348 ? -4.711 -24.812 -18.453 1 35.41 348 ALA B O 1
#

Secondary structure (DSSP, 8-state):
--HHHHHHHHH--S-HHHHHHHHHHHHHHHHHHHGGGS-TT--HHHHHHHHHHHHHHHHHHIIIIIHHHHHH-S---TT-EEE--HHHHHHHHHHHHHHHHHHHHHHHHHHHHTTT-------GGGHHHHTGGGSS------------------GGGHHHHHHHHHHHHHHHHHHHHHHHHHHHHHHHHHHHHHHHHHH-HHHHHHHHHHHHHHHHHHHHHHHHHHHHTT--HHHHHHHHHHHHHHHHHHHHHHHHHHHHHHHHHHHHHHSTTS----GGGSS--GGGGHHHHHHHHHHHIIIIIIHHHHT---S-HHHHHHHHHHHHHHHHHHHHHHHHHHHT----/--HHHHHHHHH--S-HHHHHHHHHHHHHHHHHHHGGGS-TT--HHHHHHHHHHHHHHHHHHIIIIIHHHHHH-S---TT-EEE--HHHHHHHHHHHHHHHHHHHHHHHHHHHHTTT-------GGGGGGGGTT---------------------TT-SHHHHHHHHHHHHHHHHHHHHHHHHHHHHHHHHHHHHHHHHH-HHHHHHHHHHHHHHHHHHHHHHHHHHHHTT--HHHHHHHHHHHHHHHHHHHHHHHHHHHHHHHHHHHHHHSTTS----GGGSS--GGGGHHHHHHHHHHHIIIIIIHHHHT---S-HHHHHHHHHHHHHHHHHHHHHHHHHHHT----